Protein AF-A0A2V5IAE2-F1 (afdb_monomer_lite)

Foldseek 3Di:
DDDDDDDDPPVPPDDDPPDDLPDLDDAPQDPPDDPDPPDDDPPCVPFAAVLQVQLLVCLQPPLCPDPVNVVVCVVQLHDPDDSDVLLVLLSCQFQVNPHPVNQCSRRNPSSCSYCVVSSLVSNLVLVVCCVPPNDVVSQVLSQQDPSRGRPHGDDGRCQDVVSVVVSVVVVVCCVVCVVPPDKDKDKDAQQVQWLAAGIEMDIPQQFPFWDKDAADAPDDDDPDPPDPDPDDPDPDGQIATAGHPPPVPLVVLLVVVVVVQVCCQPPPLVVQLVVCVVCVVPDPDDPDDQLADDTFDSQKHKHDWARLNSVLSFFQDQPDPPDDPPDDPNVSVRSSLCCLLVVVTHGHPQKDWPDKDSQWWWKWFADCCLQVPPQDPAPPQKDFADPVRHGADDLVCVVVLSVVDNRDDDSVQVVPWQKTFMFGDPPDDPPDDDDPDDPPDTHTQWMWTQGPVQEIDSTDGHPVCPPSLVSLNRSSNRSNCVCPVVVPQHRSNNDDNPDTRYMYIHRSPPVVVVVSCVVSVIDGRHTTMIIMMGGD

Structure (mmCIF, N/CA/C/O backbone):
data_AF-A0A2V5IAE2-F1
#
_entry.id   AF-A0A2V5IAE2-F1
#
loop_
_atom_site.group_PDB
_atom_site.id
_atom_site.type_symbol
_atom_site.label_atom_id
_atom_site.label_alt_id
_atom_site.label_comp_id
_atom_site.label_asym_id
_atom_site.label_entity_id
_atom_site.label_seq_id
_atom_site.pdbx_PDB_ins_code
_atom_site.Cartn_x
_atom_site.Cartn_y
_atom_site.Cartn_z
_atom_site.occupancy
_atom_site.B_iso_or_equiv
_atom_site.auth_seq_id
_atom_site.auth_comp_id
_atom_site.auth_asym_id
_atom_site.auth_atom_id
_atom_site.pdbx_PDB_model_num
ATOM 1 N N . MET A 1 1 ? -8.445 49.794 -55.610 1.00 34.94 1 MET A N 1
ATOM 2 C CA . MET A 1 1 ? -9.683 49.563 -54.833 1.00 34.94 1 MET A CA 1
ATOM 3 C C . MET A 1 1 ? -9.259 48.836 -53.562 1.00 34.94 1 MET A C 1
ATOM 5 O O . MET A 1 1 ? -8.969 47.657 -53.632 1.00 34.94 1 MET A O 1
ATOM 9 N N . ALA A 1 2 ? -8.753 49.554 -52.558 1.00 29.28 2 ALA A N 1
ATOM 10 C CA . ALA A 1 2 ? -9.505 50.197 -51.470 1.00 29.28 2 ALA A CA 1
ATOM 11 C C . ALA A 1 2 ? -10.203 49.158 -50.569 1.00 29.28 2 ALA A C 1
ATOM 13 O O . ALA A 1 2 ? -11.316 48.730 -50.854 1.00 29.28 2 ALA A O 1
ATOM 14 N N . LEU A 1 3 ? -9.478 48.745 -49.523 1.00 31.02 3 LEU A N 1
ATOM 15 C CA . LEU A 1 3 ? -9.932 47.922 -48.401 1.00 31.02 3 LEU A CA 1
ATOM 16 C C . LEU A 1 3 ? -10.900 48.737 -47.528 1.00 31.02 3 LEU A C 1
ATOM 18 O O . LEU A 1 3 ? -10.614 49.892 -47.212 1.00 31.02 3 LEU A O 1
ATOM 22 N N . SER A 1 4 ? -12.031 48.144 -47.148 1.00 35.91 4 SER A N 1
ATOM 23 C CA . SER A 1 4 ? -12.971 48.735 -46.188 1.00 35.91 4 SER A CA 1
ATOM 24 C C . SER A 1 4 ? -12.397 48.701 -44.760 1.00 35.91 4 SER A C 1
ATOM 26 O O . SER A 1 4 ? -11.644 47.777 -44.444 1.00 35.91 4 SER A O 1
ATOM 28 N N . PRO A 1 5 ? -12.717 49.681 -43.891 1.00 34.94 5 PRO A N 1
ATOM 29 C CA . PRO A 1 5 ? -12.060 49.837 -42.600 1.00 34.94 5 PRO A CA 1
ATOM 30 C C . PRO A 1 5 ? -12.648 48.924 -41.518 1.00 34.94 5 PRO A C 1
ATOM 32 O O . PRO A 1 5 ? -13.842 48.632 -41.494 1.00 34.94 5 PRO A O 1
ATOM 35 N N . ILE A 1 6 ? -11.764 48.524 -40.608 1.00 39.62 6 ILE A N 1
ATOM 36 C CA . ILE A 1 6 ? -12.025 47.788 -39.367 1.00 39.62 6 ILE A CA 1
ATOM 37 C C . ILE A 1 6 ? -12.767 48.725 -38.386 1.00 39.62 6 ILE A C 1
ATOM 39 O O . ILE A 1 6 ? -12.386 49.897 -38.300 1.00 39.62 6 ILE A O 1
ATOM 43 N N . PRO A 1 7 ? -13.802 48.267 -37.651 1.00 33.81 7 PRO A N 1
ATOM 44 C CA . PRO A 1 7 ? -14.471 49.094 -36.648 1.00 33.81 7 PRO A CA 1
ATOM 45 C C . PRO A 1 7 ? -13.524 49.408 -35.479 1.00 33.81 7 PRO A C 1
ATOM 47 O O . PRO A 1 7 ? -12.705 48.574 -35.095 1.00 33.81 7 PRO A O 1
ATOM 50 N N . SER A 1 8 ? -13.617 50.619 -34.929 1.00 36.50 8 SER A N 1
ATOM 51 C CA . SER A 1 8 ? -12.736 51.115 -33.868 1.00 36.50 8 SER A CA 1
ATOM 52 C C . SER A 1 8 ? -13.050 50.510 -32.491 1.00 36.50 8 SER A C 1
ATOM 54 O O . SER A 1 8 ? -14.178 50.121 -32.197 1.00 36.50 8 SER A O 1
ATOM 56 N N . GLU A 1 9 ? -12.029 50.484 -31.626 1.00 35.94 9 GLU A N 1
ATOM 57 C CA . GLU A 1 9 ? -11.991 49.904 -30.267 1.00 35.94 9 GLU A CA 1
ATOM 58 C C . GLU A 1 9 ? -13.105 50.343 -29.296 1.00 35.94 9 GLU A C 1
ATOM 60 O O . GLU A 1 9 ? -13.248 49.760 -28.221 1.00 35.94 9 GLU A O 1
ATOM 65 N N . HIS A 1 10 ? -13.917 51.343 -29.640 1.00 33.91 10 HIS A N 1
ATOM 66 C CA . HIS A 1 10 ? -14.924 51.887 -28.731 1.00 33.91 10 HIS A CA 1
ATOM 67 C C . HIS A 1 10 ? -16.193 51.033 -28.582 1.00 33.91 10 HIS A C 1
ATOM 69 O O . HIS A 1 10 ? -16.912 51.216 -27.599 1.00 33.91 10 HIS A O 1
ATOM 75 N N . ASP A 1 11 ? -16.444 50.072 -29.477 1.00 30.94 11 ASP A N 1
ATOM 76 C CA . ASP A 1 11 ? -17.662 49.247 -29.426 1.00 30.94 11 ASP A CA 1
ATOM 77 C C . ASP A 1 11 ? -17.535 47.974 -28.564 1.00 30.94 11 ASP A C 1
ATOM 79 O O . ASP A 1 11 ? -18.546 47.364 -28.222 1.00 30.94 11 ASP A O 1
ATOM 83 N N . TYR A 1 12 ? -16.327 47.593 -28.123 1.00 31.69 12 TYR A N 1
ATOM 84 C CA . TYR A 1 12 ? -16.119 46.393 -27.289 1.00 31.69 12 TYR A CA 1
ATOM 85 C C . TYR A 1 12 ? -16.182 46.641 -25.770 1.00 31.69 12 TYR A C 1
ATOM 87 O O . TYR A 1 12 ? -16.200 45.691 -24.988 1.00 31.69 12 TYR A O 1
ATOM 95 N N . GLN A 1 13 ? -16.235 47.897 -25.318 1.00 30.48 13 GLN A N 1
ATOM 96 C CA . GLN A 1 13 ? -16.089 48.241 -23.895 1.00 30.48 13 GLN A CA 1
ATOM 97 C C . GLN A 1 13 ? -17.391 48.276 -23.073 1.00 30.48 13 GLN A C 1
ATOM 99 O O . GLN A 1 13 ? -17.343 48.631 -21.897 1.00 30.48 13 GLN A O 1
ATOM 104 N N . ARG A 1 14 ? -18.560 47.907 -23.619 1.00 32.59 14 ARG A N 1
ATOM 105 C CA . ARG A 1 14 ? -19.842 48.038 -22.885 1.00 32.59 14 ARG A CA 1
ATOM 106 C C . ARG A 1 14 ? -20.428 46.783 -22.242 1.00 32.59 14 ARG A C 1
ATOM 108 O O . ARG A 1 14 ? -21.524 46.865 -21.695 1.00 32.59 14 ARG A O 1
ATOM 115 N N . SER A 1 15 ? -19.719 45.660 -22.199 1.00 34.34 15 SER A N 1
ATOM 116 C CA . SER A 1 15 ? -20.236 44.477 -21.494 1.00 34.34 15 SER A CA 1
ATOM 117 C C . SER A 1 15 ? -19.144 43.533 -20.992 1.00 34.34 15 SER A C 1
ATOM 119 O O . SER A 1 15 ? -19.087 42.378 -21.395 1.00 34.34 15 SER A O 1
ATOM 121 N N . SER A 1 16 ? -18.303 44.024 -20.082 1.00 29.78 16 SER A N 1
ATOM 122 C CA . SER A 1 16 ? -17.517 43.186 -19.169 1.00 29.78 16 SER A CA 1
ATOM 123 C C . SER A 1 16 ? -17.513 43.865 -17.800 1.00 29.78 16 SER A C 1
ATOM 125 O O . SER A 1 16 ? -17.052 45.005 -17.719 1.00 29.78 16 SER A O 1
ATOM 127 N N . PRO A 1 17 ? -18.033 43.244 -16.725 1.00 32.34 17 PRO A N 1
ATOM 128 C CA . PRO A 1 17 ? -17.874 43.807 -15.394 1.00 32.34 17 PRO A CA 1
ATOM 129 C C . PRO A 1 17 ? -16.383 43.756 -15.048 1.00 32.34 17 PRO A C 1
ATOM 131 O O . PRO A 1 17 ? -15.780 42.684 -15.023 1.00 32.34 17 PRO A O 1
ATOM 134 N N . SER A 1 18 ? -15.767 44.918 -14.831 1.00 36.81 18 SER A N 1
ATOM 135 C CA . SER A 1 18 ? -14.411 45.001 -14.297 1.00 36.81 18 SER A CA 1
ATOM 136 C C . SER A 1 18 ? -14.420 44.427 -12.880 1.00 36.81 18 SER A C 1
ATOM 138 O O . SER A 1 18 ? -14.890 45.084 -11.953 1.00 36.81 18 SER A O 1
ATOM 140 N N . MET A 1 19 ? -13.958 43.187 -12.716 1.00 41.22 19 MET A N 1
ATOM 141 C CA . MET A 1 19 ? -13.705 42.608 -11.398 1.00 41.22 19 MET A CA 1
ATOM 142 C C . MET A 1 19 ? -12.428 43.228 -10.834 1.00 41.22 19 MET A C 1
ATOM 144 O O . MET A 1 19 ? -11.339 43.017 -11.369 1.00 41.22 19 MET A O 1
ATOM 148 N N . ASP A 1 20 ? -12.580 44.017 -9.775 1.00 45.03 20 ASP A N 1
ATOM 149 C CA . ASP A 1 20 ? -11.464 44.540 -9.000 1.00 45.03 20 ASP A CA 1
ATOM 150 C C . ASP A 1 20 ? -11.027 43.498 -7.961 1.00 45.03 20 ASP A C 1
ATOM 152 O O . ASP A 1 20 ? -11.668 43.307 -6.932 1.00 45.03 20 ASP A O 1
ATOM 156 N N . TRP A 1 21 ? -9.912 42.816 -8.225 1.00 47.38 21 TRP A N 1
ATOM 157 C CA . TRP A 1 21 ? -9.316 41.828 -7.312 1.00 47.38 21 TRP A CA 1
ATOM 158 C C . TRP A 1 21 ? -8.642 42.459 -6.071 1.00 47.38 21 TRP A C 1
ATOM 160 O O . TRP A 1 21 ? -8.044 41.753 -5.243 1.00 47.38 21 TRP A O 1
ATOM 170 N N . SER A 1 22 ? -8.714 43.789 -5.955 1.00 44.00 22 SER A N 1
ATOM 171 C CA . SER A 1 22 ? -8.145 44.599 -4.872 1.00 44.00 22 SER A CA 1
ATOM 172 C C . SER A 1 22 ? -9.117 44.843 -3.715 1.00 44.00 22 SER A C 1
ATOM 174 O O . SER A 1 22 ? -8.716 45.485 -2.741 1.00 44.00 22 SER A O 1
ATOM 176 N N . ASP A 1 23 ? -10.360 44.351 -3.800 1.00 46.88 23 ASP A N 1
ATOM 177 C CA . ASP A 1 23 ? -11.357 44.507 -2.738 1.00 46.88 23 ASP A CA 1
ATOM 178 C C . ASP A 1 23 ? -10.836 43.933 -1.400 1.00 46.88 23 ASP A C 1
ATOM 180 O O . ASP A 1 23 ? -10.224 42.859 -1.334 1.00 46.88 23 ASP A O 1
ATOM 184 N N . GLN A 1 24 ? -11.022 44.718 -0.337 1.00 44.56 24 GLN A N 1
ATOM 185 C CA . GLN A 1 24 ? -10.515 44.491 1.023 1.00 44.56 24 GLN A CA 1
ATOM 186 C C . GLN A 1 24 ? -11.574 43.873 1.944 1.00 44.56 24 GLN A C 1
ATOM 188 O O . GLN A 1 24 ? -11.376 43.801 3.159 1.00 44.56 24 GLN A O 1
ATOM 193 N N . SER A 1 25 ? -12.703 43.447 1.382 1.00 46.88 25 SER A N 1
ATOM 194 C CA . SER A 1 25 ? -13.786 42.825 2.133 1.00 46.88 25 SER A CA 1
ATOM 195 C C . SER A 1 25 ? -13.325 41.513 2.797 1.00 46.88 25 SER A C 1
ATOM 197 O O . SER A 1 25 ? -12.636 40.709 2.161 1.00 46.88 25 SER A O 1
ATOM 199 N N . PRO A 1 26 ? -13.658 41.276 4.082 1.00 48.19 26 PRO A N 1
ATOM 200 C CA . PRO A 1 26 ? -13.314 40.031 4.758 1.00 48.19 26 PRO A CA 1
ATOM 201 C C . PRO A 1 26 ? -13.973 38.848 4.046 1.00 48.19 26 PRO A C 1
ATOM 203 O O . PRO A 1 26 ? -15.115 38.941 3.591 1.00 48.19 26 PRO A O 1
ATOM 206 N N . VAL A 1 27 ? -13.267 37.716 3.978 1.00 54.03 27 VAL A N 1
ATOM 207 C CA . VAL A 1 27 ? -13.878 36.454 3.550 1.00 54.03 27 VAL A CA 1
ATOM 208 C C . VAL A 1 27 ? -14.976 36.157 4.565 1.00 54.03 27 VAL A C 1
ATOM 210 O O . VAL A 1 27 ? -14.683 35.986 5.747 1.00 54.03 27 VAL A O 1
ATOM 213 N N . ALA A 1 28 ? -16.240 36.177 4.136 1.00 42.94 28 ALA A N 1
ATOM 214 C CA . ALA A 1 28 ? -17.344 35.807 5.009 1.00 42.94 28 ALA A CA 1
ATOM 215 C C . ALA A 1 28 ? -17.037 34.420 5.578 1.00 42.94 28 ALA A C 1
ATOM 217 O O . ALA A 1 28 ? -16.884 33.482 4.800 1.00 42.94 28 ALA A O 1
ATOM 218 N N . SER A 1 29 ? -16.904 34.299 6.900 1.00 43.44 29 SER A N 1
ATOM 219 C CA . SER A 1 29 ? -16.806 33.002 7.564 1.00 43.44 29 SER A CA 1
ATOM 220 C C . SER A 1 29 ? -18.122 32.271 7.315 1.00 43.44 29 SER A C 1
ATOM 222 O O . SER A 1 29 ? -19.141 32.703 7.857 1.00 43.44 29 SER A O 1
ATOM 224 N N . PRO A 1 30 ? -18.173 31.206 6.496 1.00 43.41 30 PRO A N 1
ATOM 225 C CA . PRO A 1 30 ? -19.337 30.349 6.546 1.00 43.41 30 PRO A CA 1
ATOM 226 C C . PRO A 1 30 ? -19.326 29.675 7.921 1.00 43.41 30 PRO A C 1
ATOM 228 O O . PRO A 1 30 ? -18.291 29.152 8.343 1.00 43.41 30 PRO A O 1
ATOM 231 N N . ASP A 1 31 ? -20.461 29.689 8.620 1.00 39.25 31 ASP A N 1
ATOM 232 C CA . ASP A 1 31 ? -20.698 28.857 9.803 1.00 39.25 31 ASP A CA 1
ATOM 233 C C . ASP A 1 31 ? -20.653 27.380 9.377 1.00 39.25 31 ASP A C 1
ATOM 235 O O . ASP A 1 31 ? -21.675 26.729 9.175 1.00 39.25 31 ASP A O 1
ATOM 239 N N . CYS A 1 32 ? -19.452 26.849 9.158 1.00 37.97 32 CYS A N 1
ATOM 240 C CA . CYS A 1 32 ? -19.237 25.438 8.849 1.00 37.97 32 CYS A CA 1
ATOM 241 C C . CYS A 1 32 ? -19.098 24.605 10.135 1.00 37.97 32 CYS A C 1
ATOM 243 O O . CYS A 1 32 ? -19.143 23.379 10.094 1.00 37.97 32 CYS A O 1
ATOM 245 N N . PHE A 1 33 ? -18.972 25.271 11.287 1.00 36.16 33 PHE A N 1
ATOM 246 C CA . PHE A 1 33 ? -18.912 24.646 12.601 1.00 36.16 33 PHE A CA 1
ATOM 247 C C . PHE A 1 33 ? -19.891 25.347 13.548 1.00 36.16 33 PHE A C 1
ATOM 249 O O . PHE A 1 33 ? -19.759 26.555 13.756 1.00 36.16 33 PHE A O 1
ATOM 256 N N . PRO A 1 34 ? -20.865 24.641 14.153 1.00 29.69 34 PRO A N 1
ATOM 257 C CA . PRO A 1 34 ? -21.572 25.204 15.292 1.00 29.69 34 PRO A CA 1
ATOM 258 C C . PRO A 1 34 ? -20.549 25.485 16.399 1.00 29.69 34 PRO A C 1
ATOM 260 O O . PRO A 1 34 ? -19.708 24.644 16.703 1.00 29.69 34 PRO A O 1
ATOM 263 N N . ALA A 1 35 ? -20.638 26.658 17.026 1.00 32.44 35 ALA A N 1
ATOM 264 C CA . ALA A 1 35 ? -19.770 27.116 18.116 1.00 32.44 35 ALA A CA 1
ATOM 265 C C . ALA A 1 35 ? -19.893 26.293 19.427 1.00 32.44 35 ALA A C 1
ATOM 267 O O . ALA A 1 35 ? -19.581 26.790 20.505 1.00 32.44 35 ALA A O 1
ATOM 268 N N . ASN A 1 36 ? -20.374 25.047 19.352 1.00 30.36 36 ASN A N 1
ATOM 269 C CA . ASN A 1 36 ? -20.599 24.144 20.472 1.00 30.36 36 ASN A CA 1
ATOM 270 C C . ASN A 1 36 ? -20.010 22.753 20.162 1.00 30.36 36 ASN A C 1
ATOM 272 O O . ASN A 1 36 ? -20.545 22.059 19.297 1.00 30.36 36 ASN A O 1
ATOM 276 N N . PRO A 1 37 ? -19.001 22.274 20.913 1.00 34.50 37 PRO A N 1
ATOM 277 C CA . PRO A 1 37 ? -18.452 20.920 20.768 1.00 34.50 37 PRO A CA 1
ATOM 278 C C . PRO A 1 37 ? -19.387 19.803 21.285 1.00 34.50 37 PRO A C 1
ATOM 280 O O . PRO A 1 37 ? -18.964 18.667 21.469 1.00 34.50 37 PRO A O 1
ATOM 283 N N . SER A 1 38 ? -20.669 20.095 21.533 1.00 33.62 38 SER A N 1
ATOM 284 C CA . SER A 1 38 ? -21.656 19.154 22.085 1.00 33.62 38 SER A CA 1
ATOM 285 C C . SER A 1 38 ? -22.745 18.707 21.102 1.00 33.62 38 SER A C 1
ATOM 287 O O . SER A 1 38 ? -23.631 17.943 21.485 1.00 33.62 38 SER A O 1
ATOM 289 N N . SER A 1 39 ? -22.689 19.112 19.831 1.00 33.44 39 SER A N 1
ATOM 290 C CA . SER A 1 39 ? -23.591 18.593 18.797 1.00 33.44 39 SER A CA 1
ATOM 291 C C . SER A 1 39 ? -22.840 17.664 17.849 1.00 33.44 39 SER A C 1
ATOM 293 O O . SER A 1 39 ? -21.983 18.138 17.117 1.00 33.44 39 SER A O 1
ATOM 295 N N . THR A 1 40 ? -23.186 16.371 17.910 1.00 36.94 40 THR A N 1
ATOM 296 C CA . THR A 1 40 ? -23.050 15.291 16.902 1.00 36.94 40 THR A CA 1
ATOM 297 C C . THR A 1 40 ? -21.880 15.358 15.904 1.00 36.94 40 THR A C 1
ATOM 299 O O . THR A 1 40 ? -21.787 16.331 15.160 1.00 36.94 40 THR A O 1
ATOM 302 N N . PRO A 1 41 ? -21.069 14.284 15.762 1.00 41.56 41 PRO A N 1
ATOM 303 C CA . PRO A 1 41 ? -20.033 14.216 14.733 1.00 41.56 41 PRO A CA 1
ATOM 304 C C . PRO A 1 41 ? -20.641 14.533 13.365 1.00 41.56 41 PRO A C 1
ATOM 306 O O . PRO A 1 41 ? -21.607 13.885 12.961 1.00 41.56 41 PRO A O 1
ATOM 309 N N . LEU A 1 42 ? -20.108 15.554 12.693 1.00 47.97 42 LEU A N 1
ATOM 310 C CA . LEU A 1 42 ? -20.456 15.891 11.315 1.00 47.97 42 LEU A CA 1
ATOM 311 C C . LEU A 1 42 ? -20.437 14.614 10.468 1.00 47.97 42 LEU A C 1
ATOM 313 O O . LEU A 1 42 ? -19.456 13.871 10.475 1.00 47.97 42 LEU A O 1
ATOM 317 N N . ASP A 1 43 ? -21.523 14.362 9.744 1.00 53.41 43 ASP A N 1
ATOM 318 C CA . ASP A 1 43 ? -21.648 13.223 8.839 1.00 53.41 43 ASP A CA 1
ATOM 319 C C . ASP A 1 43 ? -20.836 13.501 7.562 1.00 53.41 43 ASP A C 1
ATOM 321 O O . ASP A 1 43 ? -21.351 13.953 6.533 1.00 53.41 43 ASP A O 1
ATOM 325 N N . LEU A 1 44 ? -19.512 13.355 7.688 1.00 58.34 44 LEU A N 1
ATOM 326 C CA . LEU A 1 44 ? -18.497 13.743 6.700 1.00 58.34 44 LEU A CA 1
ATOM 327 C C . LEU A 1 44 ? -18.713 13.080 5.330 1.00 58.34 44 LEU A C 1
ATOM 329 O O . LEU A 1 44 ? -18.385 13.674 4.299 1.00 58.34 44 LEU A O 1
ATOM 333 N N . LEU A 1 45 ? -19.266 11.864 5.321 1.00 56.94 45 LEU A N 1
ATOM 334 C CA . LEU A 1 45 ? -19.482 11.074 4.110 1.00 56.94 45 LEU A CA 1
ATOM 335 C C . LEU A 1 45 ? -20.759 11.486 3.369 1.00 56.94 45 LEU A C 1
ATOM 337 O O . LEU A 1 45 ? -20.726 11.593 2.143 1.00 56.94 45 LEU A O 1
ATOM 341 N N . ASP A 1 46 ? -21.839 11.794 4.091 1.00 55.81 46 ASP A N 1
ATOM 342 C CA . ASP A 1 46 ? -23.146 12.052 3.474 1.00 55.81 46 ASP A CA 1
ATOM 343 C C . ASP A 1 46 ? -23.400 13.540 3.169 1.00 55.81 46 ASP A C 1
ATOM 345 O O . ASP A 1 46 ? -24.200 13.863 2.286 1.00 55.81 46 ASP A O 1
ATOM 349 N N . THR A 1 47 ? -22.704 14.471 3.839 1.00 69.25 47 THR A N 1
ATOM 350 C CA . THR A 1 47 ? -22.994 15.918 3.720 1.00 69.25 47 THR A CA 1
ATOM 351 C C . THR A 1 47 ? -21.893 16.742 3.050 1.00 69.25 47 THR A C 1
ATOM 353 O O . THR A 1 47 ? -22.191 17.547 2.161 1.00 69.25 47 THR A O 1
ATOM 356 N N . TRP A 1 48 ? -20.628 16.546 3.433 1.00 80.88 48 TRP A N 1
ATOM 357 C CA . TRP A 1 48 ? -19.495 17.338 2.936 1.00 80.88 48 TRP A CA 1
ATOM 358 C C . TRP A 1 48 ? -18.915 16.784 1.629 1.00 80.88 48 TRP A C 1
ATOM 360 O O . TRP A 1 48 ? -18.766 17.518 0.647 1.00 80.88 48 TRP A O 1
ATOM 370 N N . TYR A 1 49 ? -18.631 15.478 1.579 1.00 77.12 49 TYR A N 1
ATOM 371 C CA . TYR A 1 49 ? -17.955 14.855 0.438 1.00 77.12 49 TYR A CA 1
ATOM 372 C C . TYR A 1 49 ? -18.673 15.066 -0.915 1.00 77.12 49 TYR A C 1
ATOM 374 O O . TYR A 1 49 ? -18.003 15.426 -1.889 1.00 77.12 49 TYR A O 1
ATOM 382 N N . PRO A 1 50 ? -20.019 14.981 -1.017 1.00 83.25 50 PRO A N 1
ATOM 383 C CA . PRO A 1 50 ? -20.721 15.298 -2.263 1.00 83.25 50 PRO A CA 1
ATOM 384 C C . PRO A 1 50 ? -20.531 16.752 -2.726 1.00 83.25 50 PRO A C 1
ATOM 386 O O . PRO A 1 50 ? -20.476 17.022 -3.928 1.00 83.25 50 PRO A O 1
ATOM 389 N N . GLN A 1 51 ? -20.414 17.705 -1.797 1.00 81.44 51 GLN A N 1
ATOM 390 C CA . GLN A 1 51 ? -20.194 19.120 -2.116 1.00 81.44 51 GLN A CA 1
ATOM 391 C C . GLN A 1 51 ? -18.750 19.376 -2.552 1.00 81.44 51 GLN A C 1
ATOM 393 O O . GLN A 1 51 ? -18.515 20.103 -3.520 1.00 81.44 51 GLN A O 1
ATOM 398 N N . TYR A 1 52 ? -17.789 18.718 -1.901 1.00 84.44 52 TYR A N 1
ATOM 399 C CA . TYR A 1 52 ? -16.389 18.712 -2.318 1.00 84.44 52 TYR A CA 1
ATOM 400 C C . TYR A 1 52 ? -16.213 18.156 -3.742 1.00 84.44 52 TYR A C 1
ATOM 402 O O . TYR A 1 52 ? -15.527 18.763 -4.572 1.00 84.44 52 TYR A O 1
ATOM 410 N N . LEU A 1 53 ? -16.885 17.044 -4.068 1.00 85.50 53 LEU A N 1
ATOM 411 C CA . LEU A 1 53 ? -16.867 16.469 -5.417 1.00 85.50 53 LEU A CA 1
ATOM 412 C C . LEU A 1 53 ? -17.450 17.427 -6.461 1.00 85.50 53 LEU A C 1
ATOM 414 O O . LEU A 1 53 ? -16.861 17.582 -7.527 1.00 85.50 53 LEU A O 1
ATOM 418 N N . ARG A 1 54 ? -18.549 18.128 -6.152 1.00 87.44 54 ARG A N 1
ATOM 419 C CA . ARG A 1 54 ? -19.116 19.152 -7.049 1.00 87.44 54 ARG A CA 1
ATOM 420 C C . ARG A 1 54 ? -18.146 20.305 -7.309 1.00 87.44 54 ARG A C 1
ATOM 422 O O . ARG A 1 54 ? -18.030 20.739 -8.450 1.00 87.44 54 ARG A O 1
ATOM 429 N N . CYS A 1 55 ? -17.427 20.769 -6.285 1.00 89.62 55 CYS A N 1
ATOM 430 C CA . CYS A 1 55 ? -16.393 21.800 -6.440 1.00 89.62 55 CYS A CA 1
ATOM 431 C C . CYS A 1 55 ? -15.242 21.312 -7.331 1.00 89.62 55 CYS A C 1
ATOM 433 O O . CYS A 1 55 ? -14.769 22.038 -8.204 1.00 89.62 55 CYS A O 1
ATOM 435 N N . THR A 1 56 ? -14.824 20.059 -7.130 1.00 87.25 56 THR A N 1
ATOM 436 C CA . THR A 1 56 ? -13.794 19.398 -7.943 1.00 87.25 56 THR A CA 1
ATOM 437 C C . THR A 1 56 ? -14.227 19.298 -9.399 1.00 87.25 56 THR A C 1
ATOM 439 O O . THR A 1 56 ? -13.492 19.715 -10.291 1.00 87.25 56 THR A O 1
ATOM 442 N N . GLN A 1 57 ? -15.443 18.812 -9.641 1.00 87.75 57 GLN A N 1
ATOM 443 C CA . GLN A 1 57 ? -16.010 18.686 -10.977 1.00 87.75 57 GLN A CA 1
ATOM 444 C C . GLN A 1 57 ? -16.134 20.049 -11.667 1.00 87.75 57 GLN A C 1
ATOM 446 O O . GLN A 1 57 ? -15.675 20.203 -12.795 1.00 87.75 57 GLN A O 1
ATOM 451 N N . TYR A 1 58 ? -16.677 21.060 -10.980 1.00 91.50 58 TYR A N 1
ATOM 452 C CA . TYR A 1 58 ? -16.793 22.410 -11.530 1.00 91.50 58 TYR A CA 1
ATOM 453 C C . TYR A 1 58 ? -15.430 22.983 -11.920 1.00 91.50 58 TYR A C 1
ATOM 455 O O . TYR A 1 58 ? -15.278 23.511 -13.021 1.00 91.50 58 TYR A O 1
ATOM 463 N N . PHE A 1 59 ? -14.427 22.865 -11.045 1.00 89.88 59 PHE A N 1
ATOM 464 C CA . PHE A 1 59 ? -13.083 23.347 -11.344 1.00 89.88 59 PHE A CA 1
ATOM 465 C C . PHE A 1 59 ? -12.511 22.660 -12.594 1.00 89.88 59 PHE A C 1
ATOM 467 O O . PHE A 1 59 ? -11.969 23.338 -13.468 1.00 89.88 59 PHE A O 1
ATOM 474 N N . LEU A 1 60 ? -12.679 21.336 -12.699 1.00 87.19 60 LEU A N 1
ATOM 475 C CA . LEU A 1 60 ? -12.176 20.525 -13.809 1.00 87.19 60 LEU A CA 1
ATOM 476 C C . LEU A 1 60 ? -12.880 20.799 -15.140 1.00 87.19 60 LEU A C 1
ATOM 478 O O . LEU A 1 60 ? -12.236 20.767 -16.185 1.00 87.19 60 LEU A O 1
ATOM 482 N N . GLU A 1 61 ? -14.184 21.044 -15.121 1.00 87.44 61 GLU A N 1
ATOM 483 C CA . GLU A 1 61 ? -14.987 21.174 -16.339 1.00 87.44 61 GLU A CA 1
ATOM 484 C C . GLU A 1 61 ? -15.157 22.629 -16.789 1.00 87.44 61 GLU A C 1
ATOM 486 O O . GLU A 1 61 ? -15.329 22.885 -17.978 1.00 87.44 61 GLU A O 1
ATOM 491 N N . GLN A 1 62 ? -15.121 23.585 -15.855 1.00 89.25 62 GLN A N 1
ATOM 492 C CA . GLN A 1 62 ? -15.509 24.977 -16.104 1.00 89.25 62 GLN A CA 1
ATOM 493 C C . GLN A 1 62 ? -14.487 25.977 -15.552 1.00 89.25 62 GLN A C 1
ATOM 495 O O . GLN A 1 62 ? -13.960 26.795 -16.308 1.00 89.25 62 GLN A O 1
ATOM 500 N N . GLY A 1 63 ? -14.185 25.906 -14.251 1.00 88.06 63 GLY A N 1
ATOM 501 C CA . GLY A 1 63 ? -13.398 26.918 -13.539 1.00 88.06 63 GLY A CA 1
ATOM 502 C C . GLY A 1 63 ? -12.038 27.181 -14.186 1.00 88.06 63 GLY A C 1
ATOM 503 O O . GLY A 1 63 ? -11.737 28.320 -14.551 1.00 88.06 63 GLY A O 1
ATOM 504 N N . GLN A 1 64 ? -11.257 26.121 -14.422 1.00 87.88 64 GLN A N 1
ATOM 505 C CA . GLN A 1 64 ? -9.899 26.219 -14.974 1.00 87.88 64 GLN A CA 1
ATOM 506 C C . GLN A 1 64 ? -9.813 26.751 -16.414 1.00 87.88 64 GLN A C 1
ATOM 508 O O . GLN A 1 64 ? -8.730 27.121 -16.858 1.00 87.88 64 GLN A O 1
ATOM 513 N N . PHE A 1 65 ? -10.927 26.798 -17.149 1.00 89.69 65 PHE A N 1
ATOM 514 C CA . PHE A 1 65 ? -10.965 27.293 -18.528 1.00 89.69 65 PHE A CA 1
ATOM 515 C C . PHE A 1 65 ? -11.482 28.730 -18.636 1.00 89.69 65 PHE A C 1
ATOM 517 O O . PHE A 1 65 ? -11.462 29.311 -19.722 1.00 89.69 65 PHE A O 1
ATOM 524 N N . SER A 1 66 ? -11.943 29.327 -17.532 1.00 91.19 66 SER A N 1
ATOM 525 C CA . SER A 1 66 ? -12.424 30.705 -17.566 1.00 91.19 66 SER A CA 1
ATOM 526 C C . SER A 1 66 ? -11.257 31.693 -17.760 1.00 91.19 66 SER A C 1
ATOM 528 O O . SER A 1 66 ? -10.197 31.521 -17.148 1.00 91.19 66 SER A O 1
ATOM 530 N N . PRO A 1 67 ? -11.419 32.767 -18.559 1.00 90.94 67 PRO A N 1
ATOM 531 C CA . PRO A 1 67 ? -10.353 33.750 -18.784 1.00 90.94 67 PRO A CA 1
ATOM 532 C C . PRO A 1 67 ? -9.821 34.400 -17.498 1.00 90.94 67 PRO A C 1
ATOM 534 O O . PRO A 1 67 ? -8.627 34.680 -17.394 1.00 90.94 67 PRO A O 1
ATOM 537 N N . ALA A 1 68 ? -10.695 34.609 -16.508 1.00 88.25 68 ALA A N 1
ATOM 538 C CA . ALA A 1 68 ? -10.331 35.162 -15.205 1.00 88.25 68 ALA A CA 1
ATOM 539 C C . ALA A 1 68 ? -9.405 34.218 -14.423 1.00 88.25 68 ALA A C 1
ATOM 541 O O . ALA A 1 68 ? -8.350 34.641 -13.950 1.00 88.25 68 ALA A O 1
ATOM 542 N N . VAL A 1 69 ? -9.761 32.931 -14.350 1.00 91.19 69 VAL A N 1
ATOM 543 C CA . VAL A 1 69 ? -8.954 31.907 -13.674 1.00 91.19 69 VAL A CA 1
ATOM 544 C C . VAL A 1 69 ? -7.640 31.671 -14.408 1.00 91.19 69 VAL A C 1
ATOM 546 O O . VAL A 1 69 ? -6.608 31.618 -13.753 1.00 91.19 69 VAL A O 1
ATOM 549 N N . LEU A 1 70 ? -7.635 31.606 -15.744 1.00 90.38 70 LEU A N 1
ATOM 550 C CA . LEU A 1 70 ? -6.406 31.462 -16.537 1.00 90.38 70 LEU A CA 1
ATOM 551 C C . LEU A 1 70 ? -5.432 32.626 -16.308 1.00 90.38 70 LEU A C 1
ATOM 553 O O . LEU A 1 70 ? -4.238 32.406 -16.107 1.00 90.38 70 LEU A O 1
ATOM 557 N N . SER A 1 71 ? -5.944 33.860 -16.300 1.00 90.25 71 SER A N 1
ATOM 558 C CA . SER A 1 71 ? -5.130 35.062 -16.080 1.00 90.25 71 SER A CA 1
ATOM 559 C C . SER A 1 71 ? -4.560 35.101 -14.663 1.00 90.25 71 SER A C 1
ATOM 561 O O . SER A 1 71 ? -3.364 35.340 -14.483 1.00 90.25 71 SER A O 1
ATOM 563 N N . LEU A 1 72 ? -5.394 34.823 -13.654 1.00 89.88 72 LEU A N 1
ATOM 564 C CA . LEU A 1 72 ? -4.947 34.780 -12.265 1.00 89.88 72 LEU A CA 1
ATOM 565 C C . LEU A 1 72 ? -3.977 33.618 -12.026 1.00 89.88 72 LEU A C 1
ATOM 567 O O . LEU A 1 72 ? -2.974 33.789 -11.343 1.00 89.88 72 LEU A O 1
ATOM 571 N N . ALA A 1 73 ? -4.227 32.457 -12.626 1.00 88.69 73 ALA A N 1
ATOM 572 C CA . ALA A 1 73 ? -3.345 31.306 -12.532 1.00 88.69 73 ALA A CA 1
ATOM 573 C C . ALA A 1 73 ? -1.962 31.614 -13.115 1.00 88.69 73 ALA A C 1
ATOM 575 O O . ALA A 1 73 ? -0.958 31.384 -12.444 1.00 88.69 73 ALA A O 1
ATOM 576 N N . ALA A 1 74 ? -1.895 32.219 -14.304 1.00 88.19 74 ALA A N 1
ATOM 577 C CA . ALA A 1 74 ? -0.631 32.655 -14.891 1.00 88.19 74 ALA A CA 1
ATOM 578 C C . ALA A 1 74 ? 0.108 33.656 -13.983 1.00 88.19 74 ALA A C 1
ATOM 580 O O . ALA A 1 74 ? 1.305 33.504 -13.742 1.00 88.19 74 ALA A O 1
ATOM 581 N N . PHE A 1 75 ? -0.609 34.637 -13.424 1.00 89.00 75 PHE A N 1
ATOM 582 C CA . PHE A 1 75 ? -0.038 35.630 -12.509 1.00 89.00 75 PHE A CA 1
ATOM 583 C C . PHE A 1 75 ? 0.501 35.011 -11.211 1.00 89.00 75 PHE A C 1
ATOM 585 O O . PHE A 1 75 ? 1.571 35.384 -10.732 1.00 89.00 75 PHE A O 1
ATOM 592 N N . LEU A 1 76 ? -0.218 34.039 -10.651 1.00 89.19 76 LEU A N 1
ATOM 593 C CA . LEU A 1 76 ? 0.152 33.362 -9.411 1.00 89.19 76 LEU A CA 1
ATOM 594 C C . LEU A 1 76 ? 1.094 32.174 -9.626 1.00 89.19 76 LEU A C 1
ATOM 596 O O . LEU A 1 76 ? 1.347 31.444 -8.669 1.00 89.19 76 LEU A O 1
ATOM 600 N N . ASN A 1 77 ? 1.616 31.981 -10.840 1.00 86.81 77 ASN A N 1
ATOM 601 C CA . ASN A 1 77 ? 2.445 30.842 -11.235 1.00 86.81 77 ASN A CA 1
ATOM 602 C C . ASN A 1 77 ? 1.800 29.481 -10.904 1.00 86.81 77 ASN A C 1
ATOM 604 O O . ASN A 1 77 ? 2.398 28.607 -10.274 1.00 86.81 77 ASN A O 1
ATOM 608 N N . ILE A 1 78 ? 0.531 29.347 -11.276 1.00 83.50 78 ILE A N 1
ATOM 609 C CA . ILE A 1 78 ? -0.290 28.148 -11.155 1.00 83.50 78 ILE A CA 1
ATOM 610 C C . ILE A 1 78 ? -0.372 27.481 -12.532 1.00 83.50 78 ILE A C 1
ATOM 612 O O . ILE A 1 78 ? -0.815 28.104 -13.499 1.00 83.50 78 ILE A O 1
ATOM 616 N N . ARG A 1 79 ? -0.016 26.194 -12.629 1.00 78.75 79 ARG A N 1
ATOM 617 C CA . ARG A 1 79 ? -0.164 25.432 -13.878 1.00 78.75 79 ARG A CA 1
ATOM 618 C C . ARG A 1 79 ? -1.576 24.861 -14.023 1.00 78.75 79 ARG A C 1
ATOM 620 O O . ARG A 1 79 ? -2.108 24.206 -13.125 1.00 78.75 79 ARG A O 1
ATOM 627 N N . LEU A 1 80 ? -2.161 25.100 -15.192 1.00 76.06 80 LEU A N 1
ATOM 628 C CA . LEU A 1 80 ? -3.430 24.539 -15.654 1.00 76.06 80 LEU A CA 1
ATOM 629 C C . LEU A 1 80 ? -3.188 23.774 -16.976 1.00 76.06 80 LEU A C 1
ATOM 631 O O . LEU A 1 80 ? -2.302 24.179 -17.734 1.00 76.06 80 LEU A O 1
ATOM 635 N N . PRO A 1 81 ? -3.946 22.704 -17.287 1.00 60.78 81 PRO A N 1
ATOM 636 C CA . PRO A 1 81 ? -4.955 22.073 -16.438 1.00 60.78 81 PRO A CA 1
ATOM 637 C C . PRO A 1 81 ? -4.315 21.168 -15.371 1.00 60.78 81 PRO A C 1
ATOM 639 O O . PRO A 1 81 ? -3.333 20.479 -15.644 1.00 60.78 81 PRO A O 1
ATOM 642 N N . CYS A 1 82 ? -4.861 21.139 -14.154 1.00 58.19 82 CYS A N 1
ATOM 643 C CA . CYS A 1 82 ? -4.397 20.213 -13.113 1.00 58.19 82 CYS A CA 1
ATOM 644 C C . CYS A 1 82 ? -5.557 19.734 -12.233 1.00 58.19 82 CYS A C 1
ATOM 646 O O . CYS A 1 82 ? -6.512 20.454 -11.978 1.00 58.19 82 CYS A O 1
ATOM 648 N N . GLN A 1 83 ? -5.481 18.495 -11.751 1.00 58.00 83 GLN A N 1
ATOM 649 C CA . GLN A 1 83 ? -6.587 17.847 -11.034 1.00 58.00 83 GLN A CA 1
ATOM 650 C C . GLN A 1 83 ? -6.564 18.060 -9.509 1.00 58.00 83 GLN A C 1
ATOM 652 O O . GLN A 1 83 ? -7.277 17.384 -8.773 1.00 58.00 83 GLN A O 1
ATOM 657 N N . ARG A 1 84 ? -5.721 18.967 -8.998 1.00 68.62 84 ARG A N 1
ATOM 658 C CA . ARG A 1 84 ? -5.311 18.975 -7.583 1.00 68.62 84 ARG A CA 1
ATOM 659 C C . ARG A 1 84 ? -5.748 20.255 -6.869 1.00 68.62 84 ARG A C 1
ATOM 661 O O . ARG A 1 84 ? -4.953 21.170 -6.678 1.00 68.62 84 ARG A O 1
ATOM 668 N N . LEU A 1 85 ? -7.013 20.288 -6.433 1.00 75.31 85 LEU A N 1
ATOM 669 C CA . LEU A 1 85 ? -7.660 21.471 -5.842 1.00 75.31 85 LEU A CA 1
ATOM 670 C C . LEU A 1 85 ? -6.907 22.079 -4.651 1.00 75.31 85 LEU A C 1
ATOM 672 O O . LEU A 1 85 ? -6.818 23.303 -4.551 1.00 75.31 85 LEU A O 1
ATOM 676 N N . ARG A 1 86 ? -6.330 21.241 -3.776 1.00 76.56 86 ARG A N 1
ATOM 677 C CA . ARG A 1 86 ? -5.602 21.708 -2.585 1.00 76.56 86 ARG A CA 1
ATOM 678 C C . ARG A 1 86 ? -4.470 22.665 -2.963 1.00 76.56 86 ARG A C 1
ATOM 680 O O . ARG A 1 86 ? -4.392 23.731 -2.374 1.00 76.56 86 ARG A O 1
ATOM 687 N N . ARG A 1 87 ? -3.676 22.368 -4.001 1.00 76.56 87 ARG A N 1
ATOM 688 C CA . ARG A 1 87 ? -2.565 23.232 -4.457 1.00 76.56 87 ARG A CA 1
ATOM 689 C C . ARG A 1 87 ? -3.011 24.652 -4.777 1.00 76.56 87 ARG A C 1
ATOM 691 O O . ARG A 1 87 ? -2.336 25.610 -4.406 1.00 76.56 87 ARG A O 1
ATOM 698 N N . TYR A 1 88 ? -4.152 24.785 -5.449 1.00 81.75 88 TYR A N 1
ATOM 699 C CA . TYR A 1 88 ? -4.703 26.090 -5.789 1.00 81.75 88 TYR A CA 1
ATOM 700 C C . TYR A 1 88 ? -5.142 26.829 -4.542 1.00 81.75 88 TYR A C 1
ATOM 702 O O . TYR A 1 88 ? -4.788 27.987 -4.391 1.00 81.75 88 TYR A O 1
ATOM 710 N N . ILE A 1 89 ? -5.819 26.150 -3.616 1.00 88.06 89 ILE A N 1
ATOM 711 C CA . ILE A 1 89 ? -6.211 26.741 -2.335 1.00 88.06 89 ILE A CA 1
ATOM 712 C C . ILE A 1 89 ? -4.974 27.254 -1.585 1.00 88.06 89 ILE A C 1
ATOM 714 O O . ILE A 1 89 ? -4.958 28.423 -1.213 1.00 88.06 89 ILE A O 1
ATOM 718 N N . ARG A 1 90 ? -3.899 26.456 -1.475 1.00 87.31 90 ARG A N 1
ATOM 719 C CA . ARG A 1 90 ? -2.627 26.890 -0.859 1.00 87.31 90 ARG A CA 1
ATOM 720 C C . ARG A 1 90 ? -2.066 28.139 -1.539 1.00 87.31 90 ARG A C 1
ATOM 722 O O . ARG A 1 90 ? -1.715 29.105 -0.865 1.00 87.31 90 ARG A O 1
ATOM 729 N N . ARG A 1 91 ? -2.014 28.160 -2.879 1.00 89.38 91 ARG A N 1
ATOM 730 C CA . ARG A 1 91 ? -1.481 29.302 -3.645 1.00 89.38 91 ARG A CA 1
ATOM 731 C C . ARG A 1 91 ? -2.361 30.548 -3.530 1.00 89.38 91 ARG A C 1
ATOM 733 O O . ARG A 1 91 ? -1.830 31.650 -3.404 1.00 89.38 91 ARG A O 1
ATOM 740 N N . LEU A 1 92 ? -3.680 30.389 -3.562 1.00 90.94 92 LEU A N 1
ATOM 741 C CA . LEU A 1 92 ? -4.631 31.479 -3.376 1.00 90.94 92 LEU A CA 1
ATOM 742 C C . LEU A 1 92 ? -4.482 32.054 -1.965 1.00 90.94 92 LEU A C 1
ATOM 744 O O . LEU A 1 92 ? -4.211 33.239 -1.842 1.00 90.94 92 LEU A O 1
ATOM 748 N N . VAL A 1 93 ? -4.511 31.234 -0.915 1.00 90.31 93 VAL A N 1
ATOM 749 C CA . VAL A 1 93 ? -4.367 31.689 0.479 1.00 90.31 93 VAL A CA 1
ATOM 750 C C . VAL A 1 93 ? -3.033 32.406 0.711 1.00 90.31 93 VAL A C 1
ATOM 752 O O . VAL A 1 93 ? -3.008 33.546 1.173 1.00 90.31 93 VAL A O 1
ATOM 755 N N . VAL A 1 94 ? -1.910 31.791 0.329 1.00 89.94 94 VAL A N 1
ATOM 756 C CA . VAL A 1 94 ? -0.566 32.315 0.637 1.00 89.94 94 VAL A CA 1
ATOM 757 C C . VAL A 1 94 ? -0.237 33.621 -0.107 1.00 89.94 94 VAL A C 1
ATOM 759 O O . VAL A 1 94 ? 0.510 34.474 0.382 1.00 89.94 94 VAL A O 1
ATOM 762 N N . THR A 1 95 ? -0.814 33.804 -1.299 1.00 90.69 95 THR A N 1
ATOM 763 C CA . THR A 1 95 ? -0.694 35.043 -2.089 1.00 90.69 95 THR A CA 1
ATOM 764 C C . THR A 1 95 ? -1.808 36.043 -1.766 1.00 90.69 95 THR A C 1
ATOM 766 O O . THR A 1 95 ? -1.815 37.153 -2.308 1.00 90.69 95 THR A O 1
ATOM 769 N N . GLY A 1 96 ? -2.742 35.668 -0.886 1.00 88.19 96 GLY A N 1
ATOM 770 C CA . GLY A 1 96 ? -3.903 36.445 -0.478 1.00 88.19 96 GLY A CA 1
ATOM 771 C C . GLY A 1 96 ? -4.938 36.646 -1.585 1.00 88.19 96 GLY A C 1
ATOM 772 O O . GLY A 1 96 ? -5.459 37.739 -1.698 1.00 88.19 96 GLY A O 1
ATOM 773 N N . HIS A 1 97 ? -5.197 35.679 -2.456 1.00 90.38 97 HIS A N 1
ATOM 774 C CA . HIS A 1 97 ? -6.247 35.697 -3.486 1.00 90.38 97 HIS A CA 1
ATOM 775 C C . HIS A 1 97 ? -7.365 34.689 -3.176 1.00 90.38 97 HIS A C 1
ATOM 777 O O . HIS A 1 97 ? -7.885 34.032 -4.064 1.00 90.38 97 HIS A O 1
ATOM 783 N N . ASP A 1 98 ? -7.736 34.541 -1.912 1.00 90.00 98 ASP A N 1
ATOM 784 C CA . ASP A 1 98 ? -8.778 33.632 -1.430 1.00 90.00 98 ASP A CA 1
ATOM 785 C C . ASP A 1 98 ? -10.106 34.352 -1.128 1.00 90.00 98 ASP A C 1
ATOM 787 O O . ASP A 1 98 ? -10.837 33.965 -0.219 1.00 90.00 98 ASP A O 1
ATOM 791 N N . SER A 1 99 ? -10.437 35.408 -1.884 1.00 87.81 99 SER A N 1
ATOM 792 C CA . SER A 1 99 ? -11.722 36.106 -1.725 1.00 87.81 99 SER A CA 1
ATOM 793 C C . SER A 1 99 ? -12.899 35.225 -2.177 1.00 87.81 99 SER A C 1
ATOM 795 O O . SER A 1 99 ? -12.711 34.360 -3.040 1.00 87.81 99 SER A O 1
ATOM 797 N N . PRO A 1 100 ? -14.122 35.440 -1.656 1.00 88.94 100 PRO A N 1
ATOM 798 C CA . PRO A 1 100 ? -15.308 34.687 -2.072 1.00 88.94 100 PRO A CA 1
ATOM 799 C C . PRO A 1 100 ? -15.527 34.662 -3.590 1.00 88.94 100 PRO A C 1
ATOM 801 O O . PRO A 1 100 ? -15.916 33.633 -4.139 1.00 88.94 100 PRO A O 1
ATOM 804 N N . GLU A 1 101 ? -15.227 35.762 -4.281 1.00 89.06 101 GLU A N 1
ATOM 805 C CA . GLU A 1 101 ? -15.359 35.902 -5.732 1.00 89.06 101 GLU A CA 1
ATOM 806 C C . GLU A 1 101 ? -14.325 35.043 -6.465 1.00 89.06 101 GLU A C 1
ATOM 808 O O . GLU A 1 101 ? -14.667 34.362 -7.435 1.00 89.06 101 GLU A O 1
ATOM 813 N N . VAL A 1 102 ? -13.072 35.027 -5.987 1.00 90.75 102 VAL A N 1
ATOM 814 C CA . VAL A 1 102 ? -12.025 34.157 -6.545 1.00 90.75 102 VAL A CA 1
ATOM 815 C C . VAL A 1 102 ? -12.383 32.692 -6.302 1.00 90.75 102 VAL A C 1
ATOM 817 O O . VAL A 1 102 ? -12.333 31.881 -7.226 1.00 90.75 102 VAL A O 1
ATOM 820 N N . LEU A 1 103 ? -12.788 32.341 -5.080 1.00 92.31 103 LEU A N 1
ATOM 821 C CA . LEU A 1 103 ? -13.150 30.972 -4.716 1.00 92.31 103 LEU A CA 1
ATOM 822 C C . LEU A 1 103 ? -14.369 30.483 -5.504 1.00 92.31 103 LEU A C 1
ATOM 824 O O . LEU A 1 103 ? -14.375 29.344 -5.965 1.00 92.31 103 LEU A O 1
ATOM 828 N N . GLN A 1 104 ? -15.354 31.345 -5.750 1.00 93.50 104 GLN A N 1
ATOM 829 C CA . GLN A 1 104 ? -16.480 31.038 -6.626 1.00 93.50 104 GLN A CA 1
ATOM 830 C C . GLN A 1 104 ? -16.051 30.881 -8.091 1.00 93.50 104 GLN A C 1
ATOM 832 O O . GLN A 1 104 ? -16.543 29.981 -8.773 1.00 93.50 104 GLN A O 1
ATOM 837 N N . ALA A 1 105 ? -15.132 31.713 -8.590 1.00 91.56 105 ALA A N 1
ATOM 838 C CA . ALA A 1 105 ? -14.624 31.597 -9.956 1.00 91.56 105 ALA A CA 1
ATOM 839 C C . ALA A 1 105 ? -13.860 30.278 -10.177 1.00 91.56 105 ALA A C 1
ATOM 841 O O . ALA A 1 105 ? -14.025 29.640 -11.217 1.00 91.56 105 ALA A O 1
ATOM 842 N N . PHE A 1 106 ? -13.075 29.842 -9.187 1.00 91.44 106 PHE A N 1
ATOM 843 C CA . PHE A 1 106 ? -12.348 28.572 -9.230 1.00 91.44 106 PHE A CA 1
ATOM 844 C C . PHE A 1 106 ? -13.275 27.366 -9.001 1.00 91.44 106 PHE A C 1
ATOM 846 O O . PHE A 1 106 ? -13.263 26.425 -9.790 1.00 91.44 106 PHE A O 1
ATOM 853 N N . PHE A 1 107 ? -14.090 27.374 -7.946 1.00 93.38 107 PHE A N 1
ATOM 854 C CA . PHE A 1 107 ? -14.741 26.167 -7.410 1.00 93.38 107 PHE A CA 1
ATOM 855 C C . PHE A 1 107 ? -16.274 26.164 -7.518 1.00 93.38 107 PHE A C 1
ATOM 857 O O . PHE A 1 107 ? -16.920 25.186 -7.140 1.00 93.38 107 PHE A O 1
ATOM 864 N N . GLY A 1 108 ? -16.865 27.225 -8.068 1.00 92.06 108 GLY A N 1
ATOM 865 C CA . GLY A 1 108 ? -18.301 27.343 -8.311 1.00 92.06 108 GLY A CA 1
ATOM 866 C C . GLY A 1 108 ? -19.083 27.864 -7.104 1.00 92.06 108 GLY A C 1
ATOM 867 O O . GLY A 1 108 ? -18.548 28.082 -6.021 1.00 92.06 108 GLY A O 1
ATOM 868 N N . ALA A 1 109 ? -20.392 28.071 -7.279 1.00 89.62 109 ALA A N 1
ATOM 869 C CA . ALA A 1 109 ? -21.255 28.692 -6.263 1.00 89.62 109 ALA A CA 1
ATOM 870 C C . ALA A 1 109 ? -21.357 27.894 -4.945 1.00 89.62 109 ALA A C 1
ATOM 872 O O . ALA A 1 109 ? -21.648 28.465 -3.900 1.00 89.62 109 ALA A O 1
ATOM 873 N N . GLY A 1 110 ? -21.104 26.582 -4.984 1.00 87.19 110 GLY A N 1
ATOM 874 C CA . GLY A 1 110 ? -21.127 25.700 -3.812 1.00 87.19 110 GLY A CA 1
ATOM 875 C C . GLY A 1 110 ? -19.816 25.642 -3.021 1.00 87.19 110 GLY A C 1
ATOM 876 O O . GLY A 1 110 ? -19.698 24.787 -2.144 1.00 87.19 110 GLY A O 1
ATOM 877 N N . TRP A 1 111 ? -18.828 26.497 -3.323 1.00 91.81 111 TRP A N 1
ATOM 878 C CA . TRP A 1 111 ? -17.479 26.394 -2.752 1.00 91.81 111 TRP A CA 1
ATOM 879 C C . TRP A 1 111 ? -17.467 26.391 -1.219 1.00 91.81 111 TRP A C 1
ATOM 881 O O . TRP A 1 111 ? -16.694 25.640 -0.627 1.00 91.81 111 TRP A O 1
ATOM 891 N N . ALA A 1 112 ? -18.346 27.169 -0.579 1.00 86.88 112 ALA A N 1
ATOM 892 C CA . ALA A 1 112 ? -18.372 27.337 0.872 1.00 86.88 112 ALA A CA 1
ATOM 893 C C . ALA A 1 112 ? -18.624 26.018 1.625 1.00 86.88 112 ALA A C 1
ATOM 895 O O . ALA A 1 112 ? -17.932 25.732 2.598 1.00 86.88 112 ALA A O 1
ATOM 896 N N . GLY A 1 113 ? -19.558 25.188 1.151 1.00 80.81 113 GLY A N 1
ATOM 897 C CA . GLY A 1 113 ? -19.857 23.887 1.761 1.00 80.81 113 GLY A CA 1
ATOM 898 C C . GLY A 1 113 ? -18.995 22.727 1.242 1.00 80.81 113 GLY A C 1
ATOM 899 O O . GLY A 1 113 ? -19.007 21.645 1.822 1.00 80.81 113 GLY A O 1
ATOM 900 N N . GLY A 1 114 ? -18.226 22.945 0.168 1.00 86.62 114 GLY A N 1
ATOM 901 C CA . GLY A 1 114 ? -17.268 21.977 -0.369 1.00 86.62 114 GLY A CA 1
ATOM 902 C C . GLY A 1 114 ? -15.834 22.251 0.082 1.00 86.62 114 GLY A C 1
ATOM 903 O O . GLY A 1 114 ? -15.313 21.599 0.980 1.00 86.62 114 GLY A O 1
ATOM 904 N N . VAL A 1 115 ? -15.163 23.213 -0.551 1.00 88.19 115 VAL A N 1
ATOM 905 C CA . VAL A 1 115 ? -13.753 23.536 -0.263 1.00 88.19 115 VAL A CA 1
ATOM 906 C C . VAL A 1 115 ? -13.566 24.553 0.865 1.00 88.19 115 VAL A C 1
ATOM 908 O O . VAL A 1 115 ? -12.433 24.778 1.277 1.00 88.19 115 VAL A O 1
ATOM 911 N N . GLY A 1 116 ? -14.636 25.162 1.383 1.00 86.31 116 GLY A N 1
ATOM 912 C CA . GLY A 1 116 ? -14.551 26.219 2.396 1.00 86.31 116 GLY A CA 1
ATOM 913 C C . GLY A 1 116 ? -13.788 25.809 3.659 1.00 86.31 116 GLY A C 1
ATOM 914 O O . GLY A 1 116 ? -12.925 26.555 4.112 1.00 86.31 116 GLY A O 1
ATOM 915 N N . CYS A 1 117 ? -14.011 24.596 4.176 1.00 78.94 117 CYS A N 1
ATOM 916 C CA . CYS A 1 117 ? -13.251 24.084 5.324 1.00 78.94 117 CYS A CA 1
ATOM 917 C C . CYS A 1 117 ? -11.758 23.894 5.007 1.00 78.94 117 CYS A C 1
ATOM 919 O O . CYS A 1 117 ? -10.914 24.163 5.856 1.00 78.94 117 CYS A O 1
ATOM 921 N N . VAL A 1 118 ? -11.422 23.502 3.772 1.00 81.62 118 VAL A N 1
ATOM 922 C CA . VAL A 1 118 ? -10.037 23.344 3.306 1.00 81.62 118 VAL A CA 1
ATOM 923 C C . VAL A 1 118 ? -9.351 24.708 3.203 1.00 81.62 118 VAL A C 1
ATOM 925 O O . VAL A 1 118 ? -8.205 24.847 3.618 1.00 81.62 118 VAL A O 1
ATOM 928 N N . VAL A 1 119 ? -10.056 25.729 2.702 1.00 86.06 119 VAL A N 1
ATOM 929 C CA . VAL A 1 119 ? -9.572 27.122 2.667 1.00 86.06 119 VAL A CA 1
ATOM 930 C C . VAL A 1 119 ? -9.330 27.638 4.085 1.00 86.06 119 VAL A C 1
ATOM 932 O O . VAL A 1 119 ? -8.269 28.189 4.363 1.00 86.06 119 VAL A O 1
ATOM 935 N N . GLN A 1 120 ? -10.284 27.428 4.994 1.00 82.25 120 GLN A N 1
ATOM 936 C CA . GLN A 1 120 ? -10.176 27.871 6.383 1.00 82.25 120 GLN A CA 1
ATOM 937 C C . GLN A 1 120 ? -9.016 27.187 7.115 1.00 82.25 120 GLN A C 1
ATOM 939 O O . GLN A 1 120 ? -8.244 27.852 7.805 1.00 82.25 120 GLN A O 1
ATOM 944 N N . GLN A 1 121 ? -8.863 25.874 6.937 1.00 78.00 121 GLN A N 1
ATOM 945 C CA . GLN A 1 121 ? -7.741 25.127 7.492 1.00 78.00 121 GLN A CA 1
ATOM 946 C C . GLN A 1 121 ? -6.407 25.662 6.958 1.00 78.00 121 GLN A C 1
ATOM 948 O O . GLN A 1 121 ? -5.497 25.918 7.740 1.00 78.00 121 GLN A O 1
ATOM 953 N N . GLU A 1 122 ? -6.298 25.895 5.649 1.00 86.19 122 GLU A N 1
ATOM 954 C CA . GLU A 1 122 ? -5.063 26.403 5.050 1.00 86.19 122 GLU A CA 1
ATOM 955 C C . GLU A 1 122 ? -4.723 27.821 5.533 1.00 86.19 122 GLU A C 1
ATOM 957 O O . GLU A 1 122 ? -3.559 28.110 5.805 1.00 86.19 122 GLU A O 1
ATOM 962 N N . ARG A 1 123 ? -5.719 28.701 5.711 1.00 87.75 123 ARG A N 1
ATOM 963 C CA . ARG A 1 123 ? -5.516 30.037 6.301 1.00 87.75 123 ARG A CA 1
ATOM 964 C C . ARG A 1 123 ? -4.933 29.945 7.713 1.00 87.75 123 ARG A C 1
ATOM 966 O O . ARG A 1 123 ? -3.973 30.653 8.021 1.00 87.75 123 ARG A O 1
ATOM 973 N N . GLN A 1 124 ? -5.443 29.033 8.544 1.00 79.44 124 GLN A N 1
ATOM 974 C CA . GLN A 1 124 ? -4.898 28.778 9.884 1.00 79.44 124 GLN A CA 1
ATOM 975 C C . GLN A 1 124 ? -3.455 28.259 9.819 1.00 79.44 124 GLN A C 1
ATOM 977 O O . GLN A 1 124 ? -2.573 28.792 10.496 1.00 79.44 124 GLN A O 1
ATOM 982 N N . THR A 1 125 ? -3.190 27.265 8.966 1.00 80.50 125 THR A N 1
ATOM 983 C CA . THR A 1 125 ? -1.847 26.701 8.774 1.00 80.50 125 THR A CA 1
ATOM 984 C C . THR A 1 125 ? -0.852 27.755 8.287 1.00 80.50 125 THR A C 1
ATOM 986 O O . THR A 1 125 ? 0.278 27.823 8.779 1.00 80.50 125 THR A O 1
ATOM 989 N N . TYR A 1 126 ? -1.252 28.616 7.352 1.00 85.69 126 TYR A N 1
ATOM 990 C CA . TYR A 1 126 ? -0.411 29.697 6.852 1.00 85.69 126 TYR A CA 1
ATOM 991 C C . TYR A 1 126 ? -0.094 30.727 7.937 1.00 85.69 126 TYR A C 1
ATOM 993 O O . TYR A 1 126 ? 1.072 31.091 8.113 1.00 85.69 126 TYR A O 1
ATOM 1001 N N . LEU A 1 127 ? -1.103 31.138 8.713 1.00 82.00 127 LEU A N 1
ATOM 1002 C CA . LEU A 1 127 ? -0.925 32.049 9.842 1.00 82.00 127 LEU A CA 1
ATOM 1003 C C . LEU A 1 127 ? 0.064 31.481 10.869 1.00 82.00 127 LEU A C 1
ATOM 1005 O O . LEU A 1 127 ? 0.960 32.196 11.325 1.00 82.00 127 LEU A O 1
ATOM 1009 N N . PHE A 1 128 ? -0.061 30.191 11.189 1.00 75.69 128 PHE A N 1
ATOM 1010 C CA . PHE A 1 128 ? 0.848 29.497 12.098 1.00 75.69 128 PHE A CA 1
ATOM 1011 C C . PHE A 1 128 ? 2.280 29.460 11.562 1.00 75.69 128 PHE A C 1
ATOM 1013 O O . PHE A 1 128 ? 3.218 29.840 12.265 1.00 75.69 128 PHE A O 1
ATOM 1020 N N . THR A 1 129 ? 2.456 29.049 10.306 1.00 75.75 129 THR A N 1
ATOM 1021 C CA . THR A 1 129 ? 3.783 28.909 9.687 1.00 75.75 129 THR A CA 1
ATOM 1022 C C . THR A 1 129 ? 4.496 30.264 9.623 1.00 75.75 129 THR A C 1
ATOM 1024 O O . THR A 1 129 ? 5.652 30.381 10.036 1.00 75.75 129 THR A O 1
ATOM 1027 N N . ALA A 1 130 ? 3.778 31.312 9.202 1.00 81.12 130 ALA A N 1
ATOM 1028 C CA . ALA A 1 130 ? 4.304 32.672 9.108 1.00 81.12 130 ALA A CA 1
ATOM 1029 C C . ALA A 1 130 ? 4.715 33.244 10.473 1.00 81.12 130 ALA A C 1
ATOM 1031 O O . ALA A 1 130 ? 5.752 33.908 10.567 1.00 81.12 130 ALA A O 1
ATOM 1032 N N . LYS A 1 131 ? 3.933 32.974 11.529 1.00 76.12 131 LYS A N 1
ATOM 1033 C CA . LYS A 1 131 ? 4.214 33.454 12.891 1.00 76.12 131 LYS A CA 1
ATOM 1034 C C . LYS A 1 131 ? 5.368 32.702 13.559 1.00 76.12 131 LYS A C 1
ATOM 1036 O O . LYS A 1 131 ? 6.188 33.334 14.216 1.00 76.12 131 LYS A O 1
ATOM 1041 N N . SER A 1 132 ? 5.423 31.381 13.413 1.00 71.94 132 SER A N 1
ATOM 1042 C CA . SER A 1 132 ? 6.378 30.521 14.130 1.00 71.94 132 SER A CA 1
ATOM 1043 C C . SER A 1 132 ? 7.754 30.456 13.465 1.00 71.94 132 SER A C 1
ATOM 1045 O O . SER A 1 132 ? 8.775 30.517 14.144 1.00 71.94 132 SER A O 1
ATOM 1047 N N . SER A 1 133 ? 7.791 30.346 12.136 1.00 72.25 133 SER A N 1
ATOM 1048 C CA . SER A 1 133 ? 8.999 29.971 11.385 1.00 72.25 133 SER A CA 1
ATOM 1049 C C . SER A 1 133 ? 9.605 31.132 10.586 1.00 72.25 133 SER A C 1
ATOM 1051 O O . SER A 1 133 ? 10.699 31.019 10.030 1.00 72.25 133 SER A O 1
ATOM 1053 N N . GLY A 1 134 ? 8.905 32.268 10.521 1.00 78.94 134 GLY A N 1
ATOM 1054 C CA . GLY A 1 134 ? 9.297 33.437 9.739 1.00 78.94 134 GLY A CA 1
ATOM 1055 C C . GLY A 1 134 ? 9.074 33.276 8.228 1.00 78.94 134 GLY A C 1
ATOM 1056 O O . GLY A 1 134 ? 8.837 32.188 7.699 1.00 78.94 134 GLY A O 1
ATOM 1057 N N . TRP A 1 135 ? 9.156 34.394 7.500 1.00 83.00 135 TRP A N 1
ATOM 1058 C CA . TRP A 1 135 ? 8.760 34.483 6.086 1.00 83.00 135 TRP A CA 1
ATOM 1059 C C . TRP A 1 135 ? 9.573 33.598 5.132 1.00 83.00 135 TRP A C 1
ATOM 1061 O O . TRP A 1 135 ? 9.012 33.052 4.186 1.00 83.00 135 TRP A O 1
ATOM 1071 N N . ALA A 1 136 ? 10.879 33.433 5.365 1.00 78.81 136 ALA A N 1
ATOM 1072 C CA . ALA A 1 136 ? 11.745 32.652 4.477 1.00 78.81 136 ALA A CA 1
ATOM 1073 C C . ALA A 1 136 ? 11.439 31.144 4.541 1.00 78.81 136 ALA A C 1
ATOM 1075 O O . ALA A 1 136 ? 11.261 30.513 3.501 1.00 78.81 136 ALA A O 1
ATOM 1076 N N . ALA A 1 137 ? 11.314 30.587 5.750 1.00 76.56 137 ALA A N 1
ATOM 1077 C CA . ALA A 1 137 ? 10.934 29.188 5.946 1.00 76.56 137 ALA A CA 1
ATOM 1078 C C . ALA A 1 137 ? 9.494 28.930 5.480 1.00 76.56 137 ALA A C 1
ATOM 1080 O O . ALA A 1 137 ? 9.226 27.933 4.815 1.00 76.56 137 ALA A O 1
ATOM 1081 N N . THR A 1 138 ? 8.590 29.883 5.736 1.00 81.00 138 THR A N 1
ATOM 1082 C CA . THR A 1 138 ? 7.214 29.829 5.222 1.00 81.00 138 THR A CA 1
ATOM 1083 C C . THR A 1 138 ? 7.198 29.776 3.700 1.00 81.00 138 THR A C 1
ATOM 1085 O O . THR A 1 138 ? 6.479 28.970 3.126 1.00 81.00 138 THR A O 1
ATOM 1088 N N . LYS A 1 139 ? 8.022 30.579 3.016 1.00 83.50 139 LYS A N 1
ATOM 1089 C CA . LYS A 1 139 ? 8.077 30.543 1.551 1.00 83.50 139 LYS A CA 1
ATOM 1090 C C . LYS A 1 139 ? 8.549 29.182 1.048 1.00 83.50 139 LYS A C 1
ATOM 1092 O O . LYS A 1 139 ? 7.923 28.632 0.149 1.00 83.50 139 LYS A O 1
ATOM 1097 N N . ALA A 1 140 ? 9.599 28.631 1.657 1.00 79.81 140 ALA A N 1
ATOM 1098 C CA . ALA A 1 140 ? 10.113 27.313 1.302 1.00 79.81 140 ALA A CA 1
ATOM 1099 C C . ALA A 1 140 ? 9.047 26.211 1.455 1.00 79.81 140 ALA A C 1
ATOM 1101 O O . ALA A 1 140 ? 8.931 25.363 0.579 1.00 79.81 140 ALA A O 1
ATOM 1102 N N . ALA A 1 141 ? 8.217 26.268 2.503 1.00 76.00 141 ALA A N 1
ATOM 1103 C CA . ALA A 1 141 ? 7.129 25.312 2.735 1.00 76.00 141 ALA A CA 1
ATOM 1104 C C . ALA A 1 141 ? 5.966 25.406 1.720 1.00 76.00 141 ALA A C 1
ATOM 1106 O O . ALA A 1 141 ? 5.160 24.483 1.616 1.00 76.00 141 ALA A O 1
ATOM 1107 N N . TYR A 1 142 ? 5.856 26.520 0.988 1.00 81.88 142 TYR A N 1
ATOM 1108 C CA . TYR A 1 142 ? 4.809 26.764 -0.015 1.00 81.88 142 TYR A CA 1
ATOM 1109 C C . TYR A 1 142 ? 5.338 26.742 -1.461 1.00 81.88 142 TYR A C 1
ATOM 1111 O O . TYR A 1 142 ? 4.567 26.931 -2.407 1.00 81.88 142 TYR A O 1
ATOM 1119 N N . ASP A 1 143 ? 6.636 26.521 -1.669 1.00 81.94 143 ASP A N 1
ATOM 1120 C CA . ASP A 1 143 ? 7.220 26.319 -2.995 1.00 81.94 143 ASP A CA 1
ATOM 1121 C C . ASP A 1 143 ? 7.063 24.837 -3.401 1.00 81.94 143 ASP A C 1
ATOM 1123 O O . ASP A 1 143 ? 7.520 23.940 -2.702 1.00 81.94 143 ASP A O 1
ATOM 1127 N N . LEU A 1 144 ? 6.383 24.562 -4.523 1.00 62.34 144 LEU A N 1
ATOM 1128 C CA . LEU A 1 144 ? 5.961 23.199 -4.905 1.00 62.34 144 LEU A CA 1
ATOM 1129 C C . LEU A 1 144 ? 6.995 22.447 -5.768 1.00 62.34 144 LEU A C 1
ATOM 1131 O O . LEU A 1 144 ? 7.122 21.228 -5.668 1.00 62.34 144 LEU A O 1
ATOM 1135 N N . ALA A 1 145 ? 7.710 23.162 -6.643 1.00 58.69 145 ALA A N 1
ATOM 1136 C CA . ALA A 1 145 ? 8.720 22.640 -7.571 1.00 58.69 145 ALA A CA 1
ATOM 1137 C C . ALA A 1 145 ? 9.624 23.794 -8.066 1.00 58.69 145 ALA A C 1
ATOM 1139 O O . ALA A 1 145 ? 9.240 24.959 -7.913 1.00 58.69 145 ALA A O 1
ATOM 1140 N N . PRO A 1 146 ? 10.797 23.530 -8.683 1.00 58.81 146 PRO A N 1
ATOM 1141 C CA . PRO A 1 146 ? 11.679 24.586 -9.197 1.00 58.81 146 PRO A CA 1
ATOM 1142 C C . PRO A 1 146 ? 11.002 25.527 -10.208 1.00 58.81 146 PRO A C 1
ATOM 1144 O O . PRO A 1 146 ? 11.371 26.695 -10.291 1.00 58.81 146 PRO A O 1
ATOM 1147 N N . ASP A 1 147 ? 10.014 25.028 -10.954 1.00 62.09 147 ASP A N 1
ATOM 1148 C CA . ASP A 1 147 ? 9.250 25.738 -11.984 1.00 62.09 147 ASP A CA 1
ATOM 1149 C C . ASP A 1 147 ? 7.882 26.270 -11.504 1.00 62.09 147 ASP A C 1
ATOM 1151 O O . ASP A 1 147 ? 7.310 27.153 -12.137 1.00 62.09 147 ASP A O 1
ATOM 1155 N N . GLU A 1 148 ? 7.382 25.821 -10.349 1.00 71.12 148 GLU A N 1
ATOM 1156 C CA . GLU A 1 148 ? 6.112 26.263 -9.742 1.00 71.12 148 GLU A CA 1
ATOM 1157 C C . GLU A 1 148 ? 6.329 26.985 -8.402 1.00 71.12 148 GLU A C 1
ATOM 1159 O O . GLU A 1 148 ? 5.609 26.769 -7.423 1.00 71.12 148 GLU A O 1
ATOM 1164 N N . GLN A 1 149 ? 7.336 27.855 -8.322 1.00 81.81 149 GLN A N 1
ATOM 1165 C CA . GLN A 1 149 ? 7.580 28.640 -7.111 1.00 81.81 149 GLN A CA 1
ATOM 1166 C C . GLN A 1 149 ? 6.422 29.597 -6.816 1.00 81.81 149 GLN A C 1
ATOM 1168 O O . GLN A 1 149 ? 5.847 30.199 -7.729 1.00 81.81 149 GLN A O 1
ATOM 1173 N N . THR A 1 150 ? 6.111 29.760 -5.531 1.00 85.81 150 THR A N 1
ATOM 1174 C CA . THR A 1 150 ? 5.188 30.787 -5.056 1.00 85.81 150 THR A CA 1
ATOM 1175 C C . THR A 1 150 ? 5.823 32.152 -5.327 1.00 85.81 150 THR A C 1
ATOM 1177 O O . THR A 1 150 ? 6.904 32.431 -4.794 1.00 85.81 150 THR A O 1
ATOM 1180 N N . PRO A 1 151 ? 5.203 33.004 -6.168 1.00 86.81 151 PRO A N 1
ATOM 1181 C CA . PRO A 1 151 ? 5.859 34.206 -6.683 1.00 86.81 151 PRO A CA 1
ATOM 1182 C C . PRO A 1 151 ? 6.149 35.224 -5.576 1.00 86.81 151 PRO A C 1
ATOM 1184 O O . PRO A 1 151 ? 7.167 35.909 -5.602 1.00 86.81 151 PRO A O 1
ATOM 1187 N N . PHE A 1 152 ? 5.270 35.300 -4.579 1.00 89.12 152 PHE A N 1
ATOM 1188 C CA . PHE A 1 152 ? 5.414 36.132 -3.392 1.00 89.12 152 PHE A CA 1
ATOM 1189 C C . PHE A 1 152 ? 4.483 35.620 -2.290 1.00 89.12 152 PHE A C 1
ATOM 1191 O O . PHE A 1 152 ? 3.499 34.936 -2.567 1.00 89.12 152 PHE A O 1
ATOM 1198 N N . LEU A 1 153 ? 4.776 35.986 -1.046 1.00 88.88 153 LEU A N 1
ATOM 1199 C CA . LEU A 1 153 ? 3.883 35.774 0.090 1.00 88.88 153 LEU A CA 1
ATOM 1200 C C . LEU A 1 153 ? 3.188 37.089 0.443 1.00 88.88 153 LEU A C 1
ATOM 1202 O O . LEU A 1 153 ? 3.791 38.160 0.318 1.00 88.88 153 LEU A O 1
ATOM 1206 N N . ARG A 1 154 ? 1.941 37.024 0.911 1.00 86.12 154 ARG A N 1
ATOM 1207 C CA . ARG A 1 154 ? 1.244 38.179 1.494 1.00 86.12 154 ARG A CA 1
ATOM 1208 C C . ARG A 1 154 ? 0.749 37.865 2.900 1.00 86.12 154 ARG A C 1
ATOM 1210 O O . ARG A 1 154 ? 0.282 36.753 3.120 1.00 86.12 154 ARG A O 1
ATOM 1217 N N . PRO A 1 155 ? 0.794 38.823 3.841 1.00 81.75 155 PRO A N 1
ATOM 1218 C CA . PRO A 1 155 ? 0.040 38.708 5.082 1.00 81.75 155 PRO A CA 1
ATOM 1219 C C . PRO A 1 155 ? -1.426 38.396 4.796 1.00 81.75 155 PRO A C 1
ATOM 1221 O O . PRO A 1 155 ? -1.999 38.893 3.824 1.00 81.75 155 PRO A O 1
ATOM 1224 N N . LEU A 1 156 ? -2.006 37.560 5.651 1.00 77.12 156 LEU A N 1
ATOM 1225 C CA . LEU A 1 156 ? -3.390 37.128 5.539 1.00 77.12 156 LEU A CA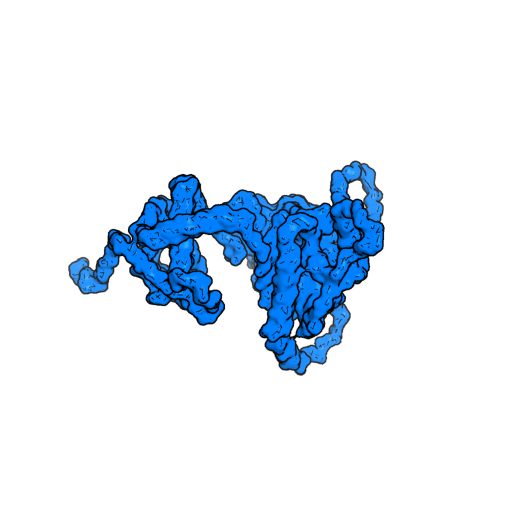 1
ATOM 1226 C C . LEU A 1 156 ? -4.316 38.357 5.527 1.00 77.12 156 LEU A C 1
ATOM 1228 O O . LEU A 1 156 ? -4.187 39.241 6.378 1.00 77.12 156 LEU A O 1
ATOM 1232 N N . ARG A 1 157 ? -5.208 38.453 4.531 1.00 67.62 157 ARG A N 1
ATOM 1233 C CA . ARG A 1 157 ? -6.112 39.607 4.392 1.00 67.62 157 ARG A CA 1
ATOM 1234 C C . ARG A 1 157 ? -7.177 39.557 5.489 1.00 67.62 157 ARG A C 1
ATOM 1236 O O . ARG A 1 157 ? -7.881 38.553 5.588 1.00 67.62 157 ARG A O 1
ATOM 1243 N N . ALA A 1 158 ? -7.273 40.641 6.267 1.00 59.31 158 ALA A N 1
ATOM 1244 C CA . ALA A 1 158 ? -8.295 40.902 7.288 1.00 59.31 158 ALA A CA 1
ATOM 1245 C C . ALA A 1 158 ? -8.756 39.636 8.045 1.00 59.31 158 ALA A C 1
ATOM 1247 O O . ALA A 1 158 ? -9.928 39.268 7.933 1.00 59.31 158 ALA A O 1
ATOM 1248 N N . PRO A 1 159 ? -7.855 38.936 8.770 1.00 61.94 159 PRO A N 1
ATOM 1249 C CA . PRO A 1 159 ? -8.256 37.760 9.529 1.00 61.94 159 PRO A CA 1
ATOM 1250 C C . PRO A 1 159 ? -9.337 38.172 10.527 1.00 61.94 159 PRO A C 1
ATOM 1252 O O . PRO A 1 159 ? -9.169 39.150 11.264 1.00 61.94 159 PRO A O 1
ATOM 1255 N N . ALA A 1 160 ? -10.465 37.464 10.527 1.00 62.94 160 ALA A N 1
ATOM 1256 C CA . ALA A 1 160 ? -11.537 37.764 11.465 1.00 62.94 160 ALA A CA 1
ATOM 1257 C C . ALA A 1 160 ? -11.015 37.573 12.897 1.00 62.94 160 ALA A C 1
ATOM 1259 O O . ALA A 1 160 ? -10.236 36.661 13.163 1.00 62.94 160 ALA A O 1
ATOM 1260 N N . GLU A 1 161 ? -11.461 38.381 13.858 1.00 57.94 161 GLU A N 1
ATOM 1261 C CA . GLU A 1 161 ? -10.996 38.222 15.244 1.00 57.94 161 GLU A CA 1
ATOM 1262 C C . GLU A 1 161 ? -11.349 36.832 15.810 1.00 57.94 161 GLU A C 1
ATOM 1264 O O . GLU A 1 161 ? -10.596 36.261 16.594 1.00 57.94 161 GLU A O 1
ATOM 1269 N N . ALA A 1 162 ? -12.445 36.234 15.333 1.00 58.72 162 ALA A N 1
ATOM 1270 C CA . ALA A 1 162 ? -12.793 34.842 15.603 1.00 58.72 162 ALA A CA 1
ATOM 1271 C C . ALA A 1 162 ? -11.790 33.840 14.997 1.00 58.72 162 ALA A C 1
ATOM 1273 O O . ALA A 1 162 ? -11.482 32.841 15.634 1.00 58.72 162 ALA A O 1
ATOM 1274 N N . GLU A 1 163 ? -11.245 34.112 13.807 1.00 62.88 163 GLU A N 1
ATOM 1275 C CA . GLU A 1 163 ? -10.217 33.289 13.150 1.00 62.88 163 GLU A CA 1
ATOM 1276 C C . GLU A 1 163 ? -8.894 33.339 13.927 1.00 62.88 163 GLU A C 1
ATOM 1278 O O . GLU A 1 163 ? -8.263 32.306 14.132 1.00 62.88 163 GLU A O 1
ATOM 1283 N N . LEU A 1 164 ? -8.521 34.520 14.435 1.00 64.94 164 LEU A N 1
ATOM 1284 C CA . LEU A 1 164 ? -7.343 34.696 15.289 1.00 64.94 164 LEU A CA 1
ATOM 1285 C C . LEU A 1 164 ? -7.500 33.985 16.637 1.00 64.94 164 LEU A C 1
ATOM 1287 O O . LEU A 1 164 ? -6.590 33.275 17.054 1.00 64.94 164 LEU A O 1
ATOM 1291 N N . ARG A 1 165 ? -8.658 34.128 17.296 1.00 64.06 165 ARG A N 1
ATOM 1292 C CA . ARG A 1 165 ? -8.935 33.448 18.572 1.00 64.06 165 ARG A CA 1
ATOM 1293 C C . ARG A 1 165 ? -9.008 31.933 18.419 1.00 64.06 165 ARG A C 1
ATOM 1295 O O . ARG A 1 165 ? -8.506 31.243 19.292 1.00 64.06 165 ARG A O 1
ATOM 1302 N N . LEU A 1 166 ? -9.599 31.431 17.331 1.00 62.69 166 LEU A N 1
ATOM 1303 C CA . LEU A 1 166 ? -9.627 29.999 17.018 1.00 62.69 166 LEU A CA 1
ATOM 1304 C C . LEU A 1 166 ? -8.225 29.460 16.730 1.00 62.69 166 LEU A C 1
ATOM 1306 O O . LEU A 1 166 ? -7.891 28.378 17.193 1.00 62.69 166 LEU A O 1
ATOM 1310 N N . ALA A 1 167 ? -7.396 30.208 15.996 1.00 56.81 167 ALA A N 1
ATOM 1311 C CA . ALA A 1 167 ? -6.003 29.830 15.789 1.00 56.81 167 ALA A CA 1
ATOM 1312 C C . ALA A 1 167 ? -5.234 29.805 17.121 1.00 56.81 167 ALA A C 1
ATOM 1314 O O . ALA A 1 167 ? -4.526 28.846 17.388 1.00 56.81 167 ALA A O 1
ATOM 1315 N N . GLU A 1 168 ? -5.418 30.802 17.991 1.00 64.31 168 GLU A N 1
ATOM 1316 C CA . GLU A 1 168 ? -4.771 30.861 19.310 1.00 64.31 168 GLU A CA 1
ATOM 1317 C C . GLU A 1 168 ? -5.276 29.808 20.307 1.00 64.31 168 GLU A C 1
ATOM 1319 O O . GLU A 1 168 ? -4.479 29.294 21.092 1.00 64.31 168 GLU A O 1
ATOM 1324 N N . SER A 1 169 ? -6.572 29.481 20.309 1.00 61.12 169 SER A N 1
ATOM 1325 C CA . SER A 1 169 ? -7.118 28.407 21.148 1.00 61.12 169 SER A CA 1
ATOM 1326 C C . SER A 1 169 ? -6.630 27.051 20.665 1.00 61.12 169 SER A C 1
ATOM 1328 O O . SER A 1 169 ? -6.159 26.264 21.477 1.00 61.12 169 SER A O 1
ATOM 1330 N N . ARG A 1 170 ? -6.636 26.837 19.345 1.00 59.16 170 ARG A N 1
ATOM 1331 C CA . ARG A 1 170 ? -6.069 25.648 18.718 1.00 59.16 170 ARG A CA 1
ATOM 1332 C C . ARG A 1 170 ? -4.575 25.522 18.995 1.00 59.16 170 ARG A C 1
ATOM 1334 O O . ARG A 1 170 ? -4.120 24.414 19.172 1.00 59.16 170 ARG A O 1
ATOM 1341 N N . TRP A 1 171 ? -3.817 26.615 19.113 1.00 56.66 171 TRP A N 1
ATOM 1342 C CA . TRP A 1 171 ? -2.409 26.542 19.536 1.00 56.66 171 TRP A CA 1
ATOM 1343 C C . TRP A 1 171 ? -2.240 26.062 20.975 1.00 56.66 171 TRP A C 1
ATOM 1345 O O . TRP A 1 171 ? -1.331 25.289 21.242 1.00 56.66 171 TRP A O 1
ATOM 1355 N N . LYS A 1 172 ? -3.102 26.505 21.899 1.00 51.94 172 LYS A N 1
ATOM 1356 C CA . LYS A 1 172 ? -3.066 26.027 23.290 1.00 51.94 172 LYS A CA 1
ATOM 1357 C C . LYS A 1 172 ? -3.494 24.568 23.393 1.00 51.94 172 LYS A C 1
ATOM 1359 O O . LYS A 1 172 ? -2.880 23.814 24.132 1.00 51.94 172 LYS A O 1
ATOM 1364 N N . GLU A 1 173 ? -4.518 24.190 22.634 1.00 55.03 173 GLU A N 1
ATOM 1365 C CA . GLU A 1 173 ? -4.984 22.809 22.540 1.00 55.03 173 GLU A CA 1
ATOM 1366 C C . GLU A 1 173 ? -3.937 21.922 21.857 1.00 55.03 173 GLU A C 1
ATOM 1368 O O . GLU A 1 173 ? -3.613 20.896 22.415 1.00 55.03 173 GLU A O 1
ATOM 1373 N N . GLU A 1 174 ? -3.316 22.322 20.744 1.00 50.62 174 GLU A N 1
ATOM 1374 C CA . GLU A 1 174 ? -2.258 21.553 20.065 1.00 50.62 174 GLU A CA 1
ATOM 1375 C C . GLU A 1 174 ? -0.987 21.416 20.925 1.00 50.62 174 GLU A C 1
ATOM 1377 O O . GLU A 1 174 ? -0.351 20.366 20.887 1.00 50.62 174 GLU A O 1
ATOM 1382 N N . GLU A 1 175 ? -0.620 22.426 21.728 1.00 50.28 175 GLU A N 1
ATOM 1383 C CA . GLU A 1 175 ? 0.477 22.317 22.707 1.00 50.28 175 GLU A CA 1
ATOM 1384 C C . GLU A 1 175 ? 0.129 21.384 23.885 1.00 50.28 175 GLU A C 1
ATOM 1386 O O . GLU A 1 175 ? 1.000 20.645 24.337 1.00 50.28 175 GLU A O 1
ATOM 1391 N N . GLU A 1 176 ? -1.121 21.374 24.368 1.00 48.69 176 GLU A N 1
ATOM 1392 C CA . GLU A 1 176 ? -1.579 20.477 25.448 1.00 48.69 176 GLU A CA 1
ATOM 1393 C C . GLU A 1 176 ? -1.921 19.048 24.957 1.00 48.69 176 GLU A C 1
ATOM 1395 O O . GLU A 1 176 ? -1.746 18.077 25.692 1.00 48.69 176 GLU A O 1
ATOM 1400 N N . GLU A 1 177 ? -2.382 18.892 23.714 1.00 46.84 177 GLU A N 1
ATOM 1401 C CA . GLU A 1 177 ? -2.814 17.639 23.075 1.00 46.84 177 GLU A CA 1
ATOM 1402 C C . GLU A 1 177 ? -1.634 16.885 22.442 1.00 46.84 177 GLU A C 1
ATOM 1404 O O . GLU A 1 177 ? -1.644 15.653 22.416 1.00 46.84 177 GLU A O 1
ATOM 1409 N N . ALA A 1 178 ? -0.558 17.578 22.041 1.00 48.34 178 ALA A N 1
ATOM 1410 C CA . ALA A 1 178 ? 0.707 16.942 21.649 1.00 48.34 178 ALA A CA 1
ATOM 1411 C C . ALA A 1 178 ? 1.321 16.086 22.776 1.00 48.34 178 ALA A C 1
ATOM 1413 O O . ALA A 1 178 ? 2.029 15.116 22.496 1.00 48.34 178 ALA A O 1
ATOM 1414 N N . ASP A 1 179 ? 1.006 16.392 24.039 1.00 45.12 179 ASP A N 1
ATOM 1415 C CA . ASP A 1 179 ? 1.405 15.602 25.208 1.00 45.12 179 ASP A CA 1
ATOM 1416 C C . ASP A 1 179 ? 0.396 14.476 25.560 1.00 45.12 179 ASP A C 1
ATOM 1418 O O . ASP A 1 179 ? 0.678 13.642 26.428 1.00 45.12 179 ASP A O 1
ATOM 1422 N N . ALA A 1 180 ? -0.758 14.397 24.877 1.00 52.69 180 ALA A N 1
ATOM 1423 C CA . ALA A 1 180 ? -1.876 13.498 25.194 1.00 52.69 180 ALA A CA 1
ATOM 1424 C C . ALA A 1 180 ? -2.547 12.827 23.970 1.00 52.69 180 ALA A C 1
ATOM 1426 O O . ALA A 1 180 ? -3.716 12.447 24.049 1.00 52.69 180 ALA A O 1
ATOM 1427 N N . GLU A 1 181 ? -1.844 12.655 22.845 1.00 65.81 181 GLU A N 1
ATOM 1428 C CA . GLU A 1 181 ? -2.431 12.090 21.620 1.00 65.81 181 GLU A CA 1
ATOM 1429 C C . GLU A 1 181 ? -2.909 10.633 21.842 1.00 65.81 181 GLU A C 1
ATOM 1431 O O . GLU A 1 181 ? -2.116 9.690 21.968 1.00 65.81 181 GLU A O 1
ATOM 1436 N N . GLU A 1 182 ? -4.230 10.429 21.918 1.00 72.31 182 GLU A N 1
ATOM 1437 C CA . GLU A 1 182 ? -4.828 9.093 22.000 1.00 72.31 182 GLU A CA 1
ATOM 1438 C C . GLU A 1 182 ? -4.450 8.259 20.761 1.00 72.31 182 GLU A C 1
ATOM 1440 O O . GLU A 1 182 ? -4.359 8.783 19.646 1.00 72.31 182 GLU A O 1
ATOM 1445 N N . PRO A 1 183 ? -4.247 6.932 20.890 1.00 86.00 183 PRO A N 1
ATOM 1446 C CA . PRO A 1 183 ? -3.874 6.127 19.740 1.00 86.00 183 PRO A CA 1
ATOM 1447 C C . PRO A 1 183 ? -5.007 6.114 18.713 1.00 86.00 183 PRO A C 1
ATOM 1449 O O . PRO A 1 183 ? -6.168 5.882 19.059 1.00 86.00 183 PRO A O 1
ATOM 1452 N N . TRP A 1 184 ? -4.664 6.270 17.438 1.00 87.69 184 TRP A N 1
ATOM 1453 C CA . TRP A 1 184 ? -5.618 6.181 16.343 1.00 87.69 184 TRP A CA 1
ATOM 1454 C C . TRP A 1 184 ? -5.372 4.943 15.483 1.00 87.69 184 TRP A C 1
ATOM 1456 O O . TRP A 1 184 ? -4.282 4.351 15.448 1.00 87.69 184 TRP A O 1
ATOM 1466 N N . LEU A 1 185 ? -6.429 4.550 14.774 1.00 89.81 185 LEU A N 1
ATOM 1467 C CA . LEU A 1 185 ? -6.414 3.484 13.786 1.00 89.81 185 LEU A CA 1
ATOM 1468 C C . LEU A 1 185 ? -7.175 3.947 12.543 1.00 89.81 185 LEU A C 1
ATOM 1470 O O . LEU A 1 185 ? -8.317 4.390 12.640 1.00 89.81 185 LEU A O 1
ATOM 1474 N N . ALA A 1 186 ? -6.547 3.813 11.380 1.00 91.12 186 ALA A N 1
ATOM 1475 C CA . ALA A 1 186 ? -7.153 4.050 10.078 1.00 91.12 186 ALA A CA 1
ATOM 1476 C C . ALA A 1 186 ? -7.152 2.745 9.277 1.00 91.12 186 ALA A C 1
ATOM 1478 O O . ALA A 1 186 ? -6.186 1.983 9.327 1.00 91.12 186 ALA A O 1
ATOM 1479 N N . ALA A 1 187 ? -8.224 2.471 8.536 1.00 92.19 187 ALA A N 1
ATOM 1480 C CA . ALA A 1 187 ? -8.311 1.272 7.714 1.00 92.19 187 ALA A CA 1
ATOM 1481 C C . ALA A 1 187 ? -8.927 1.563 6.345 1.00 92.19 187 ALA A C 1
ATOM 1483 O O . ALA A 1 187 ? -9.949 2.238 6.245 1.00 92.19 187 ALA A O 1
ATOM 1484 N N . TYR A 1 188 ? -8.316 1.005 5.302 1.00 91.56 188 TYR A N 1
ATOM 1485 C CA . TYR A 1 188 ? -8.902 0.910 3.968 1.00 91.56 188 TYR A CA 1
ATOM 1486 C C . TYR A 1 188 ? -9.480 -0.494 3.787 1.00 91.56 188 TYR A C 1
ATOM 1488 O O . TYR A 1 188 ? -8.791 -1.483 4.054 1.00 91.56 188 TYR A O 1
ATOM 1496 N N . ILE A 1 189 ? -10.743 -0.577 3.365 1.00 93.50 189 ILE A N 1
ATOM 1497 C CA . ILE A 1 189 ? -11.494 -1.831 3.280 1.00 93.50 189 ILE A CA 1
ATOM 1498 C C . ILE A 1 189 ? -12.118 -1.954 1.892 1.00 93.50 189 ILE A C 1
ATOM 1500 O O . ILE A 1 189 ? -12.959 -1.145 1.510 1.00 93.50 189 ILE A O 1
ATOM 1504 N N . ASP A 1 190 ? -11.752 -3.016 1.186 1.00 92.19 190 ASP A N 1
ATOM 1505 C CA . ASP A 1 190 ? -12.383 -3.465 -0.048 1.00 92.19 190 ASP A CA 1
ATOM 1506 C C . ASP A 1 190 ? -12.542 -4.992 -0.005 1.00 92.19 190 ASP A C 1
ATOM 1508 O O . ASP A 1 190 ? -11.644 -5.755 -0.361 1.00 92.19 190 ASP A O 1
ATOM 1512 N N . LEU A 1 191 ? -13.710 -5.464 0.439 1.00 93.38 191 LEU A N 1
ATOM 1513 C CA . LEU A 1 191 ? -13.995 -6.901 0.482 1.00 93.38 191 LEU A CA 1
ATOM 1514 C C . LEU A 1 191 ? -14.070 -7.521 -0.926 1.00 93.38 191 LEU A C 1
ATOM 1516 O O . LEU A 1 191 ? -13.801 -8.715 -1.080 1.00 93.38 191 LEU A O 1
ATOM 1520 N N . HIS A 1 192 ? -14.366 -6.726 -1.960 1.00 90.12 192 HIS A N 1
ATOM 1521 C CA . HIS A 1 192 ? -14.490 -7.187 -3.344 1.00 90.12 192 HIS A CA 1
ATOM 1522 C C . HIS A 1 192 ? -13.137 -7.395 -4.035 1.00 90.12 192 HIS A C 1
ATOM 1524 O O . HIS A 1 192 ? -13.090 -8.036 -5.086 1.00 90.12 192 HIS A O 1
ATOM 1530 N N . ALA A 1 193 ? -12.032 -6.997 -3.394 1.00 86.62 193 ALA A N 1
ATOM 1531 C CA . ALA A 1 193 ? -10.676 -7.388 -3.783 1.00 86.62 193 ALA A CA 1
ATOM 1532 C C . ALA A 1 193 ? -10.469 -8.925 -3.784 1.00 86.62 193 ALA A C 1
ATOM 1534 O O . ALA A 1 193 ? -9.499 -9.445 -4.344 1.00 86.62 193 ALA A O 1
ATOM 1535 N N . GLY A 1 194 ? -11.401 -9.680 -3.187 1.00 84.62 194 GLY A N 1
ATOM 1536 C CA . GLY A 1 194 ? -11.527 -11.125 -3.341 1.00 84.62 194 GLY A CA 1
ATOM 1537 C C . GLY A 1 194 ? -10.361 -11.891 -2.721 1.00 84.62 194 GLY A C 1
ATOM 1538 O O . GLY A 1 194 ? -10.307 -12.090 -1.511 1.00 84.62 194 GLY A O 1
ATOM 1539 N N . ARG A 1 195 ? -9.443 -12.380 -3.563 1.00 87.25 195 ARG A N 1
ATOM 1540 C CA . ARG A 1 195 ? -8.245 -13.121 -3.116 1.00 87.25 195 ARG A CA 1
ATOM 1541 C C . ARG A 1 195 ? -7.086 -12.209 -2.732 1.00 87.25 195 ARG A C 1
ATOM 1543 O O . ARG A 1 195 ? -6.120 -12.680 -2.134 1.00 87.25 195 ARG A O 1
ATOM 1550 N N . GLU A 1 196 ? -7.161 -10.947 -3.124 1.00 89.44 196 GLU A N 1
ATOM 1551 C CA . GLU A 1 196 ? -6.157 -9.944 -2.809 1.00 89.44 196 GLU A CA 1
ATOM 1552 C C . GLU A 1 196 ? -6.374 -9.377 -1.400 1.00 89.44 196 GLU A C 1
ATOM 1554 O O . GLU A 1 196 ? -7.307 -9.758 -0.695 1.00 89.44 196 GLU A O 1
ATOM 1559 N N . THR A 1 197 ? -5.495 -8.476 -0.962 1.00 90.94 197 THR A N 1
ATOM 1560 C CA . THR A 1 197 ? -5.648 -7.781 0.321 1.00 90.94 197 THR A CA 1
ATOM 1561 C C . THR A 1 197 ? -6.984 -7.042 0.373 1.00 90.94 197 THR A C 1
ATOM 1563 O O . THR A 1 197 ? -7.172 -6.081 -0.366 1.00 90.94 197 THR A O 1
ATOM 1566 N N . GLN A 1 198 ? -7.873 -7.464 1.273 1.00 93.56 198 GLN A N 1
ATOM 1567 C CA . GLN A 1 198 ? -9.188 -6.845 1.451 1.00 93.56 198 GLN A CA 1
ATOM 1568 C C . GLN A 1 198 ? -9.169 -5.725 2.491 1.00 93.56 198 GLN A C 1
ATOM 1570 O O . GLN A 1 198 ? -10.002 -4.826 2.453 1.00 93.56 198 GLN A O 1
ATOM 1575 N N . VAL A 1 199 ? -8.240 -5.787 3.448 1.00 95.06 199 VAL A N 1
ATOM 1576 C CA . VAL A 1 199 ? -8.121 -4.798 4.520 1.00 95.06 199 VAL A CA 1
ATOM 1577 C C . VAL A 1 199 ? -6.662 -4.384 4.693 1.00 95.06 199 VAL A C 1
ATOM 1579 O O . VAL A 1 199 ? -5.770 -5.226 4.848 1.00 95.06 199 VAL A O 1
ATOM 1582 N N . VAL A 1 200 ? -6.425 -3.075 4.705 1.00 92.38 200 VAL A N 1
ATOM 1583 C CA . VAL A 1 200 ? -5.151 -2.457 5.090 1.00 92.38 200 VAL A CA 1
ATOM 1584 C C . VAL A 1 200 ? -5.405 -1.624 6.336 1.00 92.38 200 VAL A C 1
ATOM 1586 O O . VAL A 1 200 ? -6.338 -0.829 6.353 1.00 92.38 200 VAL A O 1
ATOM 1589 N N . ILE A 1 201 ? -4.600 -1.828 7.375 1.00 92.94 201 ILE A N 1
ATOM 1590 C CA . ILE A 1 201 ? -4.729 -1.148 8.666 1.00 92.94 201 ILE A CA 1
ATOM 1591 C C . ILE A 1 201 ? -3.451 -0.353 8.908 1.00 92.94 201 ILE A C 1
ATOM 1593 O O . ILE A 1 201 ? -2.363 -0.873 8.671 1.00 92.94 201 ILE A O 1
ATOM 1597 N N . TYR A 1 202 ? -3.616 0.873 9.390 1.00 89.19 202 TYR A N 1
ATOM 1598 C CA . TYR A 1 202 ? -2.564 1.741 9.894 1.00 89.19 202 TYR A CA 1
ATOM 1599 C C . TYR A 1 202 ? -2.907 2.136 11.326 1.00 89.19 202 TYR A C 1
ATOM 1601 O O . TYR A 1 202 ? -4.057 2.460 11.625 1.00 89.19 202 TYR A O 1
ATOM 1609 N N . SER A 1 203 ? -1.916 2.148 12.207 1.00 88.75 203 SER A N 1
ATOM 1610 C CA . SER A 1 203 ? -2.070 2.649 13.572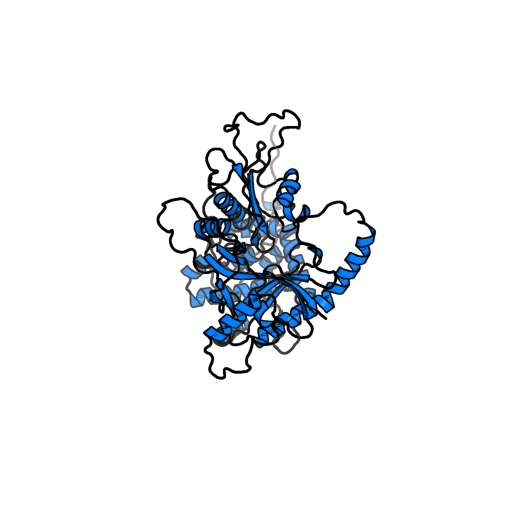 1.00 88.75 203 SER A CA 1
ATOM 1611 C C . SER A 1 203 ? -0.922 3.571 13.952 1.00 88.75 203 SER A C 1
ATOM 1613 O O . SER A 1 203 ? 0.230 3.316 13.589 1.00 88.75 203 SER A O 1
ATOM 1615 N N . SER A 1 204 ? -1.219 4.594 14.759 1.00 85.56 204 SER A N 1
ATOM 1616 C CA . SER A 1 204 ? -0.195 5.467 15.349 1.00 85.56 204 SER A CA 1
ATOM 1617 C C . SER A 1 204 ? 0.849 4.703 16.171 1.00 85.56 204 SER A C 1
ATOM 1619 O O . SER A 1 204 ? 1.981 5.159 16.313 1.00 85.56 204 SER A O 1
ATOM 1621 N N . ALA A 1 205 ? 0.507 3.504 16.654 1.00 82.44 205 ALA A N 1
ATOM 1622 C CA . ALA A 1 205 ? 1.394 2.655 17.442 1.00 82.44 205 ALA A CA 1
ATOM 1623 C C . ALA A 1 205 ? 2.467 1.912 16.620 1.00 82.44 205 ALA A C 1
ATOM 1625 O O . ALA A 1 205 ? 3.405 1.369 17.204 1.00 82.44 205 ALA A O 1
ATOM 1626 N N . GLU A 1 206 ? 2.356 1.850 15.287 1.00 79.88 206 GLU A N 1
ATOM 1627 C CA . GLU A 1 206 ? 3.285 1.064 14.456 1.00 79.88 206 GLU A CA 1
ATOM 1628 C C . GLU A 1 206 ? 4.707 1.647 14.448 1.00 79.88 206 GLU A C 1
ATOM 1630 O O . GLU A 1 206 ? 5.687 0.910 14.583 1.00 79.88 206 GLU A O 1
ATOM 1635 N N . ALA A 1 207 ? 4.827 2.972 14.317 1.00 67.00 207 ALA A N 1
ATOM 1636 C CA . ALA A 1 207 ? 6.114 3.647 14.138 1.00 67.00 207 ALA A CA 1
ATOM 1637 C C . ALA A 1 207 ? 6.784 4.057 15.461 1.00 67.00 207 ALA A C 1
ATOM 1639 O O . ALA A 1 207 ? 8.005 3.983 15.580 1.00 67.00 207 ALA A O 1
ATOM 1640 N N . THR A 1 208 ? 6.004 4.477 16.460 1.00 62.91 208 THR A N 1
ATOM 1641 C CA . THR A 1 208 ? 6.509 5.082 17.709 1.00 62.91 208 THR A CA 1
ATOM 1642 C C . THR A 1 208 ? 6.776 4.066 18.819 1.00 62.91 208 THR A C 1
ATOM 1644 O O . THR A 1 208 ? 7.509 4.361 19.762 1.00 62.91 208 THR A O 1
ATOM 1647 N N . ALA A 1 209 ? 6.220 2.855 18.712 1.00 57.47 209 ALA A N 1
ATOM 1648 C CA . ALA A 1 209 ? 6.215 1.882 19.800 1.00 57.47 209 ALA A CA 1
ATOM 1649 C C . ALA A 1 209 ? 6.771 0.505 19.429 1.00 57.47 209 ALA A C 1
ATOM 1651 O O . ALA A 1 209 ? 6.626 -0.437 20.200 1.00 57.47 209 ALA A O 1
ATOM 1652 N N . SER A 1 210 ? 7.420 0.341 18.281 1.00 68.44 210 SER A N 1
ATOM 1653 C CA . SER A 1 210 ? 7.966 -0.961 17.890 1.00 68.44 210 SER A CA 1
ATOM 1654 C C . SER A 1 210 ? 9.224 -1.324 18.684 1.00 68.44 210 SER A C 1
ATOM 1656 O O . SER A 1 210 ? 10.296 -0.762 18.481 1.00 68.44 210 SER A O 1
ATOM 1658 N N . THR A 1 211 ? 9.119 -2.316 19.568 1.00 73.56 211 THR A N 1
ATOM 1659 C CA . THR A 1 211 ? 10.270 -2.986 20.188 1.00 73.56 211 THR A CA 1
ATOM 1660 C C . THR A 1 211 ? 10.582 -4.259 19.425 1.00 73.56 211 THR A C 1
ATOM 1662 O O . THR A 1 211 ? 9.680 -5.023 19.094 1.00 73.56 211 THR A O 1
ATOM 1665 N N . THR A 1 212 ? 11.859 -4.517 19.169 1.00 83.81 212 THR A N 1
ATOM 1666 C CA . THR A 1 212 ? 12.276 -5.702 18.417 1.00 83.81 212 THR A CA 1
ATOM 1667 C C . THR A 1 212 ? 12.902 -6.741 19.339 1.00 83.81 212 THR A C 1
ATOM 1669 O O . THR A 1 212 ? 13.735 -6.391 20.175 1.00 83.81 212 THR A O 1
ATOM 1672 N N . ILE A 1 213 ? 12.516 -8.004 19.171 1.00 85.56 213 ILE A N 1
ATOM 1673 C CA . ILE A 1 213 ? 13.126 -9.155 19.846 1.00 85.56 213 ILE A CA 1
ATOM 1674 C C . ILE A 1 213 ? 13.691 -10.142 18.838 1.00 85.56 213 ILE A C 1
ATOM 1676 O O . ILE A 1 213 ? 13.159 -10.274 17.735 1.00 85.56 213 ILE A O 1
ATOM 1680 N N . ASP A 1 214 ? 14.743 -10.847 19.233 1.00 86.12 214 ASP A N 1
ATOM 1681 C CA . ASP A 1 214 ? 15.335 -11.891 18.411 1.00 86.12 214 ASP A CA 1
ATOM 1682 C C . ASP A 1 214 ? 14.500 -13.173 18.541 1.00 86.12 214 ASP A C 1
ATOM 1684 O O . ASP A 1 214 ? 14.137 -13.613 19.639 1.00 86.12 214 ASP A O 1
ATOM 1688 N N . ILE A 1 215 ? 14.164 -13.762 17.399 1.00 82.31 215 ILE A N 1
ATOM 1689 C CA . ILE A 1 215 ? 13.367 -14.979 17.300 1.00 82.31 215 ILE A CA 1
ATOM 1690 C C . ILE A 1 215 ? 14.152 -16.057 16.566 1.00 82.31 215 ILE A C 1
ATOM 1692 O O . ILE A 1 215 ? 14.900 -15.782 15.631 1.00 82.31 215 ILE A O 1
ATOM 1696 N N . ASP A 1 216 ? 13.942 -17.298 16.992 1.00 75.88 216 ASP A N 1
ATOM 1697 C CA . ASP A 1 216 ? 14.398 -18.464 16.253 1.00 75.88 216 ASP A CA 1
ATOM 1698 C C . ASP A 1 216 ? 13.219 -18.992 15.436 1.00 75.88 216 ASP A C 1
ATOM 1700 O O . ASP A 1 216 ? 12.135 -19.256 15.969 1.00 75.88 216 ASP A O 1
ATOM 1704 N N . ILE A 1 217 ? 13.409 -19.069 14.126 1.00 71.06 217 ILE A N 1
ATOM 1705 C CA . ILE A 1 217 ? 12.443 -19.653 13.204 1.00 71.06 217 ILE A CA 1
ATOM 1706 C C . ILE A 1 217 ? 13.130 -20.884 12.636 1.00 71.06 217 ILE A C 1
ATOM 1708 O O . ILE A 1 217 ? 14.210 -20.753 12.060 1.00 71.06 217 ILE A O 1
ATOM 1712 N N . ASP A 1 218 ? 12.482 -22.046 12.715 1.00 61.06 218 ASP A N 1
ATOM 1713 C CA . ASP A 1 218 ? 12.951 -23.264 12.053 1.00 61.06 218 ASP A CA 1
ATOM 1714 C C . ASP A 1 218 ? 13.060 -23.027 10.537 1.00 61.06 218 ASP A C 1
ATOM 1716 O O . ASP A 1 218 ? 12.092 -23.132 9.779 1.00 61.06 218 ASP A O 1
ATOM 1720 N N . HIS A 1 219 ? 14.255 -22.662 10.079 1.00 54.47 219 HIS A N 1
ATOM 1721 C CA . HIS A 1 219 ? 14.561 -22.540 8.665 1.00 54.47 219 HIS A CA 1
ATOM 1722 C C . HIS A 1 219 ? 14.988 -23.910 8.131 1.00 54.47 219 HIS A C 1
ATOM 1724 O O . HIS A 1 219 ? 15.764 -24.609 8.791 1.00 54.47 219 HIS A O 1
ATOM 1730 N N . PRO A 1 220 ? 14.597 -24.294 6.901 1.00 44.78 220 PRO A N 1
ATOM 1731 C CA . PRO A 1 220 ? 15.307 -25.363 6.213 1.00 44.78 220 PRO A CA 1
ATOM 1732 C C . PRO A 1 220 ? 16.808 -25.005 6.158 1.00 44.78 220 PRO A C 1
ATOM 1734 O O . PRO A 1 220 ? 17.147 -23.832 5.958 1.00 44.78 220 PRO A O 1
ATOM 1737 N N . PRO A 1 221 ? 17.720 -25.975 6.361 1.00 38.25 221 PRO A N 1
ATOM 1738 C CA . PRO A 1 221 ? 19.144 -25.698 6.518 1.00 38.25 221 PRO A CA 1
ATOM 1739 C C . PRO A 1 221 ? 19.675 -24.896 5.327 1.00 38.25 221 PRO A C 1
ATOM 1741 O O . PRO A 1 221 ? 19.522 -25.302 4.172 1.00 38.25 221 PRO A O 1
ATOM 1744 N N . ARG A 1 222 ? 20.307 -23.744 5.602 1.00 47.12 222 ARG A N 1
ATOM 1745 C CA . ARG A 1 222 ? 20.956 -22.940 4.556 1.00 47.12 222 ARG A CA 1
ATOM 1746 C C . ARG A 1 222 ? 21.996 -23.820 3.846 1.00 47.12 222 ARG A C 1
ATOM 1748 O O . ARG A 1 222 ? 22.817 -24.435 4.534 1.00 47.12 222 ARG A O 1
ATOM 1755 N N . PRO A 1 223 ? 22.017 -23.883 2.501 1.00 36.53 223 PRO A N 1
ATOM 1756 C CA . PRO A 1 223 ? 23.083 -24.578 1.794 1.00 36.53 223 PRO A CA 1
ATOM 1757 C C . PRO A 1 223 ? 24.422 -23.957 2.203 1.00 36.53 223 PRO A C 1
ATOM 1759 O O . PRO A 1 223 ? 24.609 -22.742 2.109 1.00 36.53 223 PRO A O 1
ATOM 1762 N N . ARG A 1 224 ? 25.337 -24.788 2.714 1.00 35.22 224 ARG A N 1
ATOM 1763 C CA . ARG A 1 224 ? 26.688 -24.355 3.078 1.00 35.22 224 ARG A CA 1
ATOM 1764 C C . ARG A 1 224 ? 27.358 -23.797 1.825 1.00 35.22 224 ARG A C 1
ATOM 1766 O O . ARG A 1 224 ? 27.533 -24.509 0.840 1.00 35.22 224 ARG A O 1
ATOM 1773 N N . SER A 1 225 ? 27.715 -22.518 1.862 1.00 37.06 225 SER A N 1
ATOM 1774 C CA . SER A 1 225 ? 28.532 -21.903 0.822 1.00 37.06 225 SER A CA 1
ATOM 1775 C C . SER A 1 225 ? 29.922 -22.531 0.872 1.00 37.06 225 SER A C 1
ATOM 1777 O O . SER A 1 225 ? 30.696 -22.248 1.782 1.00 37.06 225 SER A O 1
ATOM 1779 N N . HIS A 1 226 ? 30.249 -23.391 -0.091 1.00 37.72 226 HIS A N 1
ATOM 1780 C CA . HIS A 1 226 ? 31.621 -23.834 -0.334 1.00 37.72 226 HIS A CA 1
ATOM 1781 C C . HIS A 1 226 ? 32.393 -22.729 -1.061 1.00 37.72 226 HIS A C 1
ATOM 1783 O O . HIS A 1 226 ? 32.753 -22.867 -2.225 1.00 37.72 226 HIS A O 1
ATOM 1789 N N . THR A 1 227 ? 32.624 -21.604 -0.394 1.00 42.69 227 THR A N 1
ATOM 1790 C CA . THR A 1 227 ? 33.568 -20.586 -0.858 1.00 42.69 227 THR A CA 1
ATOM 1791 C C . THR A 1 227 ? 34.301 -20.021 0.351 1.00 42.69 227 THR A C 1
ATOM 1793 O O . THR A 1 227 ? 33.679 -19.607 1.325 1.00 42.69 227 THR A O 1
ATOM 1796 N N . ASN A 1 228 ? 35.636 -20.005 0.285 1.00 40.09 228 ASN A N 1
ATOM 1797 C CA . ASN A 1 228 ? 36.537 -19.397 1.274 1.00 40.09 228 ASN A CA 1
ATOM 1798 C C . ASN A 1 228 ? 36.469 -17.855 1.225 1.00 40.09 228 ASN A C 1
ATOM 1800 O O . ASN A 1 228 ? 37.495 -17.179 1.180 1.00 40.09 228 ASN A O 1
ATOM 1804 N N . ALA A 1 229 ? 35.264 -17.288 1.161 1.00 36.31 229 ALA A N 1
ATOM 1805 C CA . ALA A 1 229 ? 35.058 -15.859 1.317 1.00 36.31 229 ALA A CA 1
ATOM 1806 C C . ALA A 1 229 ? 35.029 -15.530 2.819 1.00 36.31 229 ALA A C 1
ATOM 1808 O O . ALA A 1 229 ? 34.454 -16.303 3.591 1.00 36.31 229 ALA A O 1
ATOM 1809 N N . PRO A 1 230 ? 35.636 -14.411 3.255 1.00 31.75 230 PRO A N 1
ATOM 1810 C CA . PRO A 1 230 ? 35.552 -13.989 4.646 1.00 31.75 230 PRO A CA 1
ATOM 1811 C C . PRO A 1 230 ? 34.075 -13.858 5.056 1.00 31.75 230 PRO A C 1
ATOM 1813 O O . PRO A 1 230 ? 33.251 -13.463 4.221 1.00 31.75 230 PRO A O 1
ATOM 1816 N N . PRO A 1 231 ? 33.721 -14.205 6.309 1.00 31.59 231 PRO A N 1
ATOM 1817 C CA . PRO A 1 231 ? 32.355 -14.083 6.792 1.00 31.59 231 PRO A CA 1
ATOM 1818 C C . PRO A 1 231 ? 31.886 -12.647 6.557 1.00 31.59 231 PRO A C 1
ATOM 1820 O O . PRO A 1 231 ? 32.484 -11.687 7.040 1.00 31.59 231 PRO A O 1
ATOM 1823 N N . SER A 1 232 ? 30.852 -12.510 5.729 1.00 34.72 232 SER A N 1
ATOM 1824 C CA . SER A 1 232 ? 30.171 -11.235 5.521 1.00 34.72 232 SER A CA 1
ATOM 1825 C C . SER A 1 232 ? 29.640 -10.749 6.873 1.00 34.72 232 SER A C 1
ATOM 1827 O O . SER A 1 232 ? 29.279 -11.602 7.689 1.00 34.72 232 SER A O 1
ATOM 1829 N N . PRO A 1 233 ? 29.586 -9.429 7.131 1.00 36.84 233 PRO A N 1
ATOM 1830 C CA . PRO A 1 233 ? 29.069 -8.919 8.392 1.00 36.84 233 PRO A CA 1
ATOM 1831 C C . PRO A 1 233 ? 27.666 -9.490 8.595 1.00 36.84 233 PRO A C 1
ATOM 1833 O O . PRO A 1 233 ? 26.817 -9.403 7.709 1.00 36.84 233 PRO A O 1
ATOM 1836 N N . GLU A 1 234 ? 27.533 -10.192 9.713 1.00 41.50 234 GLU A N 1
ATOM 1837 C CA . GLU A 1 234 ? 26.356 -10.827 10.291 1.00 41.50 234 GLU A CA 1
ATOM 1838 C C . GLU A 1 234 ? 25.043 -10.493 9.560 1.00 41.50 234 GLU A C 1
ATOM 1840 O O . GLU A 1 234 ? 24.508 -9.391 9.673 1.00 41.50 234 GLU A O 1
ATOM 1845 N N . THR A 1 235 ? 24.462 -11.462 8.836 1.00 44.75 235 THR A N 1
ATOM 1846 C CA . THR A 1 235 ? 22.998 -11.455 8.678 1.00 44.75 235 THR A CA 1
ATOM 1847 C C . THR A 1 235 ? 22.434 -11.470 10.092 1.00 44.75 235 THR A C 1
ATOM 1849 O O . THR A 1 235 ? 22.477 -12.522 10.729 1.00 44.75 235 THR A O 1
ATOM 1852 N N . GLY A 1 236 ? 21.999 -10.305 10.580 1.00 55.88 236 GLY A N 1
ATOM 1853 C CA . GLY A 1 236 ? 21.446 -10.141 11.918 1.00 55.88 236 GLY A CA 1
ATOM 1854 C C . GLY A 1 236 ? 20.352 -11.167 12.189 1.00 55.88 236 GLY A C 1
ATOM 1855 O O . GLY A 1 236 ? 19.680 -11.616 11.252 1.00 55.88 236 GLY A O 1
ATOM 1856 N N . ALA A 1 237 ? 20.224 -11.548 13.461 1.00 66.50 237 ALA A N 1
ATOM 1857 C CA . ALA A 1 237 ? 19.196 -12.463 13.938 1.00 66.50 237 ALA A CA 1
ATOM 1858 C C . ALA A 1 237 ? 17.820 -12.100 13.359 1.00 66.50 237 ALA A C 1
ATOM 1860 O O . ALA A 1 237 ? 17.510 -10.922 13.140 1.00 66.50 237 ALA A O 1
ATOM 1861 N N . ASP A 1 238 ? 17.007 -13.118 13.085 1.00 84.25 238 ASP A N 1
ATOM 1862 C CA . ASP A 1 238 ? 15.624 -12.891 12.692 1.00 84.25 238 ASP A CA 1
ATOM 1863 C C . ASP A 1 238 ? 14.878 -12.245 13.856 1.00 84.25 238 ASP A C 1
ATOM 1865 O O . ASP A 1 238 ? 15.100 -12.557 15.025 1.00 84.25 238 ASP A O 1
ATOM 1869 N N . ARG A 1 239 ? 14.048 -11.258 13.529 1.00 88.62 239 ARG A N 1
ATOM 1870 C CA . ARG A 1 239 ? 13.610 -10.248 14.485 1.00 88.62 239 ARG A CA 1
ATOM 1871 C C . ARG A 1 239 ? 12.124 -9.992 14.370 1.00 88.62 239 ARG A C 1
ATOM 1873 O O . ARG A 1 239 ? 11.643 -9.755 13.270 1.00 88.62 239 ARG A O 1
ATOM 1880 N N . LEU A 1 240 ? 11.417 -10.003 15.496 1.00 89.75 240 LEU A N 1
ATOM 1881 C CA . LEU A 1 240 ? 9.981 -9.744 15.590 1.00 89.75 240 LEU A CA 1
ATOM 1882 C C . LEU A 1 240 ? 9.721 -8.387 16.243 1.00 89.75 240 LEU A C 1
ATOM 1884 O O . LEU A 1 240 ? 10.242 -8.109 17.322 1.00 89.75 240 LEU A O 1
ATOM 1888 N N . SER A 1 241 ? 8.870 -7.574 15.624 1.00 91.12 241 SER A N 1
ATOM 1889 C CA . SER A 1 241 ? 8.384 -6.311 16.178 1.00 91.12 241 SER A CA 1
ATOM 1890 C C . SER A 1 241 ? 7.136 -6.532 17.036 1.00 91.12 241 SER A C 1
ATOM 1892 O O . SER A 1 241 ? 6.104 -7.019 16.570 1.00 91.12 241 SER A O 1
ATOM 1894 N N . LEU A 1 242 ? 7.212 -6.139 18.299 1.00 87.31 242 LEU A N 1
ATOM 1895 C CA . LEU A 1 242 ? 6.100 -6.095 19.245 1.00 87.31 242 LEU A CA 1
ATOM 1896 C C . LEU A 1 242 ? 5.850 -4.643 19.657 1.00 87.31 242 LEU A C 1
ATOM 1898 O O . LEU A 1 242 ? 6.743 -3.806 19.545 1.00 87.31 242 LEU A O 1
ATOM 1902 N N . LEU A 1 243 ? 4.648 -4.334 20.142 1.00 82.88 243 LEU A N 1
ATOM 1903 C CA . LEU A 1 243 ? 4.403 -3.017 20.730 1.00 82.88 243 LEU A CA 1
ATOM 1904 C C . LEU A 1 243 ? 5.179 -2.874 22.045 1.00 82.88 243 LEU A C 1
ATOM 1906 O O . LEU A 1 243 ? 5.386 -3.847 22.772 1.00 82.88 243 LEU A O 1
ATOM 1910 N N . HIS A 1 244 ? 5.616 -1.655 22.338 1.00 68.56 244 HIS A N 1
ATOM 1911 C CA . HIS A 1 244 ? 6.459 -1.348 23.479 1.00 68.56 244 HIS A CA 1
ATOM 1912 C C . HIS A 1 244 ? 5.717 -1.702 24.778 1.00 68.56 244 HIS A C 1
ATOM 1914 O O . HIS A 1 244 ? 4.550 -1.337 24.920 1.00 68.56 244 HIS A O 1
ATOM 1920 N N . PRO A 1 245 ? 6.363 -2.350 25.768 1.00 57.28 245 PRO A N 1
ATOM 1921 C CA . PRO A 1 245 ? 5.686 -2.777 26.998 1.00 57.28 245 PRO A CA 1
ATOM 1922 C C . PRO A 1 245 ? 5.069 -1.633 27.814 1.00 57.28 245 PRO A C 1
ATOM 1924 O O . PRO A 1 245 ? 4.107 -1.830 28.546 1.00 57.28 245 PRO A O 1
ATOM 1927 N N . ARG A 1 246 ? 5.622 -0.421 27.681 1.00 58.06 246 ARG A N 1
ATOM 1928 C CA . ARG A 1 246 ? 5.089 0.815 28.282 1.00 58.06 246 ARG A CA 1
ATOM 1929 C C . ARG A 1 246 ? 4.241 1.643 27.321 1.00 58.06 246 ARG A C 1
ATOM 1931 O O . ARG A 1 246 ? 4.114 2.844 27.527 1.00 58.06 246 ARG A O 1
ATOM 1938 N N . HIS A 1 247 ? 3.730 1.049 26.243 1.00 66.94 247 HIS A N 1
ATOM 1939 C CA . HIS A 1 247 ? 2.766 1.756 25.415 1.00 66.94 247 HIS A CA 1
ATOM 1940 C C . HIS A 1 247 ? 1.617 2.217 26.330 1.00 66.94 247 HIS A C 1
ATOM 1942 O O . HIS A 1 247 ? 1.105 1.397 27.094 1.00 66.94 247 HIS A O 1
ATOM 1948 N N . PRO A 1 248 ? 1.226 3.498 26.310 1.00 68.12 248 PRO A N 1
ATOM 1949 C CA . PRO A 1 248 ? 0.275 4.023 27.289 1.00 68.12 248 PRO A CA 1
ATOM 1950 C C . PRO A 1 248 ? -1.140 3.448 27.100 1.00 68.12 248 PRO A C 1
ATOM 1952 O O . PRO A 1 248 ? -1.924 3.393 28.045 1.00 68.12 248 PRO A O 1
ATOM 1955 N N . HIS A 1 249 ? -1.455 2.942 25.898 1.00 78.12 249 HIS A N 1
ATOM 1956 C CA . HIS A 1 249 ? -2.831 2.591 25.515 1.00 78.12 249 HIS A CA 1
ATOM 1957 C C . HIS A 1 249 ? -3.041 1.234 24.784 1.00 78.12 249 HIS A C 1
ATOM 1959 O O . HIS A 1 249 ? -3.829 1.170 23.838 1.00 78.12 249 HIS A O 1
ATOM 1965 N N . PRO A 1 250 ? -2.394 0.112 25.169 1.00 82.56 250 PRO A N 1
ATOM 1966 C CA . PRO A 1 250 ? -2.520 -1.172 24.462 1.00 82.56 250 PRO A CA 1
ATOM 1967 C C . PRO A 1 250 ? -3.951 -1.729 24.474 1.00 82.56 250 PRO A C 1
ATOM 1969 O O . PRO A 1 250 ? -4.410 -2.294 23.483 1.00 82.56 250 PRO A O 1
ATOM 1972 N N . GLN A 1 251 ? -4.690 -1.533 25.571 1.00 84.56 251 GLN A N 1
ATOM 1973 C CA . GLN A 1 251 ? -6.089 -1.967 25.670 1.00 84.56 251 GLN A CA 1
ATOM 1974 C C . GLN A 1 251 ? -7.020 -1.126 24.792 1.00 84.56 251 GLN A C 1
ATOM 1976 O O . GLN A 1 251 ? -7.961 -1.661 24.205 1.00 84.56 251 GLN A O 1
ATOM 1981 N N . THR A 1 252 ? -6.738 0.171 24.646 1.00 88.06 252 THR A N 1
ATOM 1982 C CA . THR A 1 252 ? -7.485 1.054 23.743 1.00 88.06 252 THR A CA 1
ATOM 1983 C C . THR A 1 252 ? -7.330 0.595 22.298 1.00 88.06 252 THR A C 1
ATOM 1985 O O . THR A 1 252 ? -8.339 0.391 21.626 1.00 88.06 252 THR A O 1
ATOM 1988 N N . ILE A 1 253 ? -6.096 0.328 21.857 1.00 89.50 253 ILE A N 1
ATOM 1989 C CA . ILE A 1 253 ? -5.807 -0.167 20.501 1.00 89.50 253 ILE A CA 1
ATOM 1990 C C . ILE A 1 253 ? -6.477 -1.521 20.259 1.00 89.50 253 ILE A C 1
ATOM 1992 O O . ILE A 1 253 ? -7.123 -1.731 19.234 1.00 89.50 253 ILE A O 1
ATOM 1996 N N . ARG A 1 254 ? -6.387 -2.442 21.226 1.00 91.00 254 ARG A N 1
ATOM 1997 C CA . ARG A 1 254 ? -7.070 -3.740 21.151 1.00 91.00 254 ARG A CA 1
ATOM 1998 C C . ARG A 1 254 ? -8.581 -3.575 20.977 1.00 91.00 254 ARG A C 1
ATOM 2000 O O . ARG A 1 254 ? -9.177 -4.243 20.137 1.00 91.00 254 ARG A O 1
ATOM 2007 N N . ARG A 1 255 ? -9.205 -2.675 21.743 1.00 91.00 255 ARG A N 1
ATOM 2008 C CA . ARG A 1 255 ? -10.637 -2.368 21.624 1.00 91.00 255 ARG A CA 1
ATOM 2009 C C . ARG A 1 255 ? -10.974 -1.763 20.258 1.00 91.00 255 ARG A C 1
ATOM 2011 O O . ARG A 1 255 ? -11.983 -2.152 19.682 1.00 91.00 255 ARG A O 1
ATOM 2018 N N . GLN A 1 256 ? -10.140 -0.865 19.731 1.00 93.25 256 GLN A N 1
ATOM 2019 C CA . GLN A 1 256 ? -10.308 -0.285 18.392 1.00 93.25 256 GLN A CA 1
ATOM 2020 C C . GLN A 1 256 ? -10.227 -1.353 17.292 1.00 93.25 256 GLN A C 1
ATOM 2022 O O . GLN A 1 256 ? -11.093 -1.386 16.422 1.00 93.25 256 GLN A O 1
ATOM 2027 N N . LEU A 1 257 ? -9.253 -2.270 17.363 1.00 95.25 257 LEU A N 1
ATOM 2028 C CA . LEU A 1 257 ? -9.131 -3.397 16.428 1.00 95.25 257 LEU A CA 1
ATOM 2029 C C . LEU A 1 257 ? -10.382 -4.283 16.439 1.00 95.25 257 LEU A C 1
ATOM 2031 O O . LEU A 1 257 ? -10.948 -4.570 15.387 1.00 95.25 257 LEU A O 1
ATOM 2035 N N . LEU A 1 258 ? -10.847 -4.681 17.626 1.00 95.38 258 LEU A N 1
ATOM 2036 C CA . LEU A 1 258 ? -12.050 -5.507 17.759 1.00 95.38 258 LEU A CA 1
ATOM 2037 C C . LEU A 1 258 ? -13.308 -4.774 17.273 1.00 95.38 258 LEU A C 1
ATOM 2039 O O . LEU A 1 258 ? -14.145 -5.376 16.605 1.00 95.38 258 LEU A O 1
ATOM 2043 N N . ALA A 1 259 ? -13.429 -3.475 17.556 1.00 95.56 259 ALA A N 1
ATOM 2044 C CA . ALA A 1 259 ? -14.532 -2.654 17.065 1.00 95.56 259 ALA A CA 1
ATOM 2045 C C . ALA A 1 259 ? -14.519 -2.532 15.532 1.00 95.56 259 ALA A C 1
ATOM 2047 O O . ALA A 1 259 ? -15.571 -2.654 14.906 1.00 95.56 259 ALA A O 1
ATOM 2048 N N . LEU A 1 260 ? -13.342 -2.360 14.921 1.00 96.75 260 LEU A N 1
ATOM 2049 C CA . LEU A 1 260 ? -13.180 -2.362 13.467 1.00 96.75 260 LEU A CA 1
ATOM 2050 C C . LEU A 1 260 ? -13.609 -3.705 12.864 1.00 96.75 260 LEU A C 1
ATOM 2052 O O . LEU A 1 260 ? -14.374 -3.732 11.902 1.00 96.75 260 LEU A O 1
ATOM 2056 N N . PHE A 1 261 ? -13.151 -4.823 13.427 1.00 97.44 261 PHE A N 1
ATOM 2057 C CA . PHE A 1 261 ? -13.516 -6.147 12.919 1.00 97.44 261 PHE A CA 1
ATOM 2058 C C . PHE A 1 261 ? -15.019 -6.407 13.052 1.00 97.44 261 PHE A C 1
ATOM 2060 O O . PHE A 1 261 ? -15.647 -6.894 12.111 1.00 97.44 261 PHE A O 1
ATOM 2067 N N . GLN A 1 262 ? -15.620 -5.994 14.171 1.00 96.62 262 GLN A N 1
ATOM 2068 C CA . GLN A 1 262 ? -17.065 -6.053 14.363 1.00 96.62 262 GLN A CA 1
ATOM 2069 C C . GLN A 1 262 ? -17.813 -5.163 13.360 1.00 96.62 262 GLN A C 1
ATOM 2071 O O . GLN A 1 262 ? -18.868 -5.557 12.861 1.00 96.62 262 GLN A O 1
ATOM 2076 N N . HIS A 1 263 ? -17.282 -3.983 13.029 1.00 96.25 263 HIS A N 1
ATOM 2077 C CA . HIS A 1 263 ? -17.851 -3.110 12.004 1.00 96.25 263 HIS A CA 1
ATOM 2078 C C . HIS A 1 263 ? -17.832 -3.783 10.626 1.00 96.25 263 HIS A C 1
ATOM 2080 O O . HIS A 1 263 ? -18.871 -3.846 9.970 1.00 96.25 263 HIS A O 1
ATOM 2086 N N . ILE A 1 264 ? -16.696 -4.361 10.215 1.00 96.44 264 ILE A N 1
ATOM 2087 C CA . ILE A 1 264 ? -16.585 -5.111 8.952 1.00 96.44 264 ILE A CA 1
ATOM 2088 C C . ILE A 1 264 ? -17.611 -6.252 8.923 1.00 96.44 264 ILE A C 1
ATOM 2090 O O . ILE A 1 264 ? -18.364 -6.378 7.958 1.00 96.44 264 ILE A O 1
ATOM 2094 N N . HIS A 1 265 ? -17.696 -7.029 10.005 1.00 95.88 265 HIS A N 1
ATOM 2095 C CA . HIS A 1 265 ? -18.628 -8.149 10.135 1.00 95.88 265 HIS A CA 1
ATOM 2096 C C . HIS A 1 265 ? -20.101 -7.740 10.069 1.00 95.88 265 HIS A C 1
ATOM 2098 O O . HIS A 1 265 ? -20.888 -8.365 9.366 1.00 95.88 265 HIS A O 1
ATOM 2104 N N . THR A 1 266 ? -20.490 -6.679 10.770 1.00 95.44 266 THR A N 1
ATOM 2105 C CA . THR A 1 266 ? -21.907 -6.302 10.893 1.00 95.44 266 THR A CA 1
ATOM 2106 C C . THR A 1 266 ? -22.402 -5.394 9.772 1.00 95.44 266 THR A C 1
ATOM 2108 O O . THR A 1 266 ? -23.592 -5.415 9.462 1.00 95.44 266 THR A O 1
ATOM 2111 N N . ARG A 1 267 ? -21.525 -4.580 9.169 1.00 96.19 267 ARG A N 1
ATOM 2112 C CA . ARG A 1 267 ? -21.915 -3.536 8.205 1.00 96.19 267 ARG A CA 1
ATOM 2113 C C . ARG A 1 267 ? -21.513 -3.840 6.769 1.00 96.19 267 ARG A C 1
ATOM 2115 O O . ARG A 1 267 ? -22.233 -3.426 5.868 1.00 96.19 267 ARG A O 1
ATOM 2122 N N . LEU A 1 268 ? -20.397 -4.537 6.544 1.00 95.44 268 LEU A N 1
ATOM 2123 C CA . LEU A 1 268 ? -19.822 -4.707 5.201 1.00 95.44 268 LEU A CA 1
ATOM 2124 C C . LEU A 1 268 ? -19.967 -6.142 4.677 1.00 95.44 268 LEU A C 1
ATOM 2126 O O . LEU A 1 268 ? -20.358 -6.350 3.527 1.00 95.44 268 LEU A O 1
ATOM 2130 N N . LEU A 1 269 ? -19.719 -7.141 5.530 1.00 94.81 269 LEU A N 1
ATOM 2131 C CA . LEU A 1 269 ? -19.796 -8.556 5.161 1.00 94.81 269 LEU A CA 1
ATOM 2132 C C . LEU A 1 269 ? -21.180 -9.014 4.648 1.00 94.81 269 LEU A C 1
ATOM 2134 O O . LEU A 1 269 ? -21.197 -9.788 3.690 1.00 94.81 269 LEU A O 1
ATOM 2138 N N . PRO A 1 270 ? -22.340 -8.553 5.166 1.00 95.00 270 PRO A N 1
ATOM 2139 C CA . PRO A 1 270 ? -23.643 -9.004 4.664 1.00 95.00 270 PRO A CA 1
ATOM 2140 C C . PRO A 1 270 ? -23.878 -8.672 3.183 1.00 95.00 270 PRO A C 1
ATOM 2142 O O . PRO A 1 270 ? -24.343 -9.517 2.420 1.00 95.00 270 PRO A O 1
ATOM 2145 N N . ALA A 1 271 ? -23.505 -7.465 2.747 1.00 93.50 271 ALA A N 1
ATOM 2146 C CA . ALA A 1 271 ? -23.632 -7.062 1.347 1.00 93.50 271 ALA A CA 1
ATOM 2147 C C . ALA A 1 271 ? -22.668 -7.853 0.446 1.00 93.50 271 ALA A C 1
ATOM 2149 O O . ALA A 1 271 ? -23.058 -8.344 -0.615 1.00 93.50 271 ALA A O 1
ATOM 2150 N N . TYR A 1 272 ? -21.425 -8.038 0.898 1.00 92.88 272 TYR A N 1
ATOM 2151 C CA . TYR A 1 272 ? -20.420 -8.814 0.174 1.00 92.88 272 TYR A CA 1
ATOM 2152 C C . TYR A 1 272 ? -20.801 -10.297 0.042 1.00 92.88 272 TYR A C 1
ATOM 2154 O O . TYR A 1 272 ? -20.723 -10.869 -1.043 1.00 92.88 272 TYR A O 1
ATOM 2162 N N . THR A 1 273 ? -21.273 -10.930 1.115 1.00 92.69 273 THR A N 1
ATOM 2163 C CA . THR A 1 273 ? -21.705 -12.338 1.092 1.00 92.69 273 THR A CA 1
ATOM 2164 C C . THR A 1 273 ? -22.934 -12.547 0.210 1.00 92.69 273 THR A C 1
ATOM 2166 O O . THR A 1 273 ? -22.979 -13.526 -0.537 1.00 92.69 273 THR A O 1
ATOM 2169 N N . ALA A 1 274 ? -23.889 -11.609 0.207 1.00 91.94 274 ALA A N 1
ATOM 2170 C CA . ALA A 1 274 ? -25.003 -11.617 -0.741 1.00 91.94 274 ALA A CA 1
ATOM 2171 C C . ALA A 1 274 ? -24.516 -11.505 -2.199 1.00 91.94 274 ALA A C 1
ATOM 2173 O O . ALA A 1 274 ? -24.986 -12.243 -3.068 1.00 91.94 274 ALA A O 1
ATOM 2174 N N . HIS A 1 275 ? -23.528 -10.644 -2.464 1.00 90.81 275 HIS A N 1
ATOM 2175 C CA . HIS A 1 275 ? -22.892 -10.531 -3.777 1.00 90.81 275 HIS A CA 1
ATOM 2176 C C . HIS A 1 275 ? -22.189 -11.832 -4.203 1.00 90.81 275 HIS A C 1
ATOM 2178 O O . HIS A 1 275 ? -22.358 -12.278 -5.342 1.00 90.81 275 HIS A O 1
ATOM 2184 N N . LEU A 1 276 ? -21.453 -12.485 -3.297 1.00 89.25 276 LEU A N 1
ATOM 2185 C CA . LEU A 1 276 ? -20.838 -13.787 -3.569 1.00 89.25 276 LEU A CA 1
ATOM 2186 C C . LEU A 1 276 ? -21.888 -14.852 -3.896 1.00 89.25 276 LEU A C 1
ATOM 2188 O O . LEU A 1 276 ? -21.716 -15.591 -4.863 1.00 89.25 276 LEU A O 1
ATOM 2192 N N . ALA A 1 277 ? -22.986 -14.912 -3.137 1.00 88.06 277 ALA A N 1
ATOM 2193 C CA . ALA A 1 277 ? -24.067 -15.867 -3.374 1.00 88.06 277 ALA A CA 1
ATOM 2194 C C . ALA A 1 277 ? -24.738 -15.659 -4.743 1.00 88.06 277 ALA A C 1
ATOM 2196 O O . ALA A 1 277 ? -25.009 -16.630 -5.446 1.00 88.06 277 ALA A O 1
ATOM 2197 N N . ALA A 1 278 ? -24.945 -14.405 -5.155 1.00 87.38 278 ALA A N 1
ATOM 2198 C CA . ALA A 1 278 ? -25.485 -14.082 -6.474 1.00 87.38 278 ALA A CA 1
ATOM 2199 C C . ALA A 1 278 ? -24.536 -14.501 -7.614 1.00 87.38 278 ALA A C 1
ATOM 2201 O O . ALA A 1 278 ? -24.980 -15.008 -8.645 1.00 87.38 278 ALA A O 1
ATOM 2202 N N . THR A 1 279 ? -23.227 -14.328 -7.413 1.00 79.12 279 THR A N 1
ATOM 2203 C CA . THR A 1 279 ? -22.204 -14.532 -8.451 1.00 79.12 279 THR A CA 1
ATOM 2204 C C . THR A 1 279 ? -21.743 -15.992 -8.561 1.00 79.12 279 THR A C 1
ATOM 2206 O O . THR A 1 279 ? -21.387 -16.442 -9.648 1.00 79.12 279 THR A O 1
ATOM 2209 N N . ALA A 1 280 ? -21.803 -16.770 -7.473 1.00 64.19 280 ALA A N 1
ATOM 2210 C CA . ALA A 1 280 ? -21.378 -18.176 -7.436 1.00 64.19 280 ALA A CA 1
ATOM 2211 C C . ALA A 1 280 ? -22.147 -19.087 -8.414 1.00 64.19 280 ALA A C 1
ATOM 2213 O O . ALA A 1 280 ? -21.624 -20.113 -8.845 1.00 64.19 280 ALA A O 1
ATOM 2214 N N . THR A 1 281 ? -23.356 -18.697 -8.824 1.00 49.50 281 THR A N 1
ATOM 2215 C CA . THR A 1 281 ? -24.160 -19.427 -9.819 1.00 49.50 281 THR A CA 1
ATOM 2216 C C . THR A 1 281 ? -23.555 -19.384 -11.237 1.00 49.50 281 THR A C 1
ATOM 2218 O O . THR A 1 281 ? -23.964 -20.166 -12.091 1.00 49.50 281 THR A O 1
ATOM 2221 N N . ALA A 1 282 ? -22.576 -18.506 -11.506 1.00 46.62 282 ALA A N 1
ATOM 2222 C CA . ALA A 1 282 ? -22.041 -18.251 -12.850 1.00 46.62 282 ALA A CA 1
ATOM 2223 C C . ALA A 1 282 ? -20.674 -18.901 -13.160 1.00 46.62 282 ALA A C 1
ATOM 2225 O O . ALA A 1 282 ? -20.248 -18.887 -14.313 1.00 46.62 282 ALA A O 1
ATOM 2226 N N . THR A 1 283 ? -19.974 -19.485 -12.182 1.00 44.25 283 THR A N 1
ATOM 2227 C CA . THR A 1 283 ? -18.568 -19.913 -12.356 1.00 44.25 283 THR A CA 1
ATOM 2228 C C . THR A 1 283 ? -18.272 -21.243 -11.662 1.00 44.25 283 THR A C 1
ATOM 2230 O O . THR A 1 283 ? -17.510 -21.328 -10.704 1.00 44.25 283 THR A O 1
ATOM 2233 N N . ALA A 1 284 ? -18.852 -22.327 -12.182 1.00 37.72 284 ALA A N 1
ATOM 2234 C CA . ALA A 1 284 ? -18.524 -23.697 -11.784 1.00 37.72 284 ALA A CA 1
ATOM 2235 C C . ALA A 1 284 ? -17.705 -24.418 -12.869 1.00 37.72 284 ALA A C 1
ATOM 2237 O O . ALA A 1 284 ? -18.160 -25.385 -13.469 1.00 37.72 284 ALA A O 1
ATOM 2238 N N . THR A 1 285 ? -16.472 -23.967 -13.098 1.00 37.28 285 THR A N 1
ATOM 2239 C CA . THR A 1 285 ? -15.430 -24.772 -13.757 1.00 37.28 285 THR A CA 1
ATOM 2240 C C . THR A 1 285 ? -14.077 -24.420 -13.151 1.00 37.28 285 THR A C 1
ATOM 2242 O O . THR A 1 285 ? -13.489 -23.397 -13.492 1.00 37.28 285 THR A O 1
ATOM 2245 N N . ALA A 1 286 ? -13.571 -25.260 -12.249 1.00 40.91 286 ALA A N 1
ATOM 2246 C CA . ALA A 1 286 ? -12.194 -25.184 -11.771 1.00 40.91 286 ALA A CA 1
ATOM 2247 C C . ALA A 1 286 ? -11.500 -26.525 -12.035 1.00 40.91 286 ALA A C 1
ATOM 2249 O O . ALA A 1 286 ? -11.634 -27.482 -11.275 1.00 40.91 286 ALA A O 1
ATOM 2250 N N . THR A 1 287 ? -10.760 -26.584 -13.139 1.00 45.84 287 THR A N 1
ATOM 2251 C CA . THR A 1 287 ? -9.832 -27.665 -13.486 1.00 45.84 287 THR A CA 1
ATOM 2252 C C . THR A 1 287 ? -8.408 -27.111 -13.500 1.00 45.84 287 THR A C 1
ATOM 2254 O O . THR A 1 287 ? -7.932 -26.693 -14.548 1.00 45.84 287 THR A O 1
ATOM 2257 N N . ALA A 1 288 ? -7.757 -27.060 -12.333 1.00 48.50 288 ALA A N 1
ATOM 2258 C CA . ALA A 1 288 ? -6.300 -27.109 -12.112 1.00 48.50 288 ALA A CA 1
ATOM 2259 C C . ALA A 1 288 ? -6.002 -26.903 -10.612 1.00 48.50 288 ALA A C 1
ATOM 2261 O O . ALA A 1 288 ? -6.728 -26.185 -9.926 1.00 48.50 288 ALA A O 1
ATOM 2262 N N . LYS A 1 289 ? -4.923 -27.504 -10.091 1.00 61.16 289 LYS A N 1
ATOM 2263 C CA . LYS A 1 289 ? -4.375 -27.138 -8.773 1.00 61.16 289 LYS A CA 1
ATOM 2264 C C . LYS A 1 289 ? -3.720 -25.759 -8.892 1.00 61.16 289 LYS A C 1
ATOM 2266 O O . LYS A 1 289 ? -2.595 -25.661 -9.368 1.00 61.16 289 LYS A O 1
ATOM 2271 N N . ASP A 1 290 ? -4.438 -24.718 -8.498 1.00 74.00 290 ASP A N 1
ATOM 2272 C CA . ASP A 1 290 ? -3.921 -23.353 -8.428 1.00 74.00 290 ASP A CA 1
ATOM 2273 C C . ASP A 1 290 ? -2.816 -23.239 -7.357 1.00 74.00 290 ASP A C 1
ATOM 2275 O O . ASP A 1 290 ? -3.017 -23.647 -6.211 1.00 74.00 290 ASP A O 1
ATOM 2279 N N . HIS A 1 291 ? -1.638 -22.723 -7.729 1.00 85.56 291 HIS A N 1
ATOM 2280 C CA . HIS A 1 291 ? -0.498 -22.530 -6.820 1.00 85.56 291 HIS A CA 1
ATOM 2281 C C . HIS A 1 291 ? -0.605 -21.248 -5.982 1.00 85.56 291 HIS A C 1
ATOM 2283 O O . HIS A 1 291 ? 0.206 -21.045 -5.075 1.00 85.56 291 HIS A O 1
ATOM 2289 N N . GLN A 1 292 ? -1.561 -20.368 -6.292 1.00 86.06 292 GLN A N 1
ATOM 2290 C CA . GLN A 1 292 ? -1.782 -19.120 -5.569 1.00 86.06 292 GLN A CA 1
ATOM 2291 C C . GLN A 1 292 ? -2.574 -19.339 -4.277 1.00 86.06 292 GLN A C 1
ATOM 2293 O O . GLN A 1 292 ? -3.359 -20.277 -4.140 1.00 86.06 292 GLN A O 1
ATOM 2298 N N . LEU A 1 293 ? -2.407 -18.425 -3.319 1.00 83.88 293 LEU A N 1
ATOM 2299 C CA . LEU A 1 293 ? -3.085 -18.485 -2.024 1.00 83.88 293 LEU A CA 1
ATOM 2300 C C . LEU A 1 293 ? -4.608 -18.587 -2.176 1.00 83.88 293 LEU A C 1
ATOM 2302 O O . LEU A 1 293 ? -5.230 -17.844 -2.940 1.00 83.88 293 LEU A O 1
ATOM 2306 N N . ALA A 1 294 ? -5.216 -19.508 -1.429 1.00 83.50 294 ALA A N 1
ATOM 2307 C CA . ALA A 1 294 ? -6.660 -19.705 -1.434 1.00 83.50 294 ALA A CA 1
ATOM 2308 C C . ALA A 1 294 ? -7.403 -18.452 -0.920 1.00 83.50 294 ALA A C 1
ATOM 2310 O O . ALA A 1 294 ? -6.896 -17.786 -0.002 1.00 83.50 294 ALA A O 1
ATOM 2311 N N . PRO A 1 295 ? -8.603 -18.147 -1.456 1.00 85.50 295 PRO A N 1
ATOM 2312 C CA . PRO A 1 295 ? -9.437 -17.061 -0.944 1.00 85.50 295 PRO A CA 1
ATOM 2313 C C . PRO A 1 295 ? -9.714 -17.216 0.561 1.00 85.50 295 PRO A C 1
ATOM 2315 O O . PRO A 1 295 ? -9.711 -18.342 1.075 1.00 85.50 295 PRO A O 1
ATOM 2318 N N . PRO A 1 296 ? -9.951 -16.108 1.283 1.00 90.44 296 PRO A N 1
ATOM 2319 C CA . PRO A 1 296 ? -10.507 -16.189 2.626 1.00 90.44 296 PRO A CA 1
ATOM 2320 C C . PRO A 1 296 ? -11.911 -16.827 2.579 1.00 90.44 296 PRO A C 1
ATOM 2322 O O . PRO A 1 296 ? -12.618 -16.685 1.576 1.00 90.44 296 PRO A O 1
ATOM 2325 N N . PRO A 1 297 ? -12.331 -17.547 3.637 1.00 92.00 297 PRO A N 1
ATOM 2326 C CA . PRO A 1 297 ? -13.715 -17.991 3.782 1.00 92.00 297 PRO A CA 1
ATOM 2327 C C . PRO A 1 297 ? -14.708 -16.826 3.619 1.00 92.00 297 PRO A C 1
ATOM 2329 O O . PRO A 1 297 ? -14.369 -15.713 4.008 1.00 92.00 297 PRO A O 1
ATOM 2332 N N . PRO A 1 298 ? -15.942 -17.048 3.126 1.00 90.25 298 PRO A N 1
ATOM 2333 C CA . PRO A 1 298 ? -16.895 -15.959 2.871 1.00 90.25 298 PRO A CA 1
ATOM 2334 C C . PRO A 1 298 ? -17.248 -15.089 4.087 1.00 90.25 298 PRO A C 1
ATOM 2336 O O . PRO A 1 298 ? -17.595 -13.929 3.909 1.00 90.25 298 PRO A O 1
ATOM 2339 N N . GLN A 1 299 ? -17.167 -15.644 5.302 1.00 93.00 299 GLN A N 1
ATOM 2340 C CA . GLN A 1 299 ? -17.427 -14.932 6.565 1.00 93.00 299 GLN A CA 1
ATOM 2341 C C . GLN A 1 299 ? -16.167 -14.297 7.177 1.00 93.00 299 GLN A C 1
ATOM 2343 O O . GLN A 1 299 ? -16.222 -13.679 8.237 1.00 93.00 299 GLN A O 1
ATOM 2348 N N . ALA A 1 300 ? -15.023 -14.461 6.519 1.00 96.00 300 ALA A N 1
ATOM 2349 C CA . ALA A 1 300 ? -13.734 -13.963 6.957 1.00 96.00 300 ALA A CA 1
ATOM 2350 C C . ALA A 1 300 ? -13.209 -12.906 5.980 1.00 96.00 300 ALA A C 1
ATOM 2352 O O . ALA A 1 300 ? -13.637 -12.824 4.828 1.00 96.00 300 ALA A O 1
ATOM 2353 N N . PHE A 1 301 ? -12.228 -12.128 6.424 1.00 96.31 301 PHE A N 1
ATOM 2354 C CA . PHE A 1 301 ? -11.551 -11.139 5.590 1.00 96.31 301 PHE A CA 1
ATOM 2355 C C . PHE A 1 301 ? -10.029 -11.216 5.746 1.00 96.31 301 PHE A C 1
ATOM 2357 O O . PHE A 1 301 ? -9.505 -11.570 6.807 1.00 96.31 301 PHE A O 1
ATOM 2364 N N . LEU A 1 302 ? -9.313 -10.910 4.662 1.00 95.69 302 LEU A N 1
ATOM 2365 C CA . LEU A 1 302 ? -7.852 -10.923 4.586 1.00 95.69 302 LEU A CA 1
ATOM 2366 C C . LEU A 1 302 ? -7.264 -9.533 4.859 1.00 95.69 302 LEU A C 1
ATOM 2368 O O . LEU A 1 302 ? -7.449 -8.598 4.079 1.00 95.69 302 LEU A O 1
ATOM 2372 N N . ILE A 1 303 ? -6.466 -9.439 5.920 1.00 95.56 303 ILE A N 1
ATOM 2373 C CA . ILE A 1 303 ? -5.652 -8.273 6.265 1.00 95.56 303 ILE A CA 1
ATOM 2374 C C . ILE A 1 303 ? -4.234 -8.497 5.731 1.00 95.56 303 ILE A C 1
ATOM 2376 O O . ILE A 1 303 ? -3.577 -9.456 6.130 1.00 95.56 303 ILE A O 1
ATOM 2380 N N . GLY A 1 304 ? -3.750 -7.635 4.834 1.00 89.44 304 GLY A N 1
ATOM 2381 C CA . GLY A 1 304 ? -2.504 -7.868 4.079 1.00 89.44 304 GLY A CA 1
ATOM 2382 C C . GLY A 1 304 ? -1.262 -7.122 4.580 1.00 89.44 304 GLY A C 1
ATOM 2383 O O . GLY A 1 304 ? -0.217 -7.167 3.935 1.00 89.44 304 GLY A O 1
ATOM 2384 N N . ASN A 1 305 ? -1.345 -6.375 5.680 1.00 88.06 305 ASN A N 1
ATOM 2385 C CA . ASN A 1 305 ? -0.206 -5.600 6.192 1.00 88.06 305 ASN A CA 1
ATOM 2386 C C . ASN A 1 305 ? -0.301 -5.359 7.707 1.00 88.06 305 ASN A C 1
ATOM 2388 O O . ASN A 1 305 ? -0.017 -4.265 8.181 1.00 88.06 305 ASN A O 1
ATOM 2392 N N . LEU A 1 306 ? -0.759 -6.355 8.475 1.00 94.06 306 LEU A N 1
ATOM 2393 C CA . LEU A 1 306 ? -0.996 -6.171 9.906 1.00 94.06 306 LEU A CA 1
ATOM 2394 C C . LEU A 1 306 ? 0.328 -6.169 10.671 1.00 94.06 306 LEU A C 1
ATOM 2396 O O . LEU A 1 306 ? 1.073 -7.144 10.614 1.00 94.06 306 LEU A O 1
ATOM 2400 N N . HIS A 1 307 ? 0.608 -5.110 11.425 1.00 94.06 307 HIS A N 1
ATOM 2401 C CA . HIS A 1 307 ? 1.750 -5.064 12.335 1.00 94.06 307 HIS A CA 1
ATOM 2402 C C . HIS A 1 307 ? 1.717 -6.245 13.324 1.00 94.06 307 HIS A C 1
ATOM 2404 O O . HIS A 1 307 ? 0.707 -6.484 13.989 1.00 94.06 307 HIS A O 1
ATOM 2410 N N . THR A 1 308 ? 2.822 -6.978 13.475 1.00 93.06 308 THR A N 1
ATOM 2411 C CA . THR A 1 308 ? 2.867 -8.191 14.322 1.00 93.06 308 THR A CA 1
ATOM 2412 C C . THR A 1 308 ? 2.550 -7.909 15.790 1.00 93.06 308 THR A C 1
ATOM 2414 O O . THR A 1 308 ? 1.874 -8.700 16.442 1.00 93.06 308 THR A O 1
ATOM 2417 N N . GLY A 1 309 ? 2.951 -6.743 16.299 1.00 91.00 309 GLY A N 1
ATOM 2418 C CA . GLY A 1 309 ? 2.554 -6.259 17.624 1.00 91.00 309 GLY A CA 1
ATOM 2419 C C . GLY A 1 309 ? 1.054 -5.957 17.768 1.00 91.00 309 GLY A C 1
ATOM 2420 O O . GLY A 1 309 ? 0.506 -6.182 18.842 1.00 91.00 309 GLY A O 1
ATOM 2421 N N . LEU A 1 310 ? 0.369 -5.513 16.703 1.00 92.31 310 LEU A N 1
ATOM 2422 C CA . LEU A 1 310 ? -1.089 -5.330 16.730 1.00 92.31 310 LEU A CA 1
ATOM 2423 C C . LEU A 1 310 ? -1.799 -6.688 16.760 1.00 92.31 310 LEU A C 1
ATOM 2425 O O . LEU A 1 310 ? -2.756 -6.853 17.512 1.00 92.31 310 LEU A O 1
ATOM 2429 N N . LEU A 1 311 ? -1.297 -7.680 16.010 1.00 93.12 311 LEU A N 1
ATOM 2430 C CA . LEU A 1 311 ? -1.804 -9.053 16.104 1.00 93.12 311 LEU A CA 1
ATOM 2431 C C . LEU A 1 311 ? -1.621 -9.615 17.521 1.00 93.12 311 LEU A C 1
ATOM 2433 O O . LEU A 1 311 ? -2.543 -10.226 18.054 1.00 93.12 311 LEU A O 1
ATOM 2437 N N . ALA A 1 312 ? -0.463 -9.380 18.146 1.00 89.94 312 ALA A N 1
ATOM 2438 C CA . ALA A 1 312 ? -0.188 -9.844 19.503 1.00 89.94 312 ALA A CA 1
ATOM 2439 C C . ALA A 1 312 ? -1.201 -9.294 20.527 1.00 89.94 312 ALA A C 1
ATOM 2441 O O . ALA A 1 312 ? -1.649 -10.027 21.403 1.00 89.94 312 ALA A O 1
ATOM 2442 N N . LEU A 1 313 ? -1.683 -8.053 20.383 1.00 89.62 313 LEU A N 1
ATOM 2443 C CA . LEU A 1 313 ? -2.735 -7.526 21.269 1.00 89.62 313 LEU A CA 1
ATOM 2444 C C . LEU A 1 313 ? -4.027 -8.365 21.262 1.00 89.62 313 LEU A C 1
ATOM 2446 O O . LEU A 1 313 ? -4.806 -8.293 22.215 1.00 89.62 313 LEU A O 1
ATOM 2450 N N . LEU A 1 314 ? -4.257 -9.166 20.219 1.00 92.06 314 LEU A N 1
ATOM 2451 C CA . LEU A 1 314 ? -5.420 -10.040 20.072 1.00 92.06 314 LEU A CA 1
ATOM 2452 C C . LEU A 1 314 ? -5.224 -11.437 20.680 1.00 92.06 314 LEU A C 1
ATOM 2454 O O . LEU A 1 314 ? -6.123 -12.271 20.563 1.00 92.06 314 LEU A O 1
ATOM 2458 N N . PHE A 1 315 ? -4.093 -11.722 21.332 1.00 89.81 315 PHE A N 1
ATOM 2459 C CA . PHE A 1 315 ? -3.930 -12.978 22.067 1.00 89.81 315 PHE A CA 1
ATOM 2460 C C . PHE A 1 315 ? -4.708 -12.924 23.397 1.00 89.81 315 PHE A C 1
ATOM 2462 O O . PHE A 1 315 ? -4.843 -11.876 24.040 1.00 89.81 315 PHE A O 1
ATOM 2469 N N . ALA A 1 316 ? -5.274 -14.063 23.798 1.00 77.69 316 ALA A N 1
ATOM 2470 C CA . ALA A 1 316 ? -6.165 -14.178 24.950 1.00 77.69 316 ALA A CA 1
ATOM 2471 C C . ALA A 1 316 ? -5.448 -13.981 26.293 1.00 77.69 316 ALA A C 1
ATOM 2473 O O . ALA A 1 316 ? -6.023 -13.377 27.196 1.00 77.69 316 ALA A O 1
ATOM 2474 N N . VAL A 1 317 ? -4.219 -14.491 26.427 1.00 65.50 317 VAL A N 1
ATOM 2475 C CA . VAL A 1 317 ? -3.427 -14.504 27.670 1.00 65.50 317 VAL A CA 1
ATOM 2476 C C . VAL A 1 317 ? -1.932 -14.507 27.297 1.00 65.50 317 VAL A C 1
ATOM 2478 O O . VAL A 1 317 ? -1.580 -15.208 26.343 1.00 65.50 317 VAL A O 1
ATOM 2481 N N . PRO A 1 318 ? -1.042 -13.790 28.016 1.00 53.44 318 PRO A N 1
ATOM 2482 C CA . PRO A 1 318 ? 0.402 -14.003 27.899 1.00 53.44 318 PRO A CA 1
ATOM 2483 C C . PRO A 1 318 ? 0.731 -15.478 28.182 1.00 53.44 318 PRO A C 1
ATOM 2485 O O . PRO A 1 318 ? 0.103 -16.073 29.066 1.00 53.44 318 PRO A O 1
ATOM 2488 N N . PRO A 1 319 ? 1.681 -16.109 27.479 1.00 46.22 319 PRO A N 1
ATOM 2489 C CA . PRO A 1 319 ? 2.036 -17.492 27.766 1.00 46.22 319 PRO A CA 1
ATOM 2490 C C . PRO A 1 319 ? 2.589 -17.572 29.200 1.00 46.22 319 PRO A C 1
ATOM 2492 O O . PRO A 1 319 ? 3.645 -17.047 29.483 1.00 46.22 319 PRO A O 1
ATOM 2495 N N . HIS A 1 320 ? 1.854 -18.203 30.118 1.00 45.69 320 HIS A N 1
ATOM 2496 C CA . HIS A 1 320 ? 2.283 -18.550 31.483 1.00 45.69 320 HIS A CA 1
ATOM 2497 C C . HIS A 1 320 ? 2.647 -17.417 32.470 1.00 45.69 320 HIS A C 1
ATOM 2499 O O . HIS A 1 320 ? 3.702 -17.423 33.095 1.00 45.69 320 HIS A O 1
ATOM 2505 N N . HIS A 1 321 ? 1.664 -16.602 32.859 1.00 46.28 321 HIS A N 1
ATOM 2506 C CA . HIS A 1 321 ? 1.727 -15.848 34.128 1.00 46.28 321 HIS A CA 1
ATOM 2507 C C . HIS A 1 321 ? 1.613 -16.712 35.406 1.00 46.28 321 HIS A C 1
ATOM 2509 O O . HIS A 1 321 ? 1.448 -16.176 36.500 1.00 46.28 321 HIS A O 1
ATOM 2515 N N . GLN A 1 322 ? 1.662 -18.045 35.310 1.00 43.94 322 GLN A N 1
ATOM 2516 C CA . GLN A 1 322 ? 1.322 -18.901 36.448 1.00 43.94 322 GLN A CA 1
ATOM 2517 C C . GLN A 1 322 ? 2.426 -19.096 37.492 1.00 43.94 322 GLN A C 1
ATOM 2519 O O . GLN A 1 322 ? 2.088 -19.641 38.530 1.00 43.94 322 GLN A O 1
ATOM 2524 N N . ASN A 1 323 ? 3.682 -18.649 37.314 1.00 43.81 323 ASN A N 1
ATOM 2525 C CA . ASN A 1 323 ? 4.703 -18.880 38.361 1.00 43.81 323 ASN A CA 1
ATOM 2526 C C . ASN A 1 323 ? 5.873 -17.880 38.485 1.00 43.81 323 ASN A C 1
ATOM 2528 O O . ASN A 1 323 ? 6.769 -18.115 39.296 1.00 43.81 323 ASN A O 1
ATOM 2532 N N . HIS A 1 324 ? 5.891 -16.750 37.771 1.00 47.00 324 HIS A N 1
ATOM 2533 C CA . HIS A 1 324 ? 7.001 -15.790 37.884 1.00 47.00 324 HIS A CA 1
ATOM 2534 C C . HIS A 1 324 ? 6.525 -14.365 38.165 1.00 47.00 324 HIS A C 1
ATOM 2536 O O . HIS A 1 324 ? 6.664 -13.465 37.340 1.00 47.00 324 HIS A O 1
ATOM 2542 N N . ALA A 1 325 ? 6.007 -14.142 39.376 1.00 44.19 325 ALA A N 1
ATOM 2543 C CA . ALA A 1 325 ? 5.959 -12.809 39.973 1.00 44.19 325 ALA A CA 1
ATOM 2544 C C . ALA A 1 325 ? 7.408 -12.318 40.183 1.00 44.19 325 ALA A C 1
ATOM 2546 O O . ALA A 1 325 ? 7.997 -12.520 41.241 1.00 44.19 325 ALA A O 1
ATOM 2547 N N . GLY A 1 326 ? 8.021 -11.785 39.121 1.00 49.88 326 GLY A N 1
ATOM 2548 C CA . GLY A 1 326 ? 9.430 -11.383 39.087 1.00 49.88 326 GLY A CA 1
ATOM 2549 C C . GLY A 1 326 ? 10.160 -11.615 37.758 1.00 49.88 326 GLY A C 1
ATOM 2550 O O . GLY A 1 326 ? 11.331 -11.253 37.663 1.00 49.88 326 GLY A O 1
ATOM 2551 N N . ALA A 1 327 ? 9.524 -12.201 36.733 1.00 57.31 327 ALA A N 1
ATOM 2552 C CA . ALA A 1 327 ? 10.139 -12.291 35.406 1.00 57.31 327 ALA A CA 1
ATOM 2553 C C . ALA A 1 327 ? 10.309 -10.887 34.798 1.00 57.31 327 ALA A C 1
ATOM 2555 O O . ALA A 1 327 ? 9.376 -10.085 34.781 1.00 57.31 327 ALA A O 1
ATOM 2556 N N . GLY A 1 328 ? 11.517 -10.573 34.324 1.00 63.84 328 GLY A N 1
ATOM 2557 C CA . GLY A 1 328 ? 11.804 -9.299 33.666 1.00 63.84 328 GLY A CA 1
ATOM 2558 C C . GLY A 1 328 ? 11.077 -9.161 32.323 1.00 63.84 328 GLY A C 1
ATOM 2559 O O . GLY A 1 328 ? 10.788 -10.155 31.660 1.00 63.84 328 GLY A O 1
ATOM 2560 N N . LEU A 1 329 ? 10.845 -7.917 31.890 1.00 68.12 329 LEU A N 1
ATOM 2561 C CA . LEU A 1 329 ? 10.149 -7.550 30.642 1.00 68.12 329 LEU A CA 1
ATOM 2562 C C . LEU A 1 329 ? 10.702 -8.225 29.368 1.00 68.12 329 LEU A C 1
ATOM 2564 O O . LEU A 1 329 ? 10.013 -8.285 28.352 1.00 68.12 329 LEU A O 1
ATOM 2568 N N . ASP A 1 330 ? 11.960 -8.667 29.366 1.00 71.25 330 ASP A N 1
ATOM 2569 C CA . ASP A 1 330 ? 12.561 -9.408 28.247 1.00 71.25 330 ASP A CA 1
ATOM 2570 C C . ASP A 1 330 ? 12.032 -10.848 28.140 1.00 71.25 330 ASP A C 1
ATOM 2572 O O . ASP A 1 330 ? 11.815 -11.343 27.036 1.00 71.25 330 ASP A O 1
ATOM 2576 N N . VAL A 1 331 ? 11.776 -11.507 29.276 1.00 75.50 331 VAL A N 1
ATOM 2577 C CA . VAL A 1 331 ? 11.280 -12.892 29.326 1.00 75.50 331 VAL A CA 1
ATOM 2578 C C . VAL A 1 331 ? 9.870 -12.965 28.757 1.00 75.50 331 VAL A C 1
ATOM 2580 O O . VAL A 1 331 ? 9.612 -13.778 27.872 1.00 75.50 331 VAL A O 1
ATOM 2583 N N . GLU A 1 332 ? 8.998 -12.058 29.199 1.00 74.19 332 GLU A N 1
ATOM 2584 C CA . GLU A 1 332 ? 7.621 -11.974 28.714 1.00 74.19 332 GLU A CA 1
ATOM 2585 C C . GLU A 1 332 ? 7.602 -11.772 27.192 1.00 74.19 332 GLU A C 1
ATOM 2587 O O . GLU A 1 332 ? 6.936 -12.505 26.462 1.00 74.19 332 GLU A O 1
ATOM 2592 N N . ARG A 1 333 ? 8.409 -10.838 26.669 1.00 77.44 333 ARG A N 1
ATOM 2593 C CA . ARG A 1 333 ? 8.516 -10.620 25.219 1.00 77.44 333 ARG A CA 1
ATOM 2594 C C . ARG A 1 333 ? 8.983 -11.868 24.474 1.00 77.44 333 ARG A C 1
ATOM 2596 O O . ARG A 1 333 ? 8.439 -12.172 23.414 1.00 77.44 333 ARG A O 1
ATOM 2603 N N . GLN A 1 334 ? 9.945 -12.614 25.015 1.00 82.12 334 GLN A N 1
ATOM 2604 C CA . GLN A 1 334 ? 10.393 -13.854 24.385 1.00 82.12 334 GLN A CA 1
ATOM 2605 C C . GLN A 1 334 ? 9.276 -14.904 24.329 1.00 82.12 334 GLN A C 1
ATOM 2607 O O . GLN A 1 334 ? 9.175 -15.648 23.353 1.00 82.12 334 GLN A O 1
ATOM 2612 N N . GLU A 1 335 ? 8.419 -14.967 25.347 1.00 80.75 335 GLU A N 1
ATOM 2613 C CA . GLU A 1 335 ? 7.242 -15.837 25.357 1.00 80.75 335 GLU A CA 1
ATOM 2614 C C . GLU A 1 335 ? 6.223 -15.416 24.296 1.00 80.75 335 GLU A C 1
ATOM 2616 O O . GLU A 1 335 ? 5.756 -16.265 23.535 1.00 80.75 335 GLU A O 1
ATOM 2621 N N . TRP A 1 336 ? 5.953 -14.115 24.164 1.00 80.00 336 TRP A N 1
ATOM 2622 C CA . TRP A 1 336 ? 5.136 -13.571 23.074 1.00 80.00 336 TRP A CA 1
ATOM 2623 C C . TRP A 1 336 ? 5.688 -13.946 21.696 1.00 80.00 336 TRP A C 1
ATOM 2625 O O . TRP A 1 336 ? 4.939 -14.408 20.832 1.00 80.00 336 TRP A O 1
ATOM 2635 N N . GLY A 1 337 ? 7.003 -13.808 21.507 1.00 85.19 337 GLY A N 1
ATOM 2636 C CA . GLY A 1 337 ? 7.688 -14.224 20.286 1.00 85.19 337 GLY A CA 1
ATOM 2637 C C . GLY A 1 337 ? 7.493 -15.709 19.986 1.00 85.19 337 GLY A C 1
ATOM 2638 O O . GLY A 1 337 ? 7.107 -16.063 18.874 1.00 85.19 337 GLY A O 1
ATOM 2639 N N . LYS A 1 338 ? 7.667 -16.575 20.992 1.00 85.19 338 LYS A N 1
ATOM 2640 C CA . LYS A 1 338 ? 7.441 -18.024 20.865 1.00 85.19 338 LYS A CA 1
ATOM 2641 C C . LYS A 1 338 ? 5.989 -18.363 20.532 1.00 85.19 338 LYS A C 1
ATOM 2643 O O . LYS A 1 338 ? 5.753 -19.211 19.679 1.00 85.19 338 LYS A O 1
ATOM 2648 N N . ALA A 1 339 ? 5.020 -17.716 21.181 1.00 85.56 339 ALA A N 1
ATOM 2649 C CA . ALA A 1 339 ? 3.599 -17.943 20.918 1.00 85.56 339 ALA A CA 1
ATOM 2650 C C . ALA A 1 339 ? 3.203 -17.521 19.497 1.00 85.56 339 ALA A C 1
ATOM 2652 O O . ALA A 1 339 ? 2.417 -18.204 18.837 1.00 85.56 339 ALA A O 1
ATOM 2653 N N . TYR A 1 340 ? 3.781 -16.419 19.014 1.00 88.81 340 TYR A N 1
ATOM 2654 C CA . TYR A 1 340 ? 3.607 -15.972 17.641 1.00 88.81 340 TYR A CA 1
ATOM 2655 C C . TYR A 1 340 ? 4.157 -17.009 16.648 1.00 88.81 340 TYR A C 1
ATOM 2657 O O . TYR A 1 340 ? 3.419 -17.450 15.761 1.00 88.81 340 TYR A O 1
ATOM 2665 N N . THR A 1 341 ? 5.422 -17.424 16.796 1.00 88.12 341 THR A N 1
ATOM 2666 C CA . THR A 1 341 ? 6.110 -18.282 15.813 1.00 88.12 341 THR A CA 1
ATOM 2667 C C . THR A 1 341 ? 5.654 -19.741 15.853 1.00 88.12 341 THR A C 1
ATOM 2669 O O . THR A 1 341 ? 5.640 -20.403 14.814 1.00 88.12 341 THR A O 1
ATOM 2672 N N . SER A 1 342 ? 5.207 -20.249 17.006 1.00 85.06 342 SER A N 1
ATOM 2673 C CA . SER A 1 342 ? 4.687 -21.618 17.127 1.00 85.06 342 SER A CA 1
ATOM 2674 C C . SER A 1 342 ? 3.348 -21.818 16.406 1.00 85.06 342 SER A C 1
ATOM 2676 O O . SER A 1 342 ? 3.019 -22.933 15.994 1.00 85.06 342 SER A O 1
ATOM 2678 N N . GLY A 1 343 ? 2.550 -20.755 16.254 1.00 78.50 343 GLY A N 1
ATOM 2679 C CA . GLY A 1 343 ? 1.169 -20.867 15.787 1.00 78.50 343 GLY A CA 1
ATOM 2680 C C . GLY A 1 343 ? 0.195 -21.409 16.834 1.00 78.50 343 GLY A C 1
ATOM 2681 O O . GLY A 1 343 ? -0.919 -21.777 16.470 1.00 78.50 343 GLY A O 1
ATOM 2682 N N . SER A 1 344 ? 0.610 -21.507 18.101 1.00 77.75 344 SER A N 1
ATOM 2683 C CA . SER A 1 344 ? -0.207 -22.037 19.202 1.00 77.75 344 SER A CA 1
ATOM 2684 C C . SER A 1 344 ? -0.894 -20.945 20.025 1.00 77.75 344 SER A C 1
ATOM 2686 O O . SER A 1 344 ? -1.450 -21.242 21.082 1.00 77.75 344 SER A O 1
ATOM 2688 N N . ALA A 1 345 ? -0.818 -19.685 19.591 1.00 80.56 345 ALA A N 1
ATOM 2689 C CA . ALA A 1 345 ? -1.455 -18.572 20.276 1.00 80.56 345 ALA A CA 1
ATOM 2690 C C . ALA A 1 345 ? -2.979 -18.763 20.327 1.00 80.56 345 ALA A C 1
ATOM 2692 O O . ALA A 1 345 ? -3.640 -18.935 19.301 1.00 80.56 345 ALA A O 1
ATOM 2693 N N . ALA A 1 346 ? -3.539 -18.710 21.535 1.00 86.88 346 ALA A N 1
ATOM 2694 C CA . ALA A 1 346 ? -4.977 -18.588 21.719 1.00 86.88 346 ALA A CA 1
ATOM 2695 C C . ALA A 1 346 ? -5.382 -17.127 21.497 1.00 86.88 346 ALA A C 1
ATOM 2697 O O . ALA A 1 346 ? -4.772 -16.219 22.066 1.00 86.88 346 ALA A O 1
ATOM 2698 N N . PHE A 1 347 ? -6.419 -16.905 20.696 1.00 91.25 347 PHE A N 1
ATOM 2699 C CA . PHE A 1 347 ? -6.966 -15.577 20.434 1.00 91.25 347 PHE A CA 1
ATOM 2700 C C . PHE A 1 347 ? -8.121 -15.257 21.376 1.00 91.25 347 PHE A C 1
ATOM 2702 O O . PHE A 1 347 ? -8.730 -16.146 21.974 1.00 91.25 347 PHE A O 1
ATOM 2709 N N . VAL A 1 348 ? -8.393 -13.966 21.534 1.00 91.81 348 VAL A N 1
ATOM 2710 C CA . VAL A 1 348 ? -9.454 -13.468 22.413 1.00 91.81 348 VAL A CA 1
ATOM 2711 C C . VAL A 1 348 ? -10.831 -14.018 22.030 1.00 91.81 348 VAL A C 1
ATOM 2713 O O . VAL A 1 348 ? -11.067 -14.323 20.862 1.00 91.81 348 VAL A O 1
ATOM 2716 N N . PRO A 1 349 ? -11.767 -14.135 22.989 1.00 91.75 349 PRO A N 1
ATOM 2717 C CA . PRO A 1 349 ? -13.122 -14.578 22.683 1.00 91.75 349 PRO A CA 1
ATOM 2718 C C . PRO A 1 349 ? -13.794 -13.700 21.618 1.00 91.75 349 PRO A C 1
ATOM 2720 O O . PRO A 1 349 ? -13.585 -12.488 21.590 1.00 91.75 349 PRO A O 1
ATOM 2723 N N . GLY A 1 350 ? -14.622 -14.313 20.769 1.00 92.12 350 GLY A N 1
ATOM 2724 C CA . GLY A 1 350 ? -15.379 -13.619 19.718 1.00 92.12 350 GLY A CA 1
ATOM 2725 C C . GLY A 1 350 ? -14.633 -13.432 18.394 1.00 92.12 350 GLY A C 1
ATOM 2726 O O . GLY A 1 350 ? -15.226 -12.931 17.444 1.00 92.12 350 GLY A O 1
ATOM 2727 N N . ILE A 1 351 ? -13.365 -13.854 18.300 1.00 94.69 351 ILE A N 1
ATOM 2728 C CA . ILE A 1 351 ? -12.629 -13.878 17.031 1.00 94.69 351 ILE A CA 1
ATOM 2729 C C . ILE A 1 351 ? -12.085 -15.270 16.724 1.00 94.69 351 ILE A C 1
ATOM 2731 O O . ILE A 1 351 ? -11.661 -16.017 17.609 1.00 94.69 351 ILE A O 1
ATOM 2735 N N . LYS A 1 352 ? -12.033 -15.592 15.436 1.00 94.88 352 LYS A N 1
ATOM 2736 C CA . LYS A 1 352 ? -11.355 -16.759 14.887 1.00 94.88 352 LYS A CA 1
ATOM 2737 C C . LYS A 1 352 ? -10.322 -16.299 13.869 1.00 94.88 352 LYS A C 1
ATOM 2739 O O . LYS A 1 352 ? -10.653 -15.696 12.853 1.00 94.88 352 LYS A O 1
ATOM 2744 N N . VAL A 1 353 ? -9.059 -16.626 14.121 1.00 94.56 353 VAL A N 1
ATOM 2745 C CA . VAL A 1 353 ? -7.971 -16.394 13.166 1.00 94.56 353 VAL A CA 1
ATOM 2746 C C . VAL A 1 353 ? -7.716 -17.688 12.404 1.00 94.56 353 VAL A C 1
ATOM 2748 O O . VAL A 1 353 ? -7.223 -18.663 12.966 1.00 94.56 353 VAL A O 1
ATOM 2751 N N . HIS A 1 354 ? -8.081 -17.714 11.121 1.00 93.19 354 HIS A N 1
ATOM 2752 C CA . HIS A 1 354 ? -7.950 -18.909 10.277 1.00 93.19 354 HIS A CA 1
ATOM 2753 C C . HIS A 1 354 ? -6.500 -19.195 9.905 1.00 93.19 354 HIS A C 1
ATOM 2755 O O . HIS A 1 354 ? -6.090 -20.351 9.825 1.00 93.19 354 HIS A O 1
ATOM 2761 N N . ARG A 1 355 ? -5.730 -18.137 9.640 1.00 92.06 355 ARG A N 1
ATOM 2762 C CA . ARG A 1 355 ? -4.297 -18.213 9.347 1.00 92.06 355 ARG A CA 1
ATOM 2763 C C . ARG A 1 355 ? -3.622 -16.866 9.571 1.00 92.06 355 ARG A C 1
ATOM 2765 O O . ARG A 1 355 ? -4.250 -15.828 9.366 1.00 92.06 355 ARG A O 1
ATOM 2772 N N . TYR A 1 356 ? -2.344 -16.922 9.925 1.00 93.75 356 TYR A N 1
ATOM 2773 C CA . TYR A 1 356 ? -1.405 -15.808 9.858 1.00 93.75 356 TYR A CA 1
ATOM 2774 C C . TYR A 1 356 ? 0.011 -16.324 9.564 1.00 93.75 356 TYR A C 1
ATOM 2776 O O . TYR A 1 356 ? 0.288 -17.514 9.760 1.00 93.75 356 TYR A O 1
ATOM 2784 N N . ASP A 1 357 ? 0.910 -15.457 9.099 1.00 91.50 357 ASP A N 1
ATOM 2785 C CA . ASP A 1 357 ? 2.288 -15.845 8.790 1.00 91.50 357 ASP A CA 1
ATOM 2786 C C . ASP A 1 357 ? 3.121 -16.017 10.065 1.00 91.50 357 ASP A C 1
ATOM 2788 O O . ASP A 1 357 ? 3.464 -15.045 10.741 1.00 91.50 357 ASP A O 1
ATOM 2792 N N . ARG A 1 358 ? 3.490 -17.262 10.385 1.00 89.19 358 ARG A N 1
ATOM 2793 C CA . ARG A 1 358 ? 4.339 -17.589 11.549 1.00 89.19 358 ARG A CA 1
ATOM 2794 C C . ARG A 1 358 ? 5.771 -17.077 11.407 1.00 89.19 358 ARG A C 1
ATOM 2796 O O . ARG A 1 358 ? 6.388 -16.695 12.394 1.00 89.19 358 ARG A O 1
ATOM 2803 N N . ALA A 1 359 ? 6.278 -17.058 10.176 1.00 90.44 359 ALA A N 1
ATOM 2804 C CA . ALA A 1 359 ? 7.474 -16.320 9.802 1.00 90.44 359 ALA A CA 1
ATOM 2805 C C . ALA A 1 359 ? 7.007 -14.988 9.200 1.00 90.44 359 ALA A C 1
ATOM 2807 O O . ALA A 1 359 ? 6.491 -14.995 8.080 1.00 90.44 359 ALA A O 1
ATOM 2808 N N . PRO A 1 360 ? 7.114 -13.866 9.928 1.00 92.50 360 PRO A N 1
ATOM 2809 C CA . PRO A 1 360 ? 6.516 -12.617 9.485 1.00 92.50 360 PRO A CA 1
ATOM 2810 C C . PRO A 1 360 ? 7.266 -12.028 8.281 1.00 92.50 360 PRO A C 1
ATOM 2812 O O . PRO A 1 360 ? 8.302 -12.524 7.831 1.00 92.50 360 PRO A O 1
ATOM 2815 N N . TYR A 1 361 ? 6.745 -10.936 7.744 1.00 93.94 361 TYR A N 1
ATOM 2816 C CA . TYR A 1 361 ? 7.397 -10.152 6.707 1.00 93.94 361 TYR A CA 1
ATOM 2817 C C . TYR A 1 361 ? 8.137 -8.982 7.346 1.00 93.94 361 TYR A C 1
ATOM 2819 O O . TYR A 1 361 ? 7.610 -8.313 8.230 1.00 93.94 361 TYR A O 1
ATOM 2827 N N . VAL A 1 362 ? 9.349 -8.710 6.876 1.00 94.25 362 VAL A N 1
ATOM 2828 C CA . VAL A 1 362 ? 10.113 -7.511 7.222 1.00 94.25 362 VAL A CA 1
ATOM 2829 C C . VAL A 1 362 ? 9.643 -6.374 6.322 1.00 94.25 362 VAL A C 1
ATOM 2831 O O . VAL A 1 362 ? 9.715 -6.484 5.092 1.00 94.25 362 VAL A O 1
ATOM 2834 N N . LYS A 1 363 ? 9.161 -5.288 6.926 1.00 94.00 363 LYS A N 1
ATOM 2835 C CA . LYS A 1 363 ? 8.762 -4.072 6.222 1.00 94.00 363 LYS A CA 1
ATOM 2836 C C . LYS A 1 363 ? 9.978 -3.173 6.038 1.00 94.00 363 LYS A C 1
ATOM 2838 O O . LYS A 1 363 ? 10.592 -2.739 7.012 1.00 94.00 363 LYS A O 1
ATOM 2843 N N . TYR A 1 364 ? 10.320 -2.896 4.787 1.00 94.88 364 TYR A N 1
ATOM 2844 C CA . TYR A 1 364 ? 11.335 -1.911 4.421 1.00 94.88 364 TYR A CA 1
ATOM 2845 C C . TYR A 1 364 ? 10.659 -0.622 3.971 1.00 94.88 364 TYR A C 1
ATOM 2847 O O . TYR A 1 364 ? 9.639 -0.676 3.288 1.00 94.88 364 TYR A O 1
ATOM 2855 N N . LEU A 1 365 ? 11.245 0.510 4.343 1.00 93.44 365 LEU A N 1
ATOM 2856 C CA . LEU A 1 365 ? 10.795 1.863 4.034 1.00 93.44 365 LEU A CA 1
ATOM 2857 C C . LEU A 1 365 ? 11.852 2.562 3.172 1.00 93.44 365 LEU A C 1
ATOM 2859 O O . LEU A 1 365 ? 13.050 2.413 3.421 1.00 93.44 365 LEU A O 1
ATOM 2863 N N . PHE A 1 366 ? 11.417 3.321 2.173 1.00 93.62 366 PHE A N 1
ATOM 2864 C CA . PHE A 1 366 ? 12.280 4.046 1.245 1.00 93.62 366 PHE A CA 1
ATOM 2865 C C . PHE A 1 366 ? 11.945 5.533 1.265 1.00 93.62 366 PHE A C 1
ATOM 2867 O O . PHE A 1 366 ? 10.798 5.914 1.013 1.00 93.62 366 PHE A O 1
ATOM 2874 N N . GLY A 1 367 ? 12.952 6.359 1.539 1.00 90.19 367 GLY A N 1
ATOM 2875 C CA . GLY A 1 367 ? 12.841 7.809 1.494 1.00 90.19 367 GLY A CA 1
ATOM 2876 C C . GLY A 1 367 ? 13.071 8.381 0.096 1.00 90.19 367 GLY A C 1
ATOM 2877 O O . GLY A 1 367 ? 13.277 7.668 -0.900 1.00 90.19 367 GLY A O 1
ATOM 2878 N N . ARG A 1 368 ? 13.048 9.711 0.021 1.00 87.19 368 ARG A N 1
ATOM 2879 C CA . ARG A 1 368 ? 13.247 10.481 -1.217 1.00 87.19 368 ARG A CA 1
ATOM 2880 C C . ARG A 1 368 ? 14.569 10.204 -1.904 1.00 87.19 368 ARG A C 1
ATOM 2882 O O . ARG A 1 368 ? 14.621 10.180 -3.131 1.00 87.19 368 ARG A O 1
ATOM 2889 N N . GLU A 1 369 ? 15.623 9.978 -1.136 1.00 86.12 369 GLU A N 1
ATOM 2890 C CA . GLU A 1 369 ? 16.960 9.667 -1.631 1.00 86.12 369 GLU A CA 1
ATOM 2891 C C . GLU A 1 369 ? 16.968 8.435 -2.543 1.00 86.12 369 GLU A C 1
ATOM 2893 O O . GLU A 1 369 ? 17.758 8.357 -3.485 1.00 86.12 369 GLU A O 1
ATOM 2898 N N . VAL A 1 370 ? 16.045 7.497 -2.310 1.00 88.56 370 VAL A N 1
ATOM 2899 C CA . VAL A 1 370 ? 15.873 6.310 -3.146 1.00 88.56 370 VAL A CA 1
ATOM 2900 C C . VAL A 1 370 ? 14.841 6.560 -4.242 1.00 88.56 370 VAL A C 1
ATOM 2902 O O . VAL A 1 370 ? 15.121 6.300 -5.416 1.00 88.56 370 VAL A O 1
ATOM 2905 N N . VAL A 1 371 ? 13.659 7.060 -3.876 1.00 87.50 371 VAL A N 1
ATOM 2906 C CA . VAL A 1 371 ? 12.488 7.138 -4.768 1.00 87.50 371 VAL A CA 1
ATOM 2907 C C . VAL A 1 371 ? 12.631 8.230 -5.830 1.00 87.50 371 VAL A C 1
ATOM 2909 O O . VAL A 1 371 ? 12.300 8.007 -6.993 1.00 87.50 371 VAL A O 1
ATOM 2912 N N . CYS A 1 372 ? 13.175 9.385 -5.449 1.00 83.69 372 CYS A N 1
ATOM 2913 C CA . CYS A 1 372 ? 13.362 10.543 -6.324 1.00 83.69 372 CYS A CA 1
ATOM 2914 C C . CYS A 1 372 ? 14.744 10.565 -6.989 1.00 83.69 372 CYS A C 1
ATOM 2916 O O . CYS A 1 372 ? 15.094 11.539 -7.658 1.00 83.69 372 CYS A O 1
ATOM 2918 N N . SER A 1 373 ? 15.544 9.509 -6.812 1.00 76.75 373 SER A N 1
ATOM 2919 C CA . SER A 1 373 ? 16.804 9.382 -7.540 1.00 76.75 373 SER A CA 1
ATOM 2920 C C . SER A 1 373 ? 16.542 9.383 -9.053 1.00 76.75 373 SER A C 1
ATOM 2922 O O . SER A 1 373 ? 15.541 8.843 -9.531 1.00 76.75 373 SER A O 1
ATOM 2924 N N . GLY A 1 374 ? 17.419 10.053 -9.811 1.00 67.56 374 GLY A N 1
ATOM 2925 C CA . GLY A 1 374 ? 17.251 10.236 -11.256 1.00 67.56 374 GLY A CA 1
ATOM 2926 C C . GLY A 1 374 ? 17.033 8.916 -12.006 1.00 67.56 374 GLY A C 1
ATOM 2927 O O . GLY A 1 374 ? 17.417 7.847 -11.525 1.00 67.56 374 GLY A O 1
ATOM 2928 N N . ALA A 1 375 ? 16.417 8.998 -13.192 1.00 66.88 375 ALA A N 1
ATOM 2929 C CA . ALA A 1 375 ? 16.063 7.829 -13.996 1.00 66.88 375 ALA A CA 1
ATOM 2930 C C . ALA A 1 375 ? 17.249 6.859 -14.112 1.00 66.88 375 ALA A C 1
ATOM 2932 O O . ALA A 1 375 ? 18.331 7.214 -14.589 1.00 66.88 375 ALA A O 1
ATOM 2933 N N . ALA A 1 376 ? 17.053 5.623 -13.649 1.00 65.88 376 ALA A N 1
ATOM 2934 C CA . ALA A 1 376 ? 18.103 4.625 -13.717 1.00 65.88 376 ALA A CA 1
ATOM 2935 C C . ALA A 1 376 ? 18.326 4.260 -15.186 1.00 65.88 376 ALA A C 1
ATOM 2937 O O . ALA A 1 376 ? 17.416 3.765 -15.846 1.00 65.88 376 ALA A O 1
ATOM 2938 N N . ALA A 1 377 ? 19.543 4.454 -15.698 1.00 72.25 377 ALA A N 1
ATOM 2939 C CA . ALA A 1 377 ? 19.896 3.906 -16.999 1.00 72.25 377 ALA A CA 1
ATOM 2940 C C . ALA A 1 377 ? 19.695 2.382 -16.979 1.00 72.25 377 ALA A C 1
ATOM 2942 O O . ALA A 1 377 ? 20.075 1.695 -16.010 1.00 72.25 377 ALA A O 1
ATOM 2943 N N . ALA A 1 378 ? 19.089 1.858 -18.046 1.00 75.31 378 ALA A N 1
ATOM 2944 C CA . ALA A 1 378 ? 19.008 0.423 -18.236 1.00 75.31 378 ALA A CA 1
ATOM 2945 C C . ALA A 1 378 ? 20.442 -0.139 -18.302 1.00 75.31 378 ALA A C 1
ATOM 2947 O O . ALA A 1 378 ? 21.319 0.486 -18.904 1.00 75.31 378 ALA A O 1
ATOM 2948 N N . PRO A 1 379 ? 20.732 -1.259 -17.619 1.00 79.25 379 PRO A N 1
ATOM 2949 C CA . PRO A 1 379 ? 22.050 -1.867 -17.705 1.00 79.25 379 PRO A CA 1
ATOM 2950 C C . PRO A 1 379 ? 22.337 -2.310 -19.144 1.00 79.25 379 PRO A C 1
ATOM 2952 O O . PRO A 1 379 ? 21.413 -2.568 -19.912 1.00 79.25 379 PRO A O 1
ATOM 2955 N N . ALA A 1 380 ? 23.620 -2.399 -19.501 1.00 85.06 380 ALA A N 1
ATOM 2956 C CA . ALA A 1 380 ? 24.035 -2.810 -20.839 1.00 85.06 380 ALA A CA 1
ATOM 2957 C C . ALA A 1 380 ? 23.369 -4.139 -21.235 1.00 85.06 380 ALA A C 1
ATOM 2959 O O . ALA A 1 380 ? 23.392 -5.094 -20.457 1.00 85.06 380 ALA A O 1
ATOM 2960 N N . GLY A 1 381 ? 22.768 -4.183 -22.426 1.00 89.75 381 GLY A N 1
ATOM 2961 C CA . GLY A 1 381 ? 22.026 -5.351 -22.906 1.00 89.75 381 GLY A CA 1
ATOM 2962 C C . GLY A 1 381 ? 20.558 -5.407 -22.467 1.00 89.75 381 GLY A C 1
ATOM 2963 O O . GLY A 1 381 ? 19.885 -6.391 -22.765 1.00 89.75 381 GLY A O 1
ATOM 2964 N N . PHE A 1 382 ? 20.038 -4.374 -21.798 1.00 93.56 382 PHE A N 1
ATOM 2965 C CA . PHE A 1 382 ? 18.660 -4.322 -21.312 1.00 93.56 382 PHE A CA 1
ATOM 2966 C C . PHE A 1 382 ? 17.994 -2.971 -21.581 1.00 93.56 382 PHE A C 1
ATOM 2968 O O . PHE A 1 382 ? 18.650 -1.968 -21.856 1.00 93.56 382 PHE A O 1
ATOM 2975 N N . ARG A 1 383 ? 16.665 -2.936 -21.455 1.00 93.00 383 ARG A N 1
ATOM 2976 C CA . ARG A 1 383 ? 15.825 -1.754 -21.706 1.00 93.00 383 ARG A CA 1
ATOM 2977 C C . ARG A 1 383 ? 14.542 -1.774 -20.879 1.00 93.00 383 ARG A C 1
ATOM 2979 O O . ARG A 1 383 ? 14.076 -2.840 -20.501 1.00 93.00 383 ARG A O 1
ATOM 2986 N N . PHE A 1 384 ? 13.957 -0.604 -20.620 1.00 92.69 384 PHE A N 1
ATOM 2987 C CA . PHE A 1 384 ? 12.739 -0.448 -19.800 1.00 92.69 384 PHE A CA 1
ATOM 2988 C C . PHE A 1 384 ? 11.423 -0.387 -20.602 1.00 92.69 384 PHE A C 1
ATOM 2990 O O . PHE A 1 384 ? 10.389 0.058 -20.086 1.00 92.69 384 PHE A O 1
ATOM 2997 N N . HIS A 1 385 ? 11.467 -0.774 -21.876 1.00 92.25 385 HIS A N 1
ATOM 2998 C CA .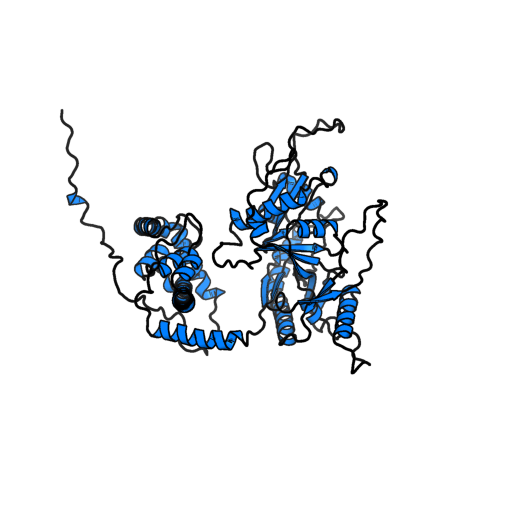 HIS A 1 385 ? 10.337 -0.737 -22.801 1.00 92.25 385 HIS A CA 1
ATOM 2999 C C . HIS A 1 385 ? 10.408 -1.893 -23.806 1.00 92.25 385 HIS A C 1
ATOM 3001 O O . HIS A 1 385 ? 11.504 -2.370 -24.096 1.00 92.25 385 HIS A O 1
ATOM 3007 N N . THR A 1 386 ? 9.272 -2.300 -24.370 1.00 92.25 386 THR A N 1
ATOM 3008 C CA . THR A 1 386 ? 9.195 -3.297 -25.454 1.00 92.25 386 THR A CA 1
ATOM 3009 C C . THR A 1 386 ? 9.847 -2.780 -26.734 1.00 92.25 386 THR A C 1
ATOM 3011 O O . THR A 1 386 ? 10.230 -1.605 -26.827 1.00 92.25 386 THR A O 1
ATOM 3014 N N . ARG A 1 387 ? 10.038 -3.645 -27.739 1.00 90.31 387 ARG A N 1
ATOM 3015 C CA . ARG A 1 387 ? 10.625 -3.308 -29.064 1.00 90.31 387 ARG A CA 1
ATOM 3016 C C . ARG A 1 387 ? 9.883 -2.129 -29.693 1.00 90.31 387 ARG A C 1
ATOM 3018 O O . ARG A 1 387 ? 10.518 -1.201 -30.181 1.00 90.31 387 ARG A O 1
ATOM 3025 N N . GLU A 1 388 ? 8.565 -2.115 -29.533 1.00 89.38 388 GLU A N 1
ATOM 3026 C CA . GLU A 1 388 ? 7.661 -1.054 -29.993 1.00 89.38 388 GLU A CA 1
ATOM 3027 C C . GLU A 1 388 ? 7.666 0.213 -29.114 1.00 89.38 388 GLU A C 1
ATOM 3029 O O . GLU A 1 388 ? 6.904 1.142 -29.362 1.00 89.38 388 GLU A O 1
ATOM 3034 N N . GLY A 1 389 ? 8.484 0.271 -28.060 1.00 90.25 389 GLY A N 1
ATOM 3035 C CA . GLY A 1 389 ? 8.574 1.432 -27.168 1.00 90.25 389 GLY A CA 1
ATOM 3036 C C . GLY A 1 389 ? 7.540 1.460 -26.038 1.00 90.25 389 GLY A C 1
ATOM 3037 O O . GLY A 1 389 ? 7.473 2.450 -25.304 1.00 90.25 389 GLY A O 1
ATOM 3038 N N . ARG A 1 390 ? 6.754 0.391 -25.835 1.00 90.81 390 ARG A N 1
ATOM 3039 C CA . ARG A 1 390 ? 5.739 0.337 -24.768 1.00 90.81 390 ARG A CA 1
ATOM 3040 C C . ARG A 1 390 ? 6.400 0.154 -23.403 1.00 90.81 390 ARG A C 1
ATOM 3042 O O . ARG A 1 390 ? 7.268 -0.696 -23.227 1.00 90.81 390 ARG A O 1
ATOM 3049 N N . ARG A 1 391 ? 6.021 0.970 -22.418 1.00 90.81 391 ARG A N 1
ATOM 3050 C CA . ARG A 1 391 ? 6.621 0.961 -21.071 1.00 90.81 391 ARG A CA 1
ATOM 3051 C C . ARG A 1 391 ? 5.890 -0.010 -20.144 1.00 90.81 391 ARG A C 1
ATOM 3053 O O . ARG A 1 391 ? 4.671 -0.102 -20.190 1.00 90.81 391 ARG A O 1
ATOM 3060 N N . GLY A 1 392 ? 6.637 -0.644 -19.237 1.00 91.31 392 GLY A N 1
ATOM 3061 C CA . GLY A 1 392 ? 6.059 -1.492 -18.186 1.00 91.31 392 GLY A CA 1
ATOM 3062 C C . GLY A 1 392 ? 5.635 -2.875 -18.684 1.00 91.31 392 GLY A C 1
ATOM 3063 O O . GLY A 1 392 ? 5.959 -3.271 -19.807 1.00 91.31 392 GLY A O 1
ATOM 3064 N N . VAL A 1 393 ? 4.956 -3.623 -17.818 1.00 94.38 393 VAL A N 1
ATOM 3065 C CA . VAL A 1 393 ? 4.370 -4.930 -18.145 1.00 94.38 393 VAL A CA 1
ATOM 3066 C C . VAL A 1 393 ? 3.125 -4.705 -19.008 1.00 94.38 393 VAL A C 1
ATOM 3068 O O . VAL A 1 393 ? 2.338 -3.814 -18.706 1.00 94.38 393 VAL A O 1
ATOM 3071 N N . GLN A 1 394 ? 2.964 -5.483 -20.078 1.00 94.25 394 GLN A N 1
ATOM 3072 C CA . GLN A 1 394 ? 1.821 -5.387 -20.989 1.00 94.25 394 GLN A CA 1
ATOM 3073 C C . GLN A 1 394 ? 0.747 -6.429 -20.626 1.00 94.25 394 GLN A C 1
ATOM 3075 O O . GLN A 1 394 ? 1.089 -7.419 -19.970 1.00 94.25 394 GLN A O 1
ATOM 3080 N N . PRO A 1 395 ? -0.524 -6.249 -21.036 1.00 93.62 395 PRO A N 1
ATOM 3081 C CA . PRO A 1 395 ? -1.599 -7.200 -20.740 1.00 93.62 395 PRO A CA 1
ATOM 3082 C C . PRO A 1 395 ? -1.290 -8.642 -21.155 1.00 93.62 395 PRO A C 1
ATOM 3084 O O . PRO A 1 395 ? -1.571 -9.574 -20.401 1.00 93.62 395 PRO A O 1
ATOM 3087 N N . GLU A 1 396 ? -0.630 -8.831 -22.300 1.00 93.75 396 GLU A N 1
ATOM 3088 C CA . GLU A 1 396 ? -0.168 -10.139 -22.774 1.00 93.75 396 GLU A CA 1
ATOM 3089 C C . GLU A 1 396 ? 0.794 -10.842 -21.790 1.00 93.75 396 GLU A C 1
ATOM 3091 O O . GLU A 1 396 ? 0.835 -12.069 -21.727 1.00 93.75 396 GLU A O 1
ATOM 3096 N N . HIS A 1 397 ? 1.499 -10.091 -20.936 1.00 95.19 397 HIS A N 1
ATOM 3097 C CA . HIS A 1 397 ? 2.455 -10.622 -19.958 1.00 95.19 397 HIS A CA 1
ATOM 3098 C C . HIS A 1 397 ? 1.820 -10.976 -18.597 1.00 95.19 397 HIS A C 1
ATOM 3100 O O . HIS A 1 397 ? 2.501 -11.512 -17.717 1.00 95.19 397 HIS A O 1
ATOM 3106 N N . PHE A 1 398 ? 0.534 -10.693 -18.353 1.00 94.44 398 PHE A N 1
ATOM 3107 C CA . PHE A 1 398 ? -0.072 -10.903 -17.025 1.00 94.44 398 PHE A CA 1
ATOM 3108 C C . PHE A 1 398 ? -0.130 -12.375 -16.606 1.00 94.44 398 PHE A C 1
ATOM 3110 O O . PHE A 1 398 ? 0.045 -12.696 -15.426 1.00 94.44 398 PHE A O 1
ATOM 3117 N N . ALA A 1 399 ? -0.316 -13.292 -17.558 1.00 92.94 399 ALA A N 1
ATOM 3118 C CA . ALA A 1 399 ? -0.241 -14.727 -17.292 1.00 92.94 399 ALA A CA 1
ATOM 3119 C C . ALA A 1 399 ? 1.150 -15.133 -16.769 1.00 92.94 399 ALA A C 1
ATOM 3121 O O . ALA A 1 399 ? 1.249 -15.846 -15.765 1.00 92.94 399 ALA A O 1
ATOM 3122 N N . LEU A 1 400 ? 2.219 -14.604 -17.380 1.00 94.69 400 LEU A N 1
ATOM 3123 C CA . LEU A 1 400 ? 3.591 -14.808 -16.921 1.00 94.69 400 LEU A CA 1
ATOM 3124 C C . LEU A 1 400 ? 3.768 -14.282 -15.494 1.00 94.69 400 LEU A C 1
ATOM 3126 O O . LEU A 1 400 ? 4.197 -15.041 -14.624 1.00 94.69 400 LEU A O 1
ATOM 3130 N N . VAL A 1 401 ? 3.363 -13.038 -15.219 1.00 95.00 401 VAL A N 1
ATOM 3131 C CA . VAL A 1 401 ? 3.465 -12.438 -13.876 1.00 95.00 401 VAL A CA 1
ATOM 3132 C C . VAL A 1 401 ? 2.775 -13.307 -12.819 1.00 95.00 401 VAL A C 1
ATOM 3134 O O . VAL A 1 401 ? 3.399 -13.644 -11.811 1.00 95.00 401 VAL A O 1
ATOM 3137 N N . ARG A 1 402 ? 1.524 -13.731 -13.056 1.00 93.00 402 ARG A N 1
ATOM 3138 C CA . ARG A 1 402 ? 0.761 -14.586 -12.124 1.00 93.00 402 ARG A CA 1
ATOM 3139 C C . ARG A 1 402 ? 1.420 -15.945 -11.895 1.00 93.00 402 ARG A C 1
ATOM 3141 O O . ARG A 1 402 ? 1.429 -16.433 -10.766 1.00 93.00 402 ARG A O 1
ATOM 3148 N N . SER A 1 403 ? 2.030 -16.527 -12.927 1.00 92.81 403 SER A N 1
ATOM 3149 C CA . SER A 1 403 ? 2.740 -17.808 -12.810 1.00 92.81 403 SER A CA 1
ATOM 3150 C C . SER A 1 403 ? 3.978 -17.747 -11.900 1.00 92.81 403 SER A C 1
ATOM 3152 O O . SER A 1 403 ? 4.446 -18.780 -11.426 1.00 92.81 403 SER A O 1
ATOM 3154 N N . ARG A 1 404 ? 4.528 -16.550 -11.645 1.00 93.06 404 ARG A N 1
ATOM 3155 C CA . ARG A 1 404 ? 5.763 -16.342 -10.864 1.00 93.06 404 ARG A CA 1
ATOM 3156 C C . ARG A 1 404 ? 5.532 -15.909 -9.421 1.00 93.06 404 ARG A C 1
ATOM 3158 O O . ARG A 1 404 ? 6.499 -15.697 -8.688 1.00 93.06 404 ARG A O 1
ATOM 3165 N N . THR A 1 405 ? 4.278 -15.774 -9.002 1.00 88.69 405 THR A N 1
ATOM 3166 C CA . THR A 1 405 ? 3.916 -15.356 -7.647 1.00 88.69 405 THR A CA 1
ATOM 3167 C C . THR A 1 405 ? 2.833 -16.254 -7.062 1.00 88.69 405 THR A C 1
ATOM 3169 O O . THR A 1 405 ? 1.886 -16.641 -7.743 1.00 88.69 405 THR A O 1
ATOM 3172 N N . VAL A 1 406 ? 2.966 -16.566 -5.773 1.00 87.19 406 VAL A N 1
ATOM 3173 C CA . VAL A 1 406 ? 1.908 -17.215 -4.978 1.00 87.19 406 VAL A CA 1
ATOM 3174 C C . VAL A 1 406 ? 0.862 -16.209 -4.492 1.00 87.19 406 VAL A C 1
ATOM 3176 O O . VAL A 1 406 ? -0.222 -16.597 -4.063 1.00 87.19 406 VAL A O 1
ATOM 3179 N N . ILE A 1 407 ? 1.186 -14.913 -4.553 1.00 85.81 407 ILE A N 1
ATOM 3180 C CA . ILE A 1 407 ? 0.291 -13.823 -4.174 1.00 85.81 407 ILE A CA 1
ATOM 3181 C C . ILE A 1 407 ? -0.651 -13.558 -5.353 1.00 85.81 407 ILE A C 1
ATOM 3183 O O . ILE A 1 407 ? -0.170 -13.126 -6.406 1.00 85.81 407 ILE A O 1
ATOM 3187 N N . PRO A 1 408 ? -1.961 -13.797 -5.198 1.00 86.12 408 PRO A N 1
ATOM 3188 C CA . PRO A 1 408 ? -2.925 -13.584 -6.264 1.00 86.12 408 PRO A CA 1
ATOM 3189 C C . PRO A 1 408 ? -3.018 -12.098 -6.620 1.00 86.12 408 PRO A C 1
ATOM 3191 O O . PRO A 1 408 ? -3.013 -11.234 -5.745 1.00 86.12 408 PRO A O 1
ATOM 3194 N N . ARG A 1 409 ? -3.100 -11.826 -7.923 1.00 88.19 409 ARG A N 1
ATOM 3195 C CA . ARG A 1 409 ? -3.412 -10.522 -8.516 1.00 88.19 409 ARG A CA 1
ATOM 3196 C C . ARG A 1 409 ? -4.284 -10.760 -9.738 1.00 88.19 409 ARG A C 1
ATOM 3198 O O . ARG A 1 409 ? -3.945 -11.612 -10.562 1.00 88.19 409 ARG A O 1
ATOM 3205 N N . SER A 1 410 ? -5.401 -10.052 -9.835 1.00 87.44 410 SER A N 1
ATOM 3206 C CA . SER A 1 410 ? -6.251 -10.087 -11.021 1.00 87.44 410 SER A CA 1
ATOM 3207 C C . SER A 1 410 ? -5.607 -9.318 -12.180 1.00 87.44 410 SER A C 1
ATOM 3209 O O . SER A 1 410 ? -4.780 -8.428 -11.967 1.00 87.44 410 SER A O 1
ATOM 3211 N N . ASP A 1 411 ? -6.006 -9.636 -13.412 1.00 88.50 411 ASP A N 1
ATOM 3212 C CA . ASP A 1 411 ? -5.550 -8.909 -14.605 1.00 88.50 411 ASP A CA 1
ATOM 3213 C C . ASP A 1 411 ? -6.005 -7.440 -14.561 1.00 88.50 411 ASP A C 1
ATOM 3215 O O . ASP A 1 411 ? -5.252 -6.542 -14.933 1.00 88.50 411 ASP A O 1
ATOM 3219 N N . ALA A 1 412 ? -7.198 -7.181 -14.010 1.00 87.44 412 ALA A N 1
ATOM 3220 C CA . ALA A 1 412 ? -7.700 -5.831 -13.768 1.00 87.44 412 ALA A CA 1
ATOM 3221 C C . ALA A 1 412 ? -6.800 -5.059 -12.793 1.00 87.44 412 ALA A C 1
ATOM 3223 O O . ALA A 1 412 ? -6.445 -3.913 -13.059 1.00 87.44 412 ALA A O 1
ATOM 3224 N N . THR A 1 413 ? -6.370 -5.697 -11.700 1.00 87.44 413 THR A N 1
ATOM 3225 C CA . THR A 1 413 ? -5.429 -5.088 -10.756 1.00 87.44 413 THR A CA 1
ATOM 3226 C C . THR A 1 413 ? -4.107 -4.779 -11.449 1.00 87.44 413 THR A C 1
ATOM 3228 O O . THR A 1 413 ? -3.672 -3.633 -11.423 1.00 87.44 413 THR A O 1
ATOM 3231 N N . LEU A 1 414 ? -3.483 -5.762 -12.110 1.00 90.88 414 LEU A N 1
ATOM 3232 C CA . LEU A 1 414 ? -2.186 -5.575 -12.776 1.00 90.88 414 LEU A CA 1
ATOM 3233 C C . LEU A 1 414 ? -2.212 -4.465 -13.838 1.00 90.88 414 LEU A C 1
ATOM 3235 O O . LEU A 1 414 ? -1.220 -3.756 -13.980 1.00 90.88 414 LEU 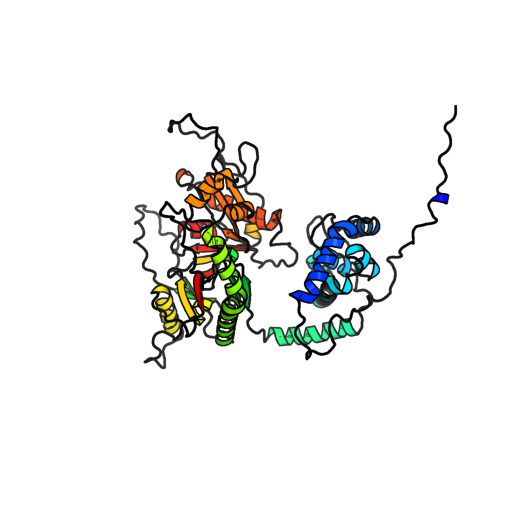A O 1
ATOM 3239 N N . ALA A 1 415 ? -3.337 -4.279 -14.534 1.00 89.25 415 ALA A N 1
ATOM 3240 C CA . ALA A 1 415 ? -3.518 -3.193 -15.495 1.00 89.25 415 ALA A CA 1
ATOM 3241 C C . ALA A 1 415 ? -3.565 -1.798 -14.852 1.00 89.25 415 ALA A C 1
ATOM 3243 O O . ALA A 1 415 ? -3.186 -0.820 -15.493 1.00 89.25 415 ALA A O 1
ATOM 3244 N N . MET A 1 416 ? -4.030 -1.695 -13.604 1.00 86.62 416 MET A N 1
ATOM 3245 C CA . MET A 1 416 ? -4.138 -0.423 -12.883 1.00 86.62 416 MET A CA 1
ATOM 3246 C C . MET A 1 416 ? -2.871 -0.055 -12.107 1.00 86.62 416 MET A C 1
ATOM 3248 O O . MET A 1 416 ? -2.665 1.122 -11.812 1.00 86.62 416 MET A O 1
ATOM 3252 N N . LEU A 1 417 ? -2.044 -1.037 -11.735 1.00 89.00 417 LEU A N 1
ATOM 3253 C CA . LEU A 1 417 ? -0.860 -0.780 -10.920 1.00 89.00 417 LEU A CA 1
ATOM 3254 C C . LEU A 1 417 ? 0.254 -0.127 -11.756 1.00 89.00 417 LEU A C 1
ATOM 3256 O O . LEU A 1 417 ? 0.698 -0.710 -12.751 1.00 89.00 417 LEU A O 1
ATOM 3260 N N . PRO A 1 418 ? 0.794 1.030 -11.338 1.00 90.56 418 PRO A N 1
ATOM 3261 C CA . PRO A 1 418 ? 1.989 1.567 -11.957 1.00 90.56 418 PRO A CA 1
ATOM 3262 C C . PRO A 1 418 ? 3.158 0.620 -11.700 1.00 90.56 418 PRO A C 1
ATOM 3264 O O . PRO A 1 418 ? 3.312 0.038 -10.625 1.00 90.56 418 PRO A O 1
ATOM 3267 N N . GLY A 1 419 ? 4.006 0.463 -12.708 1.00 92.88 419 GLY A N 1
ATOM 3268 C CA . GLY A 1 419 ? 5.097 -0.490 -12.645 1.00 92.88 419 GLY A CA 1
ATOM 3269 C C . GLY A 1 419 ? 6.175 -0.249 -13.684 1.00 92.88 419 GLY A C 1
ATOM 3270 O O . GLY A 1 419 ? 6.090 0.612 -14.569 1.00 92.88 419 GLY A O 1
ATOM 3271 N N . ALA A 1 420 ? 7.222 -1.047 -13.564 1.00 94.88 420 ALA A N 1
ATOM 3272 C CA . ALA A 1 420 ? 8.333 -1.076 -14.492 1.00 94.88 420 ALA A CA 1
ATOM 3273 C C . ALA A 1 420 ? 8.621 -2.516 -14.902 1.00 94.88 420 ALA A C 1
ATOM 3275 O O . ALA A 1 420 ? 8.427 -3.454 -14.130 1.00 94.88 420 ALA A O 1
ATOM 3276 N N . ALA A 1 421 ? 9.107 -2.673 -16.127 1.00 96.19 421 ALA A N 1
ATOM 3277 C CA . ALA A 1 421 ? 9.546 -3.943 -16.674 1.00 96.19 421 ALA A CA 1
ATOM 3278 C C . ALA A 1 421 ? 10.867 -3.743 -17.410 1.00 96.19 421 ALA A C 1
ATOM 3280 O O . ALA A 1 421 ? 11.128 -2.658 -17.935 1.00 96.19 421 ALA A O 1
ATOM 3281 N N . VAL A 1 422 ? 11.688 -4.785 -17.431 1.00 95.81 422 VAL A N 1
ATOM 3282 C CA . VAL A 1 422 ? 12.961 -4.843 -18.141 1.00 95.81 422 VAL A CA 1
ATOM 3283 C C . VAL A 1 422 ? 12.867 -5.912 -19.214 1.00 95.81 422 VAL A C 1
ATOM 3285 O O . VAL A 1 422 ? 12.459 -7.034 -18.928 1.00 95.81 422 VAL A O 1
ATOM 3288 N N . TYR A 1 423 ? 13.310 -5.566 -20.413 1.00 95.31 423 TYR A N 1
ATOM 3289 C CA . TYR A 1 423 ? 13.380 -6.434 -21.580 1.00 95.31 423 TYR A CA 1
ATOM 3290 C C . TYR A 1 423 ? 14.836 -6.571 -22.042 1.00 95.31 423 TYR A C 1
ATOM 3292 O O . TYR A 1 423 ? 15.688 -5.740 -21.702 1.00 95.31 423 TYR A O 1
ATOM 3300 N N . VAL A 1 424 ? 15.137 -7.620 -22.806 1.00 92.75 424 VAL A N 1
ATOM 3301 C CA . VAL A 1 424 ? 16.481 -7.866 -23.351 1.00 92.75 424 VAL A CA 1
ATOM 3302 C C . VAL A 1 424 ? 16.698 -7.017 -24.605 1.00 92.75 424 VAL A C 1
ATOM 3304 O O . VAL A 1 424 ? 15.812 -6.861 -25.444 1.00 92.75 424 VAL A O 1
ATOM 3307 N N . GLN A 1 425 ? 17.893 -6.450 -24.749 1.00 87.56 425 GLN A N 1
ATOM 3308 C CA . GLN A 1 425 ? 18.342 -5.799 -25.976 1.00 87.56 425 GLN A CA 1
ATOM 3309 C C . GLN A 1 425 ? 18.998 -6.854 -26.879 1.00 87.56 425 GLN A C 1
ATOM 3311 O O . GLN A 1 425 ? 19.835 -7.631 -26.427 1.00 87.56 425 GLN A O 1
ATOM 3316 N N . GLN A 1 426 ? 18.606 -6.910 -28.152 1.00 66.25 426 GLN A N 1
ATOM 3317 C CA . GLN A 1 426 ? 18.782 -8.057 -29.060 1.00 66.25 426 GLN A CA 1
ATOM 3318 C C . GLN A 1 426 ? 20.231 -8.316 -29.563 1.00 66.25 426 GLN A C 1
ATOM 3320 O O . GLN A 1 426 ? 20.441 -8.604 -30.735 1.00 66.25 426 GLN A O 1
ATOM 3325 N N . GLN A 1 427 ? 21.248 -8.247 -28.694 1.00 52.66 427 GLN A N 1
ATOM 3326 C CA . GLN A 1 427 ? 22.651 -8.594 -29.000 1.00 52.66 427 GLN A CA 1
ATOM 3327 C C . GLN A 1 427 ? 23.227 -9.758 -28.165 1.00 52.66 427 GLN A C 1
ATOM 3329 O O . GLN A 1 427 ? 24.389 -10.112 -28.333 1.00 52.66 427 GLN A O 1
ATOM 3334 N N . GLN A 1 428 ? 22.427 -10.410 -27.314 1.00 49.75 428 GLN A N 1
ATOM 3335 C CA . GLN A 1 428 ? 22.812 -11.633 -26.590 1.00 49.75 428 GLN A CA 1
ATOM 3336 C C . GLN A 1 428 ? 21.810 -12.773 -26.831 1.00 49.75 428 GLN A C 1
ATOM 3338 O O . GLN A 1 428 ? 21.212 -13.304 -25.900 1.00 49.75 428 GLN A O 1
ATOM 3343 N N . GLN A 1 429 ? 21.624 -13.185 -28.086 1.00 45.53 429 GLN A N 1
ATOM 3344 C CA . GLN A 1 429 ? 21.156 -14.549 -28.338 1.00 45.53 429 GLN A CA 1
ATOM 3345 C C . GLN A 1 429 ? 22.365 -15.479 -28.207 1.00 45.53 429 GLN A C 1
ATOM 3347 O O . GLN A 1 429 ? 23.216 -15.544 -29.091 1.00 45.53 429 GLN A O 1
ATOM 3352 N N . HIS A 1 430 ? 22.467 -16.185 -27.079 1.00 39.84 430 HIS A N 1
ATOM 3353 C CA . HIS A 1 430 ? 23.219 -17.435 -27.060 1.00 39.84 430 HIS A CA 1
ATOM 3354 C C . HIS A 1 430 ? 22.528 -18.390 -28.037 1.00 39.84 430 HIS A C 1
ATOM 3356 O O . HIS A 1 430 ? 21.343 -18.684 -27.892 1.00 39.84 430 HIS A O 1
ATOM 3362 N N . ALA A 1 431 ? 23.268 -18.833 -29.051 1.00 38.69 431 ALA A N 1
ATOM 3363 C CA . ALA A 1 431 ? 22.845 -19.870 -29.977 1.00 38.69 431 ALA A CA 1
ATOM 3364 C C . ALA A 1 431 ? 22.547 -21.150 -29.183 1.00 38.69 431 ALA A C 1
ATOM 3366 O O . ALA A 1 431 ? 23.466 -21.861 -28.783 1.00 38.69 431 ALA A O 1
ATOM 3367 N N . GLY A 1 432 ? 21.275 -21.406 -28.881 1.00 41.72 432 GLY A N 1
ATOM 3368 C CA . GLY A 1 432 ? 20.947 -22.525 -28.005 1.00 41.72 432 GLY A CA 1
ATOM 3369 C C . GLY A 1 432 ? 19.490 -22.710 -27.616 1.00 41.72 432 GLY A C 1
ATOM 3370 O O . GLY A 1 432 ? 19.256 -23.339 -26.594 1.00 41.72 432 GLY A O 1
ATOM 3371 N N . THR A 1 433 ? 18.516 -22.236 -28.395 1.00 36.59 433 THR A N 1
ATOM 3372 C CA . THR A 1 433 ? 17.154 -22.781 -28.296 1.00 36.59 433 THR A CA 1
ATOM 3373 C C . THR A 1 433 ? 16.436 -22.674 -29.631 1.00 36.59 433 THR A C 1
ATOM 3375 O O . THR A 1 433 ? 16.256 -21.601 -30.199 1.00 36.59 433 THR A O 1
ATOM 3378 N N . VAL A 1 434 ? 16.096 -23.848 -30.146 1.00 41.81 434 VAL A N 1
ATOM 3379 C CA . VAL A 1 434 ? 15.398 -24.101 -31.400 1.00 41.81 434 VAL A CA 1
ATOM 3380 C C . VAL A 1 434 ? 13.905 -23.915 -31.147 1.00 41.81 434 VAL A C 1
ATOM 3382 O O . VAL A 1 434 ? 13.380 -24.479 -30.190 1.00 41.81 434 VAL A O 1
ATOM 3385 N N . GLY A 1 435 ? 13.235 -23.144 -31.999 1.00 37.09 435 GLY A N 1
ATOM 3386 C CA . GLY A 1 435 ? 11.793 -22.918 -31.919 1.00 37.09 435 GLY A CA 1
ATOM 3387 C C . GLY A 1 435 ? 11.361 -21.701 -32.726 1.00 37.09 435 GLY A C 1
ATOM 3388 O O . GLY A 1 435 ? 10.853 -20.740 -32.168 1.00 37.09 435 GLY A O 1
ATOM 3389 N N . ALA A 1 436 ? 11.612 -21.715 -34.036 1.00 44.09 436 ALA A N 1
ATOM 3390 C CA . ALA A 1 436 ? 10.947 -20.796 -34.950 1.00 44.09 436 ALA A CA 1
ATOM 3391 C C . ALA A 1 436 ? 9.478 -21.237 -35.068 1.00 44.09 436 ALA A C 1
ATOM 3393 O O . ALA A 1 436 ? 9.192 -22.225 -35.743 1.00 44.09 436 ALA A O 1
ATOM 3394 N N . GLY A 1 437 ? 8.574 -20.555 -34.364 1.00 40.09 437 GLY A N 1
ATOM 3395 C CA . GLY A 1 437 ? 7.144 -20.859 -34.402 1.00 40.09 437 GLY A CA 1
ATOM 3396 C C . GLY A 1 437 ? 6.354 -20.219 -33.265 1.00 40.09 437 GLY A C 1
ATOM 3397 O O . GLY A 1 437 ? 6.062 -20.900 -32.297 1.00 40.09 437 GLY A O 1
ATOM 3398 N N . GLU A 1 438 ? 6.072 -18.925 -33.410 1.00 42.94 438 GLU A N 1
ATOM 3399 C CA . GLU A 1 438 ? 4.963 -18.097 -32.889 1.00 42.94 438 GLU A CA 1
ATOM 3400 C C . GLU A 1 438 ? 5.481 -16.648 -32.894 1.00 42.94 438 GLU A C 1
ATOM 3402 O O . GLU A 1 438 ? 6.646 -16.403 -32.589 1.00 42.94 438 GLU A O 1
ATOM 3407 N N . GLU A 1 439 ? 4.681 -15.707 -33.389 1.00 49.31 439 GLU A N 1
ATOM 3408 C CA . GLU A 1 439 ? 5.077 -14.322 -33.669 1.00 49.31 439 GLU A CA 1
ATOM 3409 C C . GLU A 1 439 ? 5.788 -13.656 -32.478 1.00 49.31 439 GLU A C 1
ATOM 3411 O O . GLU A 1 439 ? 5.137 -13.315 -31.504 1.00 49.31 439 GLU A O 1
ATOM 3416 N N . ASP A 1 440 ? 7.115 -13.503 -32.576 1.00 59.81 440 ASP A N 1
ATOM 3417 C CA . ASP A 1 440 ? 8.019 -12.519 -31.943 1.00 59.81 440 ASP A CA 1
ATOM 3418 C C . ASP A 1 440 ? 7.585 -11.912 -30.580 1.00 59.81 440 ASP A C 1
ATOM 3420 O O . ASP A 1 440 ? 7.773 -10.720 -30.329 1.00 59.81 440 ASP A O 1
ATOM 3424 N N . ALA A 1 441 ? 7.004 -12.720 -29.687 1.00 66.69 441 ALA A N 1
ATOM 3425 C CA . ALA A 1 441 ? 6.487 -12.272 -28.401 1.00 66.69 441 ALA A CA 1
ATOM 3426 C C . ALA A 1 441 ? 7.658 -11.952 -27.467 1.00 66.69 441 ALA A C 1
ATOM 3428 O O . ALA A 1 441 ? 8.460 -12.816 -27.104 1.00 66.69 441 ALA A O 1
ATOM 3429 N N . GLU A 1 442 ? 7.795 -10.677 -27.115 1.00 89.88 442 GLU A N 1
ATOM 3430 C CA . GLU A 1 442 ? 8.878 -10.213 -26.264 1.00 89.88 442 GLU A CA 1
ATOM 3431 C C . GLU A 1 442 ? 8.474 -10.208 -24.787 1.00 89.88 442 GLU A C 1
ATOM 3433 O O . GLU A 1 442 ? 7.897 -9.241 -24.292 1.00 89.88 442 GLU A O 1
ATOM 3438 N N . ASP A 1 443 ? 8.887 -11.239 -24.054 1.00 94.19 443 ASP A N 1
ATOM 3439 C CA . ASP A 1 443 ? 8.632 -11.312 -22.619 1.00 94.19 443 ASP A CA 1
ATOM 3440 C C . ASP A 1 443 ? 9.572 -10.418 -21.781 1.00 94.19 443 ASP A C 1
ATOM 3442 O O . ASP A 1 443 ? 10.778 -10.310 -22.053 1.00 94.19 443 ASP A O 1
ATOM 3446 N N . PRO A 1 444 ? 9.064 -9.802 -20.696 1.00 96.25 444 PRO A N 1
ATOM 3447 C CA . PRO A 1 444 ? 9.898 -9.104 -19.731 1.00 96.25 444 PRO A CA 1
ATOM 3448 C C . PRO A 1 444 ? 10.712 -10.104 -18.900 1.00 96.25 444 PRO A C 1
ATOM 3450 O O . PRO A 1 444 ? 10.209 -11.123 -18.436 1.00 96.25 444 PRO A O 1
ATOM 3453 N N . VAL A 1 445 ? 11.970 -9.769 -18.622 1.00 96.62 445 VAL A N 1
ATOM 3454 C CA . VAL A 1 445 ? 12.887 -10.593 -17.811 1.00 96.62 445 VAL A CA 1
ATOM 3455 C C . VAL A 1 445 ? 12.986 -10.137 -16.354 1.00 96.62 445 VAL A C 1
ATOM 3457 O O . VAL A 1 445 ? 13.517 -10.851 -15.501 1.00 96.62 445 VAL A O 1
ATOM 3460 N N . ALA A 1 446 ? 12.488 -8.939 -16.049 1.00 97.06 446 ALA A N 1
ATOM 3461 C CA . ALA A 1 446 ? 12.303 -8.449 -14.688 1.00 97.06 446 ALA A CA 1
ATOM 3462 C C . ALA A 1 446 ? 11.151 -7.445 -14.632 1.00 97.06 446 ALA A C 1
ATOM 3464 O O . ALA A 1 446 ? 10.933 -6.708 -15.590 1.00 97.06 446 ALA A O 1
ATOM 3465 N N . TRP A 1 447 ? 10.446 -7.373 -13.508 1.00 97.75 447 TRP A N 1
ATOM 3466 C CA . TRP A 1 447 ? 9.351 -6.421 -13.308 1.00 97.75 447 TRP A CA 1
ATOM 3467 C C . TRP A 1 447 ? 9.133 -6.108 -11.832 1.00 97.75 447 TRP A C 1
ATOM 3469 O O . TRP A 1 447 ? 9.580 -6.849 -10.956 1.00 97.75 447 TRP A O 1
ATOM 3479 N N . ALA A 1 448 ? 8.446 -5.000 -11.574 1.00 97.00 448 ALA A N 1
ATOM 3480 C CA . ALA A 1 448 ? 7.914 -4.628 -10.271 1.00 97.00 448 ALA A CA 1
ATOM 3481 C C . ALA A 1 448 ? 6.725 -3.675 -10.436 1.00 97.00 448 ALA A C 1
ATOM 3483 O O . ALA A 1 448 ? 6.645 -2.947 -11.429 1.00 97.00 448 ALA A O 1
ATOM 3484 N N . PHE A 1 449 ? 5.844 -3.653 -9.441 1.00 95.31 449 PHE A N 1
ATOM 3485 C CA . PHE A 1 449 ? 4.661 -2.795 -9.392 1.00 95.31 449 PHE A CA 1
ATOM 3486 C C . PHE A 1 449 ? 4.618 -2.024 -8.071 1.00 95.31 449 PHE A C 1
ATOM 3488 O O . PHE A 1 449 ? 5.219 -2.468 -7.092 1.00 95.31 449 PHE A O 1
ATOM 3495 N N . LEU A 1 450 ? 3.883 -0.912 -8.027 1.00 92.25 450 LEU A N 1
ATOM 3496 C CA . LEU A 1 450 ? 3.379 -0.358 -6.774 1.00 92.25 450 LEU A CA 1
ATOM 3497 C C . LEU A 1 450 ? 1.926 -0.787 -6.573 1.00 92.25 450 LEU A C 1
ATOM 3499 O O . LEU A 1 450 ? 1.098 -0.608 -7.462 1.00 92.25 450 LEU A O 1
ATOM 3503 N N . GLY A 1 451 ? 1.633 -1.375 -5.416 1.00 86.25 451 GLY A N 1
ATOM 3504 C CA . GLY A 1 451 ? 0.290 -1.726 -4.983 1.00 86.25 451 GLY A CA 1
ATOM 3505 C C . GLY A 1 451 ? -0.563 -0.491 -4.669 1.00 86.25 451 GLY A C 1
ATOM 3506 O O . GLY A 1 451 ? -0.036 0.616 -4.560 1.00 86.25 451 GLY A O 1
ATOM 3507 N N . PRO A 1 452 ? -1.883 -0.666 -4.478 1.00 80.12 452 PRO A N 1
ATOM 3508 C CA . PRO A 1 452 ? -2.806 0.438 -4.197 1.00 80.12 452 PRO A CA 1
ATOM 3509 C C . PRO A 1 452 ? -2.474 1.222 -2.920 1.00 80.12 452 PRO A C 1
ATOM 3511 O O . PRO A 1 452 ? -2.809 2.397 -2.818 1.00 80.12 452 PRO A O 1
ATOM 3514 N N . ASP A 1 453 ? -1.790 0.585 -1.969 1.00 79.94 453 ASP A N 1
ATOM 3515 C CA . ASP A 1 453 ? -1.307 1.170 -0.716 1.00 79.94 453 ASP A CA 1
ATOM 3516 C C . ASP A 1 453 ? 0.060 1.865 -0.858 1.00 79.94 453 ASP A C 1
ATOM 3518 O O . ASP A 1 453 ? 0.661 2.239 0.144 1.00 79.94 453 ASP A O 1
ATOM 3522 N N . GLY A 1 454 ? 0.587 1.996 -2.082 1.00 86.19 454 GLY A N 1
ATOM 3523 C CA . GLY A 1 454 ? 1.919 2.540 -2.353 1.00 86.19 454 GLY A CA 1
ATOM 3524 C C . GLY A 1 454 ? 3.062 1.549 -2.104 1.00 86.19 454 GLY A C 1
ATOM 3525 O O . GLY A 1 454 ? 4.228 1.937 -2.175 1.00 86.19 454 GLY A O 1
ATOM 3526 N N . SER A 1 455 ? 2.766 0.271 -1.827 1.00 90.88 455 SER A N 1
ATOM 3527 C CA . SER A 1 455 ? 3.798 -0.740 -1.570 1.00 90.88 455 SER A CA 1
ATOM 3528 C C . SER A 1 455 ? 4.499 -1.214 -2.841 1.00 90.88 455 SER A C 1
ATOM 3530 O O . SER A 1 455 ? 3.847 -1.551 -3.821 1.00 90.88 455 SER A O 1
ATOM 3532 N N . LEU A 1 456 ? 5.824 -1.353 -2.837 1.00 95.31 456 LEU A N 1
ATOM 3533 C CA . LEU A 1 456 ? 6.514 -2.108 -3.883 1.00 95.31 456 LEU A CA 1
ATOM 3534 C C . LEU A 1 456 ? 6.123 -3.590 -3.775 1.00 95.31 456 LEU A C 1
ATOM 3536 O O . LEU A 1 456 ? 6.326 -4.235 -2.747 1.00 95.31 456 LEU A O 1
ATOM 3540 N N . ALA A 1 457 ? 5.574 -4.136 -4.855 1.00 92.44 457 ALA A N 1
ATOM 3541 C CA . ALA A 1 457 ? 5.014 -5.476 -4.900 1.00 92.44 457 ALA A CA 1
ATOM 3542 C C . ALA A 1 457 ? 5.396 -6.216 -6.188 1.00 92.44 457 ALA A C 1
ATOM 3544 O O . ALA A 1 457 ? 5.778 -5.625 -7.202 1.00 92.44 457 ALA A O 1
ATOM 3545 N N . THR A 1 458 ? 5.280 -7.546 -6.138 1.00 92.44 458 THR A N 1
ATOM 3546 C CA . THR A 1 458 ? 5.469 -8.435 -7.298 1.00 92.44 458 THR A CA 1
ATOM 3547 C C . THR A 1 458 ? 6.829 -8.231 -7.990 1.00 92.44 458 THR A C 1
ATOM 3549 O O . THR A 1 458 ? 6.954 -8.373 -9.202 1.00 92.44 458 THR A O 1
ATOM 3552 N N . LEU A 1 459 ? 7.870 -7.893 -7.218 1.00 96.12 459 LEU A N 1
ATOM 3553 C CA . LEU A 1 459 ? 9.232 -7.775 -7.733 1.00 96.12 459 LEU A CA 1
ATOM 3554 C C . LEU A 1 459 ? 9.749 -9.153 -8.153 1.00 96.12 459 LEU A C 1
ATOM 3556 O O . LEU A 1 459 ? 9.841 -10.069 -7.332 1.00 96.12 459 LEU A O 1
ATOM 3560 N N . HIS A 1 460 ? 10.148 -9.280 -9.414 1.00 96.56 460 HIS A N 1
ATOM 3561 C CA . HIS A 1 460 ? 10.685 -10.523 -9.948 1.00 96.56 460 HIS A CA 1
ATOM 3562 C C . HIS A 1 460 ? 11.836 -10.276 -10.924 1.00 96.56 460 HIS A C 1
ATOM 3564 O O . HIS A 1 460 ? 11.882 -9.265 -11.623 1.00 96.56 460 HIS A O 1
ATOM 3570 N N . VAL A 1 461 ? 12.757 -11.240 -10.974 1.00 96.88 461 VAL A N 1
ATOM 3571 C CA . VAL A 1 461 ? 13.775 -11.372 -12.020 1.00 96.88 461 VAL A CA 1
ATOM 3572 C C . VAL A 1 461 ? 13.841 -12.840 -12.416 1.00 96.88 461 VAL A C 1
ATOM 3574 O O . VAL A 1 461 ? 14.075 -13.708 -11.556 1.00 96.88 461 VAL A O 1
ATOM 3577 N N . GLU A 1 462 ? 13.671 -13.091 -13.710 1.00 95.81 462 GLU A N 1
ATOM 3578 C CA . GLU A 1 462 ? 13.773 -14.417 -14.306 1.00 95.81 462 GLU A CA 1
ATOM 3579 C C . GLU A 1 462 ? 15.133 -15.045 -13.996 1.00 95.81 462 GLU A C 1
ATOM 3581 O O . GLU A 1 462 ? 16.166 -14.368 -13.963 1.00 95.81 462 GLU A O 1
ATOM 3586 N N . ALA A 1 463 ? 15.139 -16.352 -13.724 1.00 93.81 463 ALA A N 1
ATOM 3587 C CA . ALA A 1 463 ? 16.294 -17.031 -13.132 1.00 93.81 463 ALA A CA 1
ATOM 3588 C C . ALA A 1 463 ? 17.581 -16.860 -13.958 1.00 93.81 463 ALA A C 1
ATOM 3590 O O . ALA A 1 463 ? 18.636 -16.591 -13.382 1.00 93.81 463 ALA A O 1
ATOM 3591 N N . ALA A 1 464 ? 17.468 -16.926 -15.289 1.00 92.88 464 ALA A N 1
ATOM 3592 C CA . ALA A 1 464 ? 18.579 -16.770 -16.229 1.00 92.88 464 ALA A CA 1
ATOM 3593 C C . ALA A 1 464 ? 19.225 -15.370 -16.210 1.00 92.88 464 ALA A C 1
ATOM 3595 O O . ALA A 1 464 ? 20.381 -15.221 -16.595 1.00 92.88 464 ALA A O 1
ATOM 3596 N N . TYR A 1 465 ? 18.512 -14.350 -15.724 1.00 93.38 465 TYR A N 1
ATOM 3597 C CA . TYR A 1 465 ? 18.949 -12.950 -15.743 1.00 93.38 465 TYR A CA 1
ATOM 3598 C C . TYR A 1 465 ? 19.299 -12.407 -14.348 1.00 93.38 465 TYR A C 1
ATOM 3600 O O . TYR A 1 465 ? 19.639 -11.229 -14.183 1.00 93.38 465 TYR A O 1
ATOM 3608 N N . ARG A 1 466 ? 19.271 -13.255 -13.312 1.00 91.88 466 ARG A N 1
ATOM 3609 C CA . ARG A 1 466 ? 19.708 -12.885 -11.954 1.00 91.88 466 ARG A CA 1
ATOM 3610 C C . ARG A 1 466 ? 21.208 -12.568 -11.925 1.00 91.88 466 ARG A C 1
ATOM 3612 O O . ARG A 1 466 ? 21.954 -12.906 -12.831 1.00 91.88 466 ARG A O 1
ATOM 3619 N N . GLY A 1 467 ? 21.652 -11.847 -10.895 1.00 88.69 467 GLY A N 1
ATOM 3620 C CA . GLY A 1 467 ? 23.055 -11.420 -10.756 1.00 88.69 467 GLY A CA 1
ATOM 3621 C C . GLY A 1 467 ? 23.433 -10.151 -11.534 1.00 88.69 467 GLY A C 1
ATOM 3622 O O . GLY A 1 467 ? 24.390 -9.484 -11.159 1.00 88.69 467 GLY A O 1
ATOM 3623 N N . HIS A 1 468 ? 22.628 -9.719 -12.508 1.00 89.75 468 HIS A N 1
ATOM 3624 C CA . HIS A 1 468 ? 22.871 -8.505 -13.310 1.00 89.75 468 HIS A CA 1
ATOM 3625 C C . HIS A 1 468 ? 22.394 -7.199 -12.637 1.00 89.75 468 HIS A C 1
ATOM 3627 O O . HIS A 1 468 ? 22.372 -6.129 -13.242 1.00 89.75 468 HIS A O 1
ATOM 3633 N N . GLY A 1 469 ? 21.958 -7.268 -11.374 1.00 91.25 469 GLY A N 1
ATOM 3634 C CA . GLY A 1 469 ? 21.450 -6.110 -10.629 1.00 91.25 469 GLY A CA 1
ATOM 3635 C C . GLY A 1 469 ? 20.086 -5.582 -11.098 1.00 91.25 469 GLY A C 1
ATOM 3636 O O . GLY A 1 469 ? 19.700 -4.487 -10.690 1.00 91.25 469 GLY A O 1
ATOM 3637 N N . LEU A 1 470 ? 19.349 -6.340 -11.921 1.00 94.31 470 LEU A N 1
ATOM 3638 C CA . LEU A 1 470 ? 18.061 -5.916 -12.491 1.00 94.31 470 LEU A CA 1
ATOM 3639 C C . LEU A 1 470 ? 17.003 -5.618 -11.426 1.00 94.31 470 LEU A C 1
ATOM 3641 O O . LEU A 1 470 ? 16.308 -4.615 -11.541 1.00 94.31 470 LEU A O 1
ATOM 3645 N N . ALA A 1 471 ? 16.933 -6.435 -10.367 1.00 94.69 471 ALA A N 1
ATOM 3646 C CA . ALA A 1 471 ? 15.932 -6.301 -9.306 1.00 94.69 471 ALA A CA 1
ATOM 3647 C C . ALA A 1 471 ? 15.923 -4.892 -8.695 1.00 94.69 471 ALA A C 1
ATOM 3649 O O . ALA A 1 471 ? 14.882 -4.252 -8.611 1.00 94.69 471 ALA A O 1
ATOM 3650 N N . GLY A 1 472 ? 17.101 -4.376 -8.334 1.00 93.06 472 GLY A N 1
ATOM 3651 C CA . GLY A 1 472 ? 17.210 -3.042 -7.755 1.00 93.06 472 GLY A CA 1
ATOM 3652 C C . GLY A 1 472 ? 16.821 -1.931 -8.734 1.00 93.06 472 GLY A C 1
ATOM 3653 O O . GLY A 1 472 ? 16.181 -0.955 -8.356 1.00 93.06 472 GLY A O 1
ATOM 3654 N N . ARG A 1 473 ? 17.179 -2.087 -10.012 1.00 93.12 473 ARG A N 1
ATOM 3655 C CA . ARG A 1 473 ? 16.895 -1.079 -11.041 1.00 93.12 473 ARG A CA 1
ATOM 3656 C C . ARG A 1 473 ? 15.413 -1.014 -11.384 1.00 93.12 473 ARG A C 1
ATOM 3658 O O . ARG A 1 473 ? 14.869 0.081 -11.449 1.00 93.12 473 ARG A O 1
ATOM 3665 N N . VAL A 1 474 ? 14.765 -2.165 -11.566 1.00 94.62 474 VAL A N 1
ATOM 3666 C CA . VAL A 1 474 ? 13.329 -2.215 -11.864 1.00 94.62 474 VAL A CA 1
ATOM 3667 C C . VAL A 1 474 ? 12.488 -1.794 -10.662 1.00 94.62 474 VAL A C 1
ATOM 3669 O O . VAL A 1 474 ? 11.509 -1.083 -10.845 1.00 94.62 474 VAL A O 1
ATOM 3672 N N . ALA A 1 475 ? 12.914 -2.127 -9.437 1.00 95.12 475 ALA A N 1
ATOM 3673 C CA . ALA A 1 475 ? 12.279 -1.641 -8.215 1.00 95.12 475 ALA A CA 1
ATOM 3674 C C . ALA A 1 475 ? 12.330 -0.110 -8.120 1.00 95.12 475 ALA A C 1
ATOM 3676 O O . ALA A 1 475 ? 11.297 0.526 -7.939 1.00 95.12 475 ALA A O 1
ATOM 3677 N N . ARG A 1 476 ? 13.512 0.492 -8.306 1.00 92.88 476 ARG A N 1
ATOM 3678 C CA . ARG A 1 476 ? 13.676 1.954 -8.318 1.00 92.88 476 ARG A CA 1
ATOM 3679 C C . ARG A 1 476 ? 12.830 2.618 -9.397 1.00 92.88 476 ARG A C 1
ATOM 3681 O O . ARG A 1 476 ? 12.172 3.612 -9.122 1.00 92.88 476 ARG A O 1
ATOM 3688 N N . GLU A 1 477 ? 12.822 2.060 -10.603 1.00 92.31 477 GLU A N 1
ATOM 3689 C CA . GLU A 1 477 ? 12.034 2.621 -11.697 1.00 92.31 477 GLU A CA 1
ATOM 3690 C C . GLU A 1 477 ? 10.524 2.510 -11.435 1.00 92.31 477 GLU A C 1
ATOM 3692 O O . GLU A 1 477 ? 9.797 3.458 -11.715 1.00 92.31 477 GLU A O 1
ATOM 3697 N N . ALA A 1 478 ? 10.044 1.411 -10.841 1.00 93.50 478 ALA A N 1
ATOM 3698 C CA . ALA A 1 478 ? 8.644 1.280 -10.433 1.00 93.50 478 ALA A CA 1
ATOM 3699 C C . ALA A 1 478 ? 8.269 2.299 -9.342 1.00 93.50 478 ALA A C 1
ATOM 3701 O O . ALA A 1 478 ? 7.255 2.982 -9.475 1.00 93.50 478 ALA A O 1
ATOM 3702 N N . MET A 1 479 ? 9.118 2.455 -8.316 1.00 93.06 479 MET A N 1
ATOM 3703 C CA . MET A 1 479 ? 8.937 3.452 -7.254 1.00 93.06 479 MET A CA 1
ATOM 3704 C C . MET A 1 479 ? 8.854 4.870 -7.819 1.00 93.06 479 MET A C 1
ATOM 3706 O O . MET A 1 479 ? 7.909 5.596 -7.532 1.00 93.06 479 MET A O 1
ATOM 3710 N N . ARG A 1 480 ? 9.806 5.247 -8.676 1.00 88.75 480 ARG A N 1
ATOM 3711 C CA . ARG A 1 480 ? 9.858 6.571 -9.302 1.00 88.75 480 ARG A CA 1
ATOM 3712 C C . ARG A 1 480 ? 8.634 6.833 -10.183 1.00 88.75 480 ARG A C 1
ATOM 3714 O O . ARG A 1 480 ? 8.035 7.899 -10.093 1.00 88.75 480 ARG A O 1
ATOM 3721 N N . ARG A 1 481 ? 8.231 5.868 -11.018 1.00 87.38 481 ARG A N 1
ATOM 3722 C CA . ARG A 1 481 ? 7.055 6.014 -11.892 1.00 87.38 481 ARG A CA 1
ATOM 3723 C C . ARG A 1 481 ? 5.767 6.176 -11.103 1.00 87.38 481 ARG A C 1
ATOM 3725 O O . ARG A 1 481 ? 5.009 7.091 -11.387 1.00 87.38 481 ARG A O 1
ATOM 3732 N N . GLY A 1 482 ? 5.519 5.313 -10.122 1.00 87.06 482 GLY A N 1
ATOM 3733 C CA . GLY A 1 482 ? 4.273 5.376 -9.362 1.00 87.06 482 GLY A CA 1
ATOM 3734 C C . GLY A 1 482 ? 4.225 6.550 -8.383 1.00 87.06 482 GLY A C 1
ATOM 3735 O O . GLY A 1 482 ? 3.189 7.190 -8.242 1.00 87.06 482 GLY A O 1
ATOM 3736 N N . MET A 1 483 ? 5.343 6.869 -7.730 1.00 87.38 483 MET A N 1
ATOM 3737 C CA . MET A 1 483 ? 5.361 7.895 -6.689 1.00 87.38 483 MET A CA 1
ATOM 3738 C C . MET A 1 483 ? 5.607 9.306 -7.232 1.00 87.38 483 MET A C 1
ATOM 3740 O O . MET A 1 483 ? 5.015 10.255 -6.732 1.00 87.38 483 MET A O 1
ATOM 3744 N N . VAL A 1 484 ? 6.457 9.456 -8.257 1.00 83.44 484 VAL A N 1
ATOM 3745 C CA . VAL A 1 484 ? 6.884 10.768 -8.776 1.00 83.44 484 VAL A CA 1
ATOM 3746 C C . VAL A 1 484 ? 6.209 11.120 -10.102 1.00 83.44 484 VAL A C 1
ATOM 3748 O O . VAL A 1 484 ? 5.724 12.236 -10.238 1.00 83.44 484 VAL A O 1
ATOM 3751 N N . GLU A 1 485 ? 6.167 10.206 -11.082 1.00 82.00 485 GLU A N 1
ATOM 3752 C CA . GLU A 1 485 ? 5.555 10.512 -12.393 1.00 82.00 485 GLU A CA 1
ATOM 3753 C C . GLU A 1 485 ? 4.023 10.482 -12.362 1.00 82.00 485 GLU A C 1
ATOM 3755 O O . GLU A 1 485 ? 3.396 11.412 -12.860 1.00 82.00 485 GLU A O 1
ATOM 3760 N N . ASP A 1 486 ? 3.423 9.426 -11.801 1.00 80.12 486 ASP A N 1
ATOM 3761 C CA . ASP A 1 486 ? 1.962 9.316 -11.654 1.00 80.12 486 ASP A CA 1
ATOM 3762 C C . ASP A 1 486 ? 1.461 10.288 -10.571 1.00 80.12 486 ASP A C 1
ATOM 3764 O O . ASP A 1 486 ? 0.372 10.844 -10.672 1.00 80.12 486 ASP A O 1
ATOM 3768 N N . GLY A 1 487 ? 2.269 10.529 -9.527 1.00 71.75 487 GLY A N 1
ATOM 3769 C CA . GLY A 1 487 ? 1.950 11.478 -8.452 1.00 71.75 487 GLY A CA 1
ATOM 3770 C C . GLY A 1 487 ? 0.686 11.117 -7.661 1.00 71.75 487 GLY A C 1
ATOM 3771 O O . GLY A 1 487 ? 0.106 11.969 -6.987 1.00 71.75 487 GLY A O 1
ATOM 3772 N N . ARG A 1 488 ? 0.239 9.857 -7.767 1.00 72.19 488 ARG A N 1
ATOM 3773 C CA . ARG A 1 488 ? -1.019 9.358 -7.197 1.00 72.19 488 ARG A CA 1
ATOM 3774 C C . ARG A 1 488 ? -1.001 9.330 -5.672 1.00 72.19 488 ARG A C 1
ATOM 3776 O O . ARG A 1 488 ? -2.011 9.637 -5.049 1.00 72.19 488 ARG A O 1
ATOM 3783 N N . TRP A 1 489 ? 0.134 8.949 -5.087 1.00 73.06 489 TRP A N 1
ATOM 3784 C CA . TRP A 1 489 ? 0.293 8.801 -3.634 1.00 73.06 489 TRP A CA 1
ATOM 3785 C C . TRP A 1 489 ? 1.138 9.895 -2.995 1.00 73.06 489 TRP A C 1
ATOM 3787 O O . TRP A 1 489 ? 1.025 10.124 -1.796 1.00 73.06 489 TRP A O 1
ATOM 3797 N N . TRP A 1 490 ? 1.977 10.574 -3.775 1.00 71.62 490 TRP A N 1
ATOM 3798 C CA . TRP A 1 490 ? 2.850 11.616 -3.262 1.00 71.62 490 TRP A CA 1
ATOM 3799 C C . TRP A 1 490 ? 2.848 12.836 -4.156 1.00 71.62 490 TRP A C 1
ATOM 3801 O O . TRP A 1 490 ? 2.805 12.781 -5.383 1.00 71.62 490 TRP A O 1
ATOM 3811 N N . THR A 1 491 ? 2.882 13.966 -3.475 1.00 64.81 491 THR A N 1
ATOM 3812 C CA . THR A 1 491 ? 2.549 15.263 -4.030 1.00 64.81 491 THR A CA 1
ATOM 3813 C C . THR A 1 491 ? 3.666 16.277 -3.835 1.00 64.81 491 THR A C 1
ATOM 3815 O O . THR A 1 491 ? 3.551 17.386 -4.353 1.00 64.81 491 THR A O 1
ATOM 3818 N N . GLY A 1 492 ? 4.709 15.917 -3.081 1.00 64.94 492 GLY A N 1
ATOM 3819 C CA . GLY A 1 492 ? 5.806 16.799 -2.683 1.00 64.94 492 GLY A CA 1
ATOM 3820 C C . GLY A 1 492 ? 5.433 17.908 -1.693 1.00 64.94 492 GLY A C 1
ATOM 3821 O O . GLY A 1 492 ? 6.313 18.665 -1.312 1.00 64.94 492 GLY A O 1
ATOM 3822 N N . GLU A 1 493 ? 4.163 18.021 -1.287 1.00 56.06 493 GLU A N 1
ATOM 3823 C CA . GLU A 1 493 ? 3.605 19.195 -0.589 1.00 56.06 493 GLU A CA 1
ATOM 3824 C C . GLU A 1 493 ? 3.799 19.228 0.928 1.00 56.06 493 GLU A C 1
ATOM 3826 O O . GLU A 1 493 ? 3.767 20.313 1.506 1.00 56.06 493 GLU A O 1
ATOM 3831 N N . ASP A 1 494 ? 3.952 18.065 1.556 1.00 52.62 494 ASP A N 1
ATOM 3832 C CA . ASP A 1 494 ? 4.046 17.899 3.015 1.00 52.62 494 ASP A CA 1
ATOM 3833 C C . ASP A 1 494 ? 5.369 17.201 3.385 1.00 52.62 494 ASP A C 1
ATOM 3835 O O . ASP A 1 494 ? 5.460 16.435 4.341 1.00 52.62 494 ASP A O 1
ATOM 3839 N N . ASP A 1 495 ? 6.393 17.405 2.556 1.00 58.56 495 ASP A N 1
ATOM 3840 C CA . ASP A 1 495 ? 7.609 16.615 2.609 1.00 58.56 495 ASP A CA 1
ATOM 3841 C C . ASP A 1 495 ? 8.653 17.176 3.577 1.00 58.56 495 ASP A C 1
ATOM 3843 O O . ASP A 1 495 ? 9.103 18.318 3.472 1.00 58.56 495 ASP A O 1
ATOM 3847 N N . THR A 1 496 ? 9.074 16.319 4.496 1.00 60.12 496 THR A N 1
ATOM 3848 C CA . THR A 1 496 ? 10.222 16.535 5.376 1.00 60.12 496 THR A CA 1
ATOM 3849 C C . THR A 1 496 ? 11.377 15.635 4.940 1.00 60.12 496 THR A C 1
ATOM 3851 O O . THR A 1 496 ? 11.154 14.567 4.372 1.00 60.12 496 THR A O 1
ATOM 3854 N N . GLU A 1 497 ? 12.626 15.988 5.274 1.00 58.09 497 GLU A N 1
ATOM 3855 C CA . GLU A 1 497 ? 13.801 15.137 4.989 1.00 58.09 497 GLU A CA 1
ATOM 3856 C C . GLU A 1 497 ? 13.682 13.701 5.549 1.00 58.09 497 GLU A C 1
ATOM 3858 O O . GLU A 1 497 ? 14.399 12.801 5.117 1.00 58.09 497 GLU A O 1
ATOM 3863 N N . THR A 1 498 ? 12.774 13.463 6.500 1.00 61.44 498 THR A N 1
ATOM 3864 C CA . THR A 1 498 ? 12.531 12.161 7.134 1.00 61.44 498 THR A CA 1
ATOM 3865 C C . THR A 1 498 ? 11.364 11.376 6.529 1.00 61.44 498 THR A C 1
ATOM 3867 O O . THR A 1 498 ? 11.107 10.251 6.966 1.00 61.44 498 THR A O 1
ATOM 3870 N N . SER A 1 499 ? 10.668 11.930 5.532 1.00 74.94 499 SER A N 1
ATOM 3871 C CA . SER A 1 499 ? 9.476 11.323 4.936 1.00 74.94 499 SER A CA 1
ATOM 3872 C C . SER A 1 499 ? 9.806 10.031 4.182 1.00 74.94 499 SER A C 1
ATOM 3874 O O . SER A 1 499 ? 10.616 9.998 3.253 1.00 74.94 499 SER A O 1
ATOM 3876 N N . MET A 1 500 ? 9.151 8.940 4.588 1.00 84.44 500 MET A N 1
ATOM 3877 C CA . MET A 1 500 ? 9.209 7.646 3.906 1.00 84.44 500 MET A CA 1
ATOM 3878 C C . MET A 1 500 ? 8.079 7.579 2.888 1.00 84.44 500 MET A C 1
ATOM 3880 O O . MET A 1 500 ? 6.917 7.734 3.249 1.00 84.44 500 MET A O 1
ATOM 3884 N N . LEU A 1 501 ? 8.419 7.341 1.624 1.00 87.00 501 LEU A N 1
ATOM 3885 C CA . LEU A 1 501 ? 7.466 7.436 0.521 1.00 87.00 501 LEU A CA 1
ATOM 3886 C C . LEU A 1 501 ? 6.925 6.077 0.091 1.00 87.00 501 LEU A C 1
ATOM 3888 O O . LEU A 1 501 ? 5.741 5.944 -0.188 1.00 87.00 501 LEU A O 1
ATOM 3892 N N . VAL A 1 502 ? 7.788 5.064 0.027 1.00 92.81 502 VAL A N 1
ATOM 3893 C CA . VAL A 1 502 ? 7.412 3.714 -0.411 1.00 92.81 502 VAL A CA 1
ATOM 3894 C C . VAL A 1 502 ? 7.760 2.715 0.679 1.00 92.81 502 VAL A C 1
ATOM 3896 O O . VAL A 1 502 ? 8.823 2.806 1.292 1.00 92.81 502 VAL A O 1
ATOM 3899 N N . HIS A 1 503 ? 6.915 1.705 0.871 1.00 93.69 503 HIS A N 1
ATOM 3900 C CA . HIS A 1 503 ? 7.252 0.525 1.666 1.00 93.69 503 HIS A CA 1
ATOM 3901 C C . HIS A 1 503 ? 7.231 -0.759 0.843 1.00 93.69 503 HIS A C 1
ATOM 3903 O O . HIS A 1 503 ? 6.678 -0.821 -0.246 1.00 93.69 503 HIS A O 1
ATOM 3909 N N . THR A 1 504 ? 7.825 -1.825 1.367 1.00 95.50 504 THR A N 1
ATOM 3910 C CA . THR A 1 504 ? 7.694 -3.183 0.823 1.00 95.50 504 THR A CA 1
ATOM 3911 C C . THR A 1 504 ? 7.740 -4.195 1.945 1.00 95.50 504 THR A C 1
ATOM 3913 O O . THR A 1 504 ? 8.492 -4.030 2.902 1.00 95.50 504 THR A O 1
ATOM 3916 N N . ASN A 1 505 ? 7.004 -5.288 1.781 1.00 94.19 505 ASN A N 1
ATOM 3917 C CA . ASN A 1 505 ? 6.992 -6.391 2.730 1.00 94.19 505 ASN A CA 1
ATOM 3918 C C . ASN A 1 505 ? 7.760 -7.566 2.131 1.00 94.19 505 ASN A C 1
ATOM 3920 O O . ASN A 1 505 ? 7.386 -8.094 1.084 1.00 94.19 505 ASN A O 1
ATOM 3924 N N . VAL A 1 506 ? 8.841 -7.983 2.784 1.00 94.00 506 VAL A N 1
ATOM 3925 C CA . VAL A 1 506 ? 9.681 -9.091 2.322 1.00 94.00 506 VAL A CA 1
ATOM 3926 C C . VAL A 1 506 ? 9.623 -10.221 3.336 1.00 94.00 506 VAL A C 1
ATOM 3928 O O . VAL A 1 506 ? 9.930 -10.006 4.502 1.00 94.00 506 VAL A O 1
ATOM 3931 N N . ALA A 1 507 ? 9.259 -11.430 2.901 1.00 91.88 507 ALA A N 1
ATOM 3932 C CA . ALA A 1 507 ? 9.224 -12.597 3.784 1.00 91.88 507 ALA A CA 1
ATOM 3933 C C . ALA A 1 507 ? 10.569 -12.757 4.511 1.00 91.88 507 ALA A C 1
ATOM 3935 O O . ALA A 1 507 ? 11.620 -12.665 3.870 1.00 91.88 507 ALA A O 1
ATOM 3936 N N . MET A 1 508 ? 10.551 -13.011 5.822 1.00 89.81 508 MET A N 1
ATOM 3937 C CA . MET A 1 508 ? 11.766 -13.012 6.652 1.00 89.81 508 MET A CA 1
ATOM 3938 C C . MET A 1 508 ? 12.863 -13.944 6.130 1.00 89.81 508 MET A C 1
ATOM 3940 O O . MET A 1 508 ? 14.022 -13.535 6.023 1.00 89.81 508 MET A O 1
ATOM 3944 N N . GLY A 1 509 ? 12.473 -15.147 5.693 1.00 88.62 509 GLY A N 1
ATOM 3945 C CA . GLY A 1 509 ? 13.377 -16.139 5.104 1.00 88.62 509 GLY A CA 1
ATOM 3946 C C . GLY A 1 509 ? 13.868 -15.805 3.686 1.00 88.62 509 GLY A C 1
ATOM 3947 O O . GLY A 1 509 ? 14.784 -16.452 3.176 1.00 88.62 509 GLY A O 1
ATOM 3948 N N . ASN A 1 510 ? 13.317 -14.782 3.021 1.00 90.56 510 ASN A N 1
ATOM 3949 C CA . ASN A 1 510 ? 13.726 -14.362 1.677 1.00 90.56 510 ASN A CA 1
ATOM 3950 C C . ASN A 1 510 ? 14.948 -13.429 1.733 1.00 90.56 510 ASN A C 1
ATOM 3952 O O . ASN A 1 510 ? 14.891 -12.239 1.406 1.00 90.56 510 ASN A O 1
ATOM 3956 N N . GLY A 1 511 ? 16.094 -13.999 2.114 1.00 90.38 511 GLY A N 1
ATOM 3957 C CA . GLY A 1 511 ? 17.352 -13.261 2.250 1.00 90.38 511 GLY A CA 1
ATOM 3958 C C . GLY A 1 511 ? 17.837 -12.598 0.953 1.00 90.38 511 GLY A C 1
ATOM 3959 O O . GLY A 1 511 ? 18.530 -11.586 1.005 1.00 90.38 511 GLY A O 1
ATOM 3960 N N . ALA A 1 512 ? 17.472 -13.127 -0.220 1.00 90.62 512 ALA A N 1
ATOM 3961 C CA . ALA A 1 512 ? 17.831 -12.517 -1.501 1.00 90.62 512 ALA A CA 1
ATOM 3962 C C . ALA A 1 512 ? 17.119 -11.175 -1.713 1.00 90.62 512 ALA A C 1
ATOM 3964 O O . ALA A 1 512 ? 17.771 -10.189 -2.053 1.00 90.62 512 ALA A O 1
ATOM 3965 N N . SER A 1 513 ? 15.807 -11.126 -1.471 1.00 91.88 513 SER A N 1
ATOM 3966 C CA . SER A 1 513 ? 15.024 -9.897 -1.636 1.00 91.88 513 SER A CA 1
ATOM 3967 C C . SER A 1 513 ? 15.338 -8.884 -0.538 1.00 91.88 513 SER A C 1
ATOM 3969 O O . SER A 1 513 ? 15.463 -7.703 -0.842 1.00 91.88 513 SER A O 1
ATOM 3971 N N . ARG A 1 514 ? 15.583 -9.339 0.701 1.00 94.12 514 ARG A N 1
ATOM 3972 C CA . ARG A 1 514 ? 16.058 -8.486 1.806 1.00 94.12 514 ARG A CA 1
ATOM 3973 C C . ARG A 1 514 ? 17.332 -7.724 1.435 1.00 94.12 514 ARG A C 1
ATOM 3975 O O . ARG A 1 514 ? 17.345 -6.499 1.477 1.00 94.12 514 ARG A O 1
ATOM 3982 N N . ARG A 1 515 ? 18.350 -8.432 0.927 1.00 93.50 515 ARG A N 1
ATOM 3983 C CA . ARG A 1 515 ? 19.597 -7.806 0.448 1.00 93.50 515 ARG A CA 1
ATOM 3984 C C . ARG A 1 515 ? 19.375 -6.816 -0.692 1.00 93.50 515 ARG A C 1
ATOM 3986 O O . ARG A 1 515 ? 20.112 -5.840 -0.800 1.00 93.50 515 ARG A O 1
ATOM 3993 N N . VAL A 1 516 ? 18.397 -7.065 -1.569 1.00 94.12 516 VAL A N 1
ATOM 3994 C CA . VAL A 1 516 ? 18.029 -6.102 -2.619 1.00 94.12 516 VAL A CA 1
ATOM 3995 C C . VAL A 1 516 ? 17.472 -4.824 -1.995 1.00 94.12 516 VAL A C 1
ATOM 3997 O O . VAL A 1 516 ? 17.926 -3.749 -2.380 1.00 94.12 516 VAL A O 1
ATOM 4000 N N . MET A 1 517 ? 16.558 -4.927 -1.023 1.00 95.75 517 MET A N 1
ATOM 4001 C CA . MET A 1 517 ? 15.980 -3.755 -0.349 1.00 95.75 517 MET A CA 1
ATOM 4002 C C . MET A 1 517 ? 17.037 -2.965 0.419 1.00 95.75 517 MET A C 1
ATOM 4004 O O . MET A 1 517 ? 17.137 -1.755 0.243 1.00 95.75 517 MET A O 1
ATOM 4008 N N . GLU A 1 518 ? 17.888 -3.646 1.182 1.00 94.25 518 GLU A N 1
ATOM 4009 C CA . GLU A 1 518 ? 18.981 -3.026 1.943 1.00 94.25 518 GLU A CA 1
ATOM 4010 C C . GLU A 1 518 ? 19.965 -2.303 1.013 1.00 94.25 518 GLU A C 1
ATOM 4012 O O . GLU A 1 518 ? 20.296 -1.139 1.229 1.00 94.25 518 GLU A O 1
ATOM 4017 N N . LYS A 1 519 ? 20.371 -2.942 -0.095 1.00 92.94 519 LYS A N 1
ATOM 4018 C CA . LYS A 1 519 ? 21.268 -2.330 -1.090 1.00 92.94 519 LYS A CA 1
ATOM 4019 C C . LYS A 1 519 ? 20.640 -1.131 -1.805 1.00 92.94 519 LYS A C 1
ATOM 4021 O O . LYS A 1 519 ? 21.366 -0.262 -2.285 1.00 92.94 519 LYS A O 1
ATOM 4026 N N . LEU A 1 520 ? 19.314 -1.093 -1.926 1.00 92.50 520 LEU A N 1
ATOM 4027 C CA . LEU A 1 520 ? 18.606 0.053 -2.492 1.00 92.50 520 LEU A CA 1
ATOM 4028 C C . LEU A 1 520 ? 18.576 1.265 -1.557 1.00 92.50 520 LEU A C 1
ATOM 4030 O O . LEU A 1 520 ? 18.257 2.345 -2.043 1.00 92.50 520 LEU A O 1
ATOM 4034 N N . GLY A 1 521 ? 18.922 1.100 -0.277 1.00 92.62 521 GLY A N 1
ATOM 4035 C CA . GLY A 1 521 ? 18.767 2.122 0.760 1.00 92.62 521 GLY A CA 1
ATOM 4036 C C . GLY A 1 521 ? 17.511 1.935 1.615 1.00 92.62 521 GLY A C 1
ATOM 4037 O O . GLY A 1 521 ? 17.146 2.831 2.365 1.00 92.62 521 GLY A O 1
ATOM 4038 N N . GLY A 1 522 ? 16.836 0.786 1.511 1.00 93.44 522 GLY A N 1
ATOM 4039 C CA . GLY A 1 522 ? 15.652 0.481 2.306 1.00 93.44 522 GLY A CA 1
ATOM 4040 C C . GLY A 1 522 ? 15.985 0.364 3.789 1.00 93.44 522 GLY A C 1
ATOM 4041 O O . GLY A 1 522 ? 16.839 -0.431 4.186 1.00 93.44 522 GLY A O 1
ATOM 4042 N N . ARG A 1 523 ? 15.273 1.128 4.614 1.00 91.62 523 ARG A N 1
ATOM 4043 C CA . ARG A 1 523 ? 15.385 1.102 6.074 1.00 91.62 523 ARG A CA 1
ATOM 4044 C C . ARG A 1 523 ? 14.402 0.086 6.633 1.00 91.62 523 ARG A C 1
ATOM 4046 O O . ARG A 1 523 ? 13.234 0.094 6.260 1.00 91.62 523 ARG A O 1
ATOM 4053 N N . VAL A 1 524 ? 14.858 -0.786 7.525 1.00 91.00 524 VAL A N 1
ATOM 4054 C CA . VAL A 1 524 ? 13.953 -1.697 8.236 1.00 91.00 524 VAL A CA 1
ATOM 4055 C C . VAL A 1 524 ? 13.049 -0.863 9.143 1.00 91.00 524 VAL A C 1
ATOM 4057 O O . VAL A 1 524 ? 13.550 -0.110 9.974 1.00 91.00 524 VAL A O 1
ATOM 4060 N N . GLY A 1 525 ? 11.736 -0.983 8.953 1.00 89.56 525 GLY A N 1
ATOM 4061 C CA . GLY A 1 525 ? 10.732 -0.399 9.835 1.00 89.56 525 GLY A CA 1
ATOM 4062 C C . GLY A 1 525 ? 10.380 -1.377 10.949 1.00 89.56 525 GLY A C 1
ATOM 4063 O O . GLY A 1 525 ? 10.900 -1.295 12.056 1.00 89.56 525 GLY A O 1
ATOM 4064 N N . TRP A 1 526 ? 9.504 -2.327 10.634 1.00 92.19 526 TRP A N 1
ATOM 4065 C CA . TRP A 1 526 ? 8.961 -3.303 11.579 1.00 92.19 526 TRP A CA 1
ATOM 4066 C C . TRP A 1 526 ? 8.567 -4.596 10.865 1.00 92.19 526 TRP A C 1
ATOM 4068 O O . TRP A 1 526 ? 8.756 -4.736 9.654 1.00 92.19 526 TRP A O 1
ATOM 4078 N N . THR A 1 527 ? 8.011 -5.554 11.602 1.00 93.88 527 THR A N 1
ATOM 4079 C CA . THR A 1 527 ? 7.441 -6.770 11.026 1.00 93.88 527 THR A CA 1
ATOM 4080 C C . THR A 1 527 ? 5.927 -6.727 10.900 1.00 93.88 527 THR A C 1
ATOM 4082 O O . THR A 1 527 ? 5.211 -6.192 11.748 1.00 93.88 527 THR A O 1
ATOM 4085 N N . VAL A 1 528 ? 5.432 -7.338 9.828 1.00 94.44 528 VAL A N 1
ATOM 4086 C CA . VAL A 1 528 ? 4.010 -7.422 9.489 1.00 94.44 528 VAL A CA 1
ATOM 4087 C C . VAL A 1 528 ? 3.624 -8.844 9.100 1.00 94.44 528 VAL A C 1
ATOM 4089 O O . VAL A 1 528 ? 4.481 -9.683 8.823 1.00 94.44 528 VAL A O 1
ATOM 4092 N N . THR A 1 529 ? 2.329 -9.129 9.083 1.00 94.31 529 THR A N 1
ATOM 4093 C CA . THR A 1 529 ? 1.784 -10.460 8.819 1.00 94.31 529 THR A CA 1
ATOM 4094 C C . THR A 1 529 ? 0.457 -10.381 8.088 1.00 94.31 529 THR A C 1
ATOM 4096 O O . THR A 1 529 ? -0.327 -9.447 8.287 1.00 94.31 529 THR A O 1
ATOM 4099 N N . TRP A 1 530 ? 0.209 -11.342 7.205 1.00 94.12 530 TRP A N 1
ATOM 4100 C CA . TRP A 1 530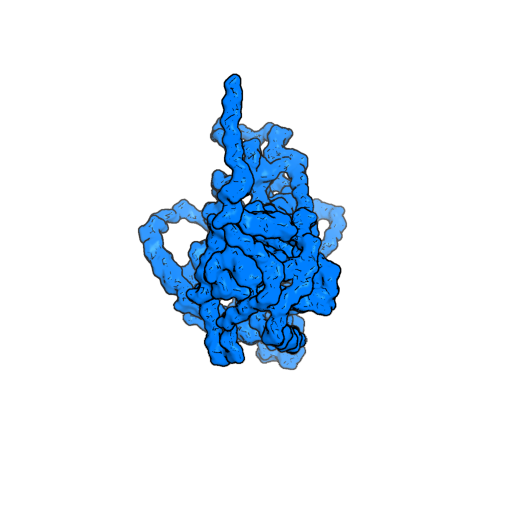 ? -1.058 -11.470 6.507 1.00 94.12 530 TRP A CA 1
ATOM 4101 C C . TRP A 1 530 ? -1.971 -12.348 7.330 1.00 94.12 530 TRP A C 1
ATOM 4103 O O . TRP A 1 530 ? -1.653 -13.499 7.599 1.00 94.12 530 TRP A O 1
ATOM 4113 N N . THR A 1 531 ? -3.111 -11.811 7.742 1.00 95.69 531 THR A N 1
ATOM 4114 C CA . THR A 1 531 ? -3.996 -12.467 8.708 1.00 95.69 531 THR A CA 1
ATOM 4115 C C . THR A 1 531 ? -5.392 -12.604 8.126 1.00 95.69 531 THR A C 1
ATOM 4117 O O . THR A 1 531 ? -5.942 -11.635 7.610 1.00 95.69 531 THR A O 1
ATOM 4120 N N . VAL A 1 532 ? -5.981 -13.796 8.223 1.00 96.38 532 VAL A N 1
ATOM 4121 C CA . VAL A 1 532 ? -7.393 -14.024 7.889 1.00 96.38 532 VAL A CA 1
ATOM 4122 C C . VAL A 1 532 ? -8.196 -14.121 9.177 1.00 96.38 532 VAL A C 1
ATOM 4124 O O . VAL A 1 532 ? -7.991 -15.052 9.961 1.00 96.38 532 VAL A O 1
ATOM 4127 N N . VAL A 1 533 ? -9.106 -13.169 9.373 1.00 96.88 533 VAL A N 1
ATOM 4128 C CA . VAL A 1 533 ? -9.908 -13.013 10.594 1.00 96.88 533 VAL A CA 1
ATOM 4129 C C . VAL A 1 533 ? -11.389 -13.209 10.282 1.00 96.88 533 VAL A C 1
ATOM 4131 O O . VAL A 1 533 ? -11.879 -12.745 9.256 1.00 96.88 533 VAL A O 1
ATOM 4134 N N . GLU A 1 534 ? -12.091 -13.889 11.181 1.00 96.38 534 GLU A N 1
ATOM 4135 C CA . GLU A 1 534 ? -13.544 -14.055 11.215 1.00 96.38 534 GLU A CA 1
ATOM 4136 C C . GLU A 1 534 ? -14.050 -13.644 12.604 1.00 96.38 534 GLU A C 1
ATOM 4138 O O . GLU A 1 534 ? -13.451 -14.015 13.616 1.00 96.38 534 GLU A O 1
ATOM 4143 N N . MET A 1 535 ? -15.133 -12.868 12.651 1.00 96.38 535 MET A N 1
ATOM 4144 C CA . MET A 1 535 ? -15.856 -12.580 13.895 1.00 96.38 535 MET A CA 1
ATOM 4145 C C . MET A 1 535 ? -16.885 -13.689 14.140 1.00 96.38 535 MET A C 1
ATOM 4147 O O . MET A 1 535 ? -17.500 -14.152 13.180 1.00 96.38 535 MET A O 1
ATOM 4151 N N . LEU A 1 536 ? -17.041 -14.119 15.398 1.00 90.56 536 LEU A N 1
ATOM 4152 C CA . LEU A 1 536 ? -17.915 -15.234 15.798 1.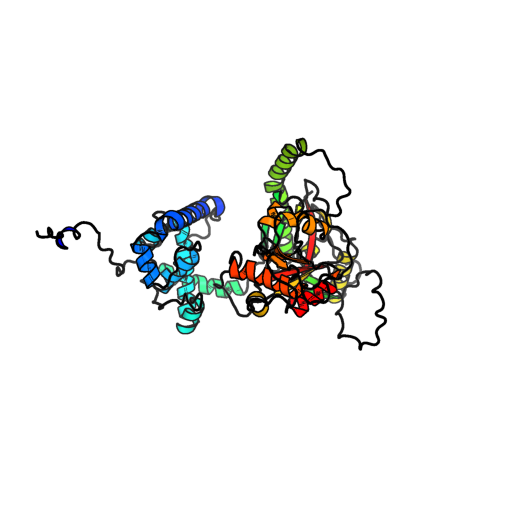00 90.56 536 LEU A CA 1
ATOM 4153 C C . LEU A 1 536 ? -19.224 -14.788 16.452 1.00 90.56 536 LEU A C 1
ATOM 4155 O O . LEU A 1 536 ? -19.203 -13.774 17.187 1.00 90.56 536 LEU A O 1
#

pLDDT: mean 76.78, std 19.73, range [29.28, 97.75]

Sequence (536 aa):
MALSPIPSEHDYQRSSPSMDWSDQSPVASPDCFPANPSSTPLDLLDTWYPQYLRCTQYFLEQGQFSPAVLSLAAFLNIRLPCQRLRRYIRRLVVTGHDSPEVLQAFFGAGWAGGVGCVVQQERQTYLFTAKSSGWAATKAAYDLAPDEQTPFLRPLRAPAEAELRLAESRWKEEEEEADAEEPWLAAYIDLHAGRETQVVIYSSAEATASTTIDIDIDHPPRPRSHTNAPPSPETGADRLSLLHPRHPHPQTIRRQLLALFQHIHTRLLPAYTAHLAATATATATATAKDHQLAPPPPQAFLIGNLHTGLLALLFAVPPHHQNHAGAGLDVERQEWGKAYTSGSAAFVPGIKVHRYDRAPYVKYLFGREVVCSGAAAAPAGFRFHTREGRRGVQPEHFALVRSRTVIPRSDATLAMLPGAAVYVQQQQQHAGTVGAGEEDAEDPVAWAFLGPDGSLATLHVEAAYRGHGLAGRVAREAMRRGMVEDGRWWTGEDDTETSMLVHTNVAMGNGASRRVMEKLGGRVGWTVTWTVVEML

Radius of gyration: 28.54 Å; chains: 1; bounding box: 62×80×95 Å

Secondary structure (DSSP, 8-state):
--PPPPPPGGGSTTS-----TT----------S-S-TTS----IIIIIHHHHHHHHHHHHHTGGGSHHHHHHHHHTT--SS-S-HHHHHHHHHHHT---HHHHHHHH-TTHHHHTHHHHHHHHHHHHHHHHHHHHHHHHHHH--SSSS------PPSS--HHHHHHHHHHHHHHHHHTTS----EEEEE-GGGTTS--EEEEETHHHHSEEEEE----PPPPPP--S-PPPPS-----EEEEE-TT-S-HHHHHHHHHHHHHHIIIIIHHHHHHHHHHHGGG-----S---SPPPPPTTEEEEEEEEHHHHHTTBSS-TTTTS-TT--HHHHHHHHHHHHHHT-PPBPTTEEEEEE-SS-EEEEEEEHHHHTSPPPPPPTTEESB-TT--BS--GGGHHHHHHT-SS---HHHHHHS-EEEEEE-TT---S------S------SEEEEE-TTSBEEEEEE-GGGTTSSHHHHHHHHHHHIIIIIS-SS--STT--TT-EEEEEEEETT-HHHHHHHHHHTPEEEEEEEEEEEEE-

InterPro domains:
  IPR013653 GCN5-related N-acetyltransferase Rv2170-like domain [PF08445] (434-530)
  IPR016181 Acyl-CoA N-acyltransferase [SSF55729] (424-530)
  IPR053267 Verrucosidin biosynthesis-associated protein [PTHR42087] (85-173)
  IPR060294 Acyl-CoA N-acyltransferase VerG, N-terminal domain [PF28379] (175-364)

Organism: NCBI:txid1450541